Protein AF-A0A2V8GW69-F1 (afdb_monomer)

Foldseek 3Di:
DDDDDDDDDDDDDDDDDPPPPDDDPDPDPDADFQFEKEKEFEEEPDDDFFWWKWKAFPVLRKIKIATDFVRIAMDGRHHFHKIWIKIDDVQKIWDTDIDTDGGHYYDYDYTYIDGDDDDLWDFDDWQAPLPPDDGQTANAADALCLLPPDDLLSVLCVQAPCVRGNSQNLLQAAEALVVLLVVQCQQQAPCCLPHPDPACRRHVCPVVCVVRVAHPVNVVRNSVRSCVNRHPPRGRYDYDCPDDDDDPRVVRSVDMDMDRDDDDDPQCDFLNPPVQQPQPDGQRNHWDWAEWDAFPVRWIWTWTQYAQTWIKIADPSNSDIDTHGDPRRFFGWHYWDADPVRWIWTWGDDGSDQPDFTFTWTADPVVRDRPDTHGPCPVVPPPHPRDD

Nearest PDB structures (foldseek):
  6mgj-assembly4_D  TM=7.869E-01  e=1.067E-01  Paenibacillus odorifer
  6mgl-assembly1_A  TM=7.770E-01  e=1.200E-01  Paenibacillus odorifer
  2vdu-assembly2_B  TM=6.248E-01  e=6.305E-02  Saccharomyces cerevisiae
  2vdu-assembly3_D  TM=6.292E-01  e=7.967E-02  Saccharomyces cerevisiae
  8fia-assembly1_A-2  TM=1.915E-01  e=6.588E-04  Drosophila melanogaster

Mean predicted aligned error: 10.87 Å

Structure (mmCIF, N/CA/C/O backbone):
data_AF-A0A2V8GW69-F1
#
_entry.id   AF-A0A2V8GW69-F1
#
loop_
_atom_site.group_PDB
_atom_site.id
_atom_site.type_symbol
_atom_site.label_atom_id
_atom_site.label_alt_id
_atom_site.label_comp_id
_atom_site.label_asym_id
_atom_site.label_entity_id
_atom_site.label_seq_id
_atom_site.pdbx_PDB_ins_code
_atom_site.Cartn_x
_atom_site.Cartn_y
_atom_site.Cartn_z
_atom_site.occupancy
_atom_site.B_iso_or_equiv
_atom_site.auth_seq_id
_atom_site.auth_comp_id
_atom_site.auth_asym_id
_atom_site.auth_atom_id
_atom_site.pdbx_PDB_model_num
ATOM 1 N N . MET A 1 1 ? -77.511 -35.690 -28.861 1.00 37.66 1 MET A N 1
ATOM 2 C CA . MET A 1 1 ? -77.070 -36.505 -27.700 1.00 37.66 1 MET A CA 1
ATOM 3 C C . MET A 1 1 ? -75.764 -35.914 -27.179 1.00 37.66 1 MET A C 1
ATOM 5 O O . MET A 1 1 ? -74.954 -35.592 -28.029 1.00 37.66 1 MET A O 1
ATOM 9 N N . GLY A 1 2 ? -75.581 -35.761 -25.853 1.00 33.31 2 GLY A N 1
ATOM 10 C CA . GLY A 1 2 ? -74.372 -35.187 -25.201 1.00 33.31 2 GLY A CA 1
ATOM 11 C C . GLY A 1 2 ? -74.178 -33.675 -25.454 1.00 33.31 2 GLY A C 1
ATOM 12 O O . GLY A 1 2 ? -74.068 -33.288 -26.605 1.00 33.31 2 GLY A O 1
ATOM 13 N N . LYS A 1 3 ? -74.263 -32.719 -24.508 1.00 32.72 3 LYS A N 1
ATOM 14 C CA . LYS A 1 3 ? -73.608 -32.555 -23.180 1.00 32.72 3 LYS A CA 1
ATOM 15 C C . LYS A 1 3 ? -72.075 -32.637 -23.281 1.00 32.72 3 LYS A C 1
ATOM 17 O O . LYS A 1 3 ? -71.592 -33.589 -23.871 1.00 32.72 3 LYS A O 1
ATOM 22 N N . LEU A 1 4 ? -71.263 -31.744 -22.706 1.00 31.70 4 LEU A N 1
ATOM 23 C CA . LEU A 1 4 ? -71.458 -30.588 -21.794 1.00 31.70 4 LEU A CA 1
ATOM 24 C C . LEU A 1 4 ? -70.365 -29.527 -22.167 1.00 31.70 4 LEU A C 1
ATOM 26 O O . LEU A 1 4 ? -69.523 -29.843 -22.998 1.00 31.70 4 LEU A O 1
ATOM 30 N N . MET A 1 5 ? -70.266 -28.279 -21.685 1.00 30.78 5 MET A N 1
ATOM 31 C CA . MET A 1 5 ? -70.857 -27.542 -20.552 1.00 30.78 5 MET A CA 1
ATOM 32 C C . MET A 1 5 ? -70.912 -26.019 -20.865 1.00 30.78 5 MET A C 1
ATOM 34 O O . MET A 1 5 ? -70.603 -25.621 -21.984 1.00 30.78 5 MET A O 1
ATOM 38 N N . ALA A 1 6 ? -71.298 -25.169 -19.903 1.00 32.59 6 ALA A N 1
ATOM 39 C CA . ALA A 1 6 ? -71.296 -23.701 -20.006 1.00 32.59 6 ALA A CA 1
ATOM 40 C C . ALA A 1 6 ? -70.426 -23.052 -18.910 1.00 32.59 6 ALA A C 1
ATOM 42 O O . ALA A 1 6 ? -70.277 -23.626 -17.830 1.00 32.59 6 ALA A O 1
ATOM 43 N N . SER A 1 7 ? -69.922 -21.839 -19.157 1.00 29.95 7 SER A N 1
ATOM 44 C CA . SER A 1 7 ? -69.298 -20.970 -18.151 1.00 29.95 7 SER A CA 1
ATOM 45 C C . SER A 1 7 ? -70.126 -19.692 -17.956 1.00 29.95 7 SER A C 1
ATOM 47 O O . SER A 1 7 ? -70.353 -18.935 -18.896 1.00 29.95 7 SER A O 1
ATOM 49 N N . LEU A 1 8 ? -70.568 -19.439 -16.721 1.00 32.25 8 LEU A N 1
ATOM 50 C CA . LEU A 1 8 ? -71.026 -18.119 -16.277 1.00 32.25 8 LEU A CA 1
ATOM 51 C C . LEU A 1 8 ? -69.997 -17.553 -15.297 1.00 32.25 8 LEU A C 1
ATOM 53 O O . LEU A 1 8 ? -69.486 -18.276 -14.443 1.00 32.25 8 LEU A O 1
ATOM 57 N N . GLY A 1 9 ? -69.707 -16.259 -15.422 1.00 33.53 9 GLY A N 1
ATOM 58 C CA . GLY A 1 9 ? -68.846 -15.547 -14.483 1.00 33.53 9 GLY A CA 1
ATOM 59 C C . GLY A 1 9 ? -69.580 -15.165 -13.196 1.00 33.53 9 GLY A C 1
ATOM 60 O O . GLY A 1 9 ? -70.783 -14.911 -13.205 1.00 33.53 9 GLY A O 1
ATOM 61 N N . ALA A 1 10 ? -68.825 -15.058 -12.105 1.00 30.41 10 ALA A N 1
ATOM 62 C CA . ALA A 1 10 ? -69.251 -14.422 -10.865 1.00 30.41 10 ALA A CA 1
ATOM 63 C C . ALA A 1 10 ? -68.149 -13.457 -10.407 1.00 30.41 10 ALA A C 1
ATOM 65 O O . ALA A 1 10 ? -66.969 -13.808 -10.418 1.00 30.41 10 ALA A O 1
ATOM 66 N N . ALA A 1 11 ? -68.527 -12.233 -10.040 1.00 33.50 11 ALA A N 1
ATOM 67 C CA . ALA A 1 11 ? -67.597 -11.234 -9.526 1.00 33.50 11 ALA A CA 1
ATOM 68 C C . ALA A 1 11 ? -67.358 -11.448 -8.024 1.00 33.50 11 ALA A C 1
ATOM 70 O O . ALA A 1 11 ? -68.314 -11.605 -7.266 1.00 33.50 11 ALA A O 1
ATOM 71 N N . CYS A 1 12 ? -66.097 -11.390 -7.588 1.00 29.61 12 CYS A N 1
ATOM 72 C CA . CYS A 1 12 ? -65.732 -11.417 -6.172 1.00 29.61 12 CYS A CA 1
ATOM 73 C C . CYS A 1 12 ? -65.222 -10.047 -5.713 1.00 29.61 12 CYS A C 1
ATOM 75 O O . CYS A 1 12 ? -64.352 -9.442 -6.339 1.00 29.61 12 CYS A O 1
ATOM 77 N N . ILE A 1 13 ? -65.774 -9.579 -4.595 1.00 33.59 13 ILE A N 1
ATOM 78 C CA . ILE A 1 13 ? -65.426 -8.318 -3.937 1.00 33.59 13 ILE A CA 1
ATOM 79 C C . ILE A 1 13 ? -64.145 -8.525 -3.120 1.00 33.59 13 ILE A C 1
ATOM 81 O O . ILE A 1 13 ? -64.095 -9.408 -2.265 1.00 33.59 13 ILE A O 1
ATOM 85 N N . PHE A 1 14 ? -63.122 -7.697 -3.342 1.00 31.62 14 PHE A N 1
ATOM 86 C CA . PHE A 1 14 ? -61.916 -7.696 -2.512 1.00 31.62 14 PHE A CA 1
ATOM 87 C C . PHE A 1 14 ? -62.134 -6.878 -1.232 1.00 31.62 14 PHE A C 1
ATOM 89 O O . PHE A 1 14 ? -62.152 -5.648 -1.260 1.00 31.62 14 PHE A O 1
ATOM 96 N N . LEU A 1 15 ? -62.257 -7.569 -0.098 1.00 35.31 15 LEU A N 1
ATOM 97 C CA . LEU A 1 15 ? -62.111 -6.983 1.236 1.00 35.31 15 LEU A CA 1
ATOM 98 C C . LEU A 1 15 ? -60.621 -6.887 1.586 1.00 35.31 15 LEU A C 1
ATOM 100 O O . LEU A 1 15 ? -59.907 -7.889 1.579 1.00 35.31 15 LEU A O 1
ATOM 104 N N . GLY A 1 16 ? -60.147 -5.679 1.887 1.00 36.69 16 GLY A N 1
ATOM 105 C CA . GLY A 1 16 ? -58.752 -5.449 2.254 1.00 36.69 16 GLY A CA 1
ATOM 106 C C . GLY A 1 16 ? -58.444 -5.890 3.686 1.00 36.69 16 GLY A C 1
ATOM 107 O O . GLY A 1 16 ? -59.049 -5.382 4.627 1.00 36.69 16 GLY A O 1
ATOM 108 N N . LEU A 1 17 ? -57.450 -6.768 3.857 1.00 30.78 17 LEU A N 1
ATOM 109 C CA . LEU A 1 17 ? -56.751 -6.942 5.132 1.00 30.78 17 LEU A CA 1
ATOM 110 C C . LEU A 1 17 ? -55.437 -6.155 5.112 1.00 30.78 17 LEU A C 1
ATOM 112 O O . LEU A 1 17 ? -54.465 -6.549 4.466 1.00 30.78 17 LEU A O 1
ATOM 116 N N . THR A 1 18 ? -55.382 -5.068 5.877 1.00 37.91 18 THR A N 1
ATOM 117 C CA . THR A 1 18 ? -54.138 -4.373 6.218 1.00 37.91 18 THR A CA 1
ATOM 118 C C . THR A 1 18 ? -53.351 -5.183 7.248 1.00 37.91 18 THR A C 1
ATOM 120 O O . THR A 1 18 ? -53.479 -4.997 8.457 1.00 37.91 18 THR A O 1
ATOM 123 N N . VAL A 1 19 ? -52.496 -6.089 6.770 1.00 36.81 19 VAL A N 1
ATOM 124 C CA . VAL A 1 19 ? -51.510 -6.761 7.625 1.00 36.81 19 VAL A CA 1
ATOM 125 C C . VAL A 1 19 ? -50.420 -5.756 8.000 1.00 36.81 19 VAL A C 1
ATOM 127 O O . VAL A 1 19 ? -49.490 -5.505 7.235 1.00 36.81 19 VAL A O 1
ATOM 130 N N . LEU A 1 20 ? -50.528 -5.186 9.202 1.00 42.97 20 LEU A N 1
ATOM 131 C CA . LEU A 1 20 ? -49.450 -4.440 9.850 1.00 42.97 20 LEU A CA 1
ATOM 132 C C . LEU A 1 20 ? -48.302 -5.404 10.180 1.00 42.97 20 LEU A C 1
ATOM 134 O O . LEU A 1 20 ? -48.234 -5.983 11.265 1.00 42.97 20 LEU A O 1
ATOM 138 N N . ALA A 1 21 ? -47.394 -5.582 9.222 1.00 41.12 21 ALA A N 1
ATOM 139 C CA . ALA A 1 21 ? -46.145 -6.299 9.420 1.00 41.12 21 ALA A CA 1
ATOM 140 C C . ALA A 1 21 ? -45.249 -5.502 10.381 1.00 41.12 21 ALA A C 1
ATOM 142 O O . ALA A 1 21 ? -44.457 -4.655 9.966 1.00 41.12 21 ALA A O 1
ATOM 143 N N . GLY A 1 22 ? -45.390 -5.766 11.683 1.00 38.50 22 GLY A N 1
ATOM 144 C CA . GLY A 1 22 ? -44.494 -5.229 12.699 1.00 38.50 22 GLY A CA 1
ATOM 145 C C . GLY A 1 22 ? -43.051 -5.596 12.360 1.00 38.50 22 GLY A C 1
ATOM 146 O O . GLY A 1 22 ? -42.724 -6.777 12.222 1.00 38.50 22 GLY A O 1
ATOM 147 N N . ALA A 1 23 ? -42.197 -4.583 12.203 1.00 44.78 23 ALA A N 1
ATOM 148 C CA . ALA A 1 23 ? -40.786 -4.786 11.914 1.00 44.78 23 ALA A CA 1
ATOM 149 C C . ALA A 1 23 ? -40.163 -5.637 13.029 1.00 44.78 23 ALA A C 1
ATOM 151 O O . ALA A 1 23 ? -40.055 -5.196 14.174 1.00 44.78 23 ALA A O 1
ATOM 152 N N . ARG A 1 24 ? -39.763 -6.873 12.700 1.00 40.19 24 ARG A N 1
ATOM 153 C CA . ARG A 1 24 ? -39.009 -7.712 13.634 1.00 40.19 24 ARG A CA 1
ATOM 154 C C . ARG A 1 24 ? -37.720 -6.966 13.992 1.00 40.19 24 ARG A C 1
ATOM 156 O O . ARG A 1 24 ? -37.018 -6.554 13.065 1.00 40.19 24 ARG A O 1
ATOM 163 N N . PRO A 1 25 ? -37.385 -6.793 15.283 1.00 38.00 25 PRO A N 1
ATOM 164 C CA . PRO A 1 25 ? -36.097 -6.227 15.645 1.00 38.00 25 PRO A CA 1
ATOM 165 C C . PRO A 1 25 ? -35.002 -7.115 15.054 1.00 38.00 25 PRO A C 1
ATOM 167 O O . PRO A 1 25 ? -34.985 -8.328 15.274 1.00 38.00 25 PRO A O 1
ATOM 170 N N . ILE A 1 26 ? -34.108 -6.506 14.273 1.00 40.28 26 ILE A N 1
ATOM 171 C CA . ILE A 1 26 ? -32.897 -7.173 13.797 1.00 40.28 26 ILE A CA 1
ATOM 172 C C . ILE A 1 26 ? -32.131 -7.597 15.059 1.00 40.28 26 ILE A C 1
ATOM 174 O O . ILE A 1 26 ? -31.878 -6.729 15.902 1.00 40.28 26 ILE A O 1
ATOM 178 N N . PRO A 1 27 ? -31.787 -8.888 15.236 1.00 37.53 27 PRO A N 1
ATOM 179 C CA . PRO A 1 27 ? -31.016 -9.314 16.394 1.00 37.53 27 PRO A CA 1
ATOM 180 C C . PRO A 1 27 ? -29.733 -8.481 16.483 1.00 37.53 27 PRO A C 1
ATOM 182 O O . PRO A 1 27 ? -29.103 -8.255 15.443 1.00 37.53 27 PRO A O 1
ATOM 185 N N . PRO A 1 28 ? -29.320 -8.012 17.675 1.00 46.25 28 PRO A N 1
ATOM 186 C CA . PRO A 1 28 ? -28.031 -7.352 17.810 1.00 46.25 28 PRO A CA 1
ATOM 187 C C . PRO A 1 28 ? -26.965 -8.311 17.283 1.00 46.25 28 PRO A C 1
ATOM 189 O O . PRO A 1 28 ? -26.864 -9.438 17.761 1.00 46.25 28 PRO A O 1
ATOM 192 N N . GLN A 1 29 ? -26.227 -7.873 16.259 1.00 51.34 29 GLN A N 1
ATOM 193 C CA . GLN A 1 29 ? -25.228 -8.681 15.566 1.00 51.34 29 GLN A CA 1
ATOM 194 C C . GLN A 1 29 ? -24.255 -9.257 16.600 1.00 51.34 29 GLN A C 1
ATOM 196 O O . GLN A 1 29 ? -23.442 -8.521 17.166 1.00 51.34 29 GLN A O 1
ATOM 201 N N . SER A 1 30 ? -24.398 -10.552 16.890 1.00 56.12 30 SER A N 1
ATOM 202 C CA . SER A 1 30 ? -23.650 -11.230 17.943 1.00 56.12 30 SER A CA 1
ATOM 203 C C . SER A 1 30 ? -22.168 -11.167 17.602 1.00 56.12 30 SER A C 1
ATOM 205 O O . SER A 1 30 ? -21.758 -11.670 16.554 1.00 56.12 30 SER A O 1
ATOM 207 N N . GLY A 1 31 ? -21.383 -10.515 18.462 1.00 70.00 31 GLY A N 1
ATOM 208 C CA . GLY A 1 31 ? -19.941 -10.390 18.271 1.00 70.00 31 GLY A CA 1
ATOM 209 C C . GLY A 1 31 ? -19.277 -11.762 18.159 1.00 70.00 31 GLY A C 1
ATOM 210 O O . GLY A 1 31 ? -19.741 -12.734 18.757 1.00 70.00 31 GLY A O 1
ATOM 211 N N . ILE A 1 32 ? -18.193 -11.845 17.388 1.00 87.06 32 ILE A N 1
ATOM 212 C CA . ILE A 1 32 ? -17.459 -13.101 17.221 1.00 87.06 32 ILE A CA 1
ATOM 213 C C . ILE A 1 32 ? -16.852 -13.497 18.572 1.00 87.06 32 ILE A C 1
ATOM 215 O O . ILE A 1 32 ? -16.166 -12.698 19.217 1.00 87.06 32 ILE A O 1
ATOM 219 N N . ALA A 1 33 ? -17.121 -14.726 19.017 1.00 90.00 33 ALA A N 1
ATOM 220 C CA . ALA A 1 33 ? -16.619 -15.237 20.287 1.00 90.00 33 ALA A CA 1
ATOM 221 C C . ALA A 1 33 ? -15.083 -15.134 20.354 1.00 90.00 33 ALA A C 1
ATOM 223 O O . ALA A 1 33 ? -14.391 -15.370 19.366 1.00 90.00 33 ALA A O 1
ATOM 224 N N . GLY A 1 34 ? -14.548 -14.750 21.515 1.00 92.44 34 GLY A N 1
ATOM 225 C CA . GLY A 1 34 ? -13.111 -14.505 21.686 1.00 92.44 34 GLY A CA 1
ATOM 226 C C . GLY A 1 34 ? -12.625 -13.116 21.245 1.00 92.44 34 GLY A C 1
ATOM 227 O O . GLY A 1 34 ? -11.454 -12.810 21.451 1.00 92.44 34 GLY A O 1
ATOM 228 N N . THR A 1 35 ? -13.493 -12.259 20.694 1.00 95.44 35 THR A N 1
ATOM 229 C CA . THR A 1 35 ? -13.144 -10.882 20.294 1.00 95.44 35 THR A CA 1
ATOM 230 C C . THR A 1 35 ? -13.768 -9.820 21.203 1.00 95.44 35 THR A C 1
ATOM 232 O O . THR A 1 35 ? -14.647 -10.108 22.017 1.00 95.44 35 THR A O 1
ATOM 235 N N . ALA A 1 36 ? -13.281 -8.590 21.080 1.00 97.25 36 ALA A N 1
ATOM 236 C CA . ALA A 1 36 ? -13.766 -7.388 21.740 1.00 97.25 36 ALA A CA 1
ATOM 237 C C . ALA A 1 36 ? -14.408 -6.422 20.727 1.00 97.25 36 ALA A C 1
ATOM 239 O O . ALA A 1 36 ? -14.359 -6.612 19.506 1.00 97.25 36 ALA A O 1
ATOM 240 N N . SER A 1 37 ? -14.971 -5.333 21.233 1.00 97.31 37 SER A N 1
ATOM 241 C CA . SER A 1 37 ? -15.382 -4.180 20.434 1.00 97.31 37 SER A CA 1
ATOM 242 C C . SER A 1 37 ? -14.947 -2.880 21.102 1.00 97.31 37 SER A C 1
ATOM 244 O O . SER A 1 37 ? -14.597 -2.853 22.279 1.00 97.31 37 SER A O 1
ATOM 246 N N . LEU A 1 38 ? -14.940 -1.795 20.337 1.00 98.12 38 LEU A N 1
ATOM 247 C CA . LEU A 1 38 ? -14.584 -0.467 20.816 1.00 98.12 38 LEU A CA 1
ATOM 248 C C . LEU A 1 38 ? -15.564 0.536 20.225 1.00 98.12 38 LEU A C 1
ATOM 250 O O . LEU A 1 38 ? -15.949 0.434 19.062 1.00 98.12 38 LEU A O 1
ATOM 254 N N . SER A 1 39 ? -15.966 1.525 21.005 1.00 98.31 39 SER A N 1
ATOM 255 C CA . SER A 1 39 ? -16.738 2.655 20.492 1.00 98.31 39 SER A CA 1
ATOM 256 C C . SER A 1 39 ? -16.285 3.938 21.161 1.00 98.31 39 SER A C 1
ATOM 258 O O . SER A 1 39 ? -15.511 3.903 22.119 1.00 98.31 39 SER A O 1
ATOM 260 N N . GLY A 1 40 ? -16.749 5.079 20.674 1.00 97.94 40 GLY A N 1
ATOM 261 C CA . GLY A 1 40 ? -16.441 6.337 21.329 1.00 97.94 40 GLY A CA 1
ATOM 262 C C . GLY A 1 40 ? -16.913 7.562 20.575 1.00 97.94 40 GLY A C 1
ATOM 263 O O . GLY A 1 40 ? -17.467 7.468 19.480 1.00 97.94 40 GLY A O 1
ATOM 264 N N . ALA A 1 41 ? -16.653 8.705 21.196 1.00 98.31 41 ALA A N 1
ATOM 265 C CA . ALA A 1 41 ? -16.901 10.025 20.647 1.00 98.31 41 ALA A CA 1
ATOM 266 C C . ALA A 1 41 ? -15.574 10.736 20.357 1.00 98.31 41 ALA A C 1
ATOM 268 O O . ALA A 1 41 ? -14.619 10.629 21.130 1.00 98.31 41 ALA A O 1
ATOM 269 N N . VAL A 1 42 ? -15.553 11.489 19.264 1.00 98.31 42 VAL A N 1
ATOM 270 C CA . VAL A 1 42 ? -14.499 12.425 18.885 1.00 98.31 42 VAL A CA 1
ATOM 271 C C . VAL A 1 42 ? -15.077 13.832 18.967 1.00 98.31 42 VAL A C 1
ATOM 273 O O . VAL A 1 42 ? -16.095 14.109 18.330 1.00 98.31 42 VAL A O 1
ATOM 276 N N . ASP A 1 43 ? -14.439 14.713 19.733 1.00 96.88 43 ASP A N 1
ATOM 277 C CA . ASP A 1 43 ? -14.728 16.149 19.716 1.00 96.88 43 ASP A CA 1
ATOM 278 C C . ASP A 1 43 ? -13.583 16.968 19.106 1.00 96.88 43 ASP A C 1
ATOM 280 O O . ASP A 1 43 ? -12.465 16.487 18.922 1.00 96.88 43 ASP A O 1
ATOM 284 N N . SER A 1 44 ? -13.903 18.198 18.711 1.00 96.19 44 SER A N 1
ATOM 285 C CA . SER A 1 44 ? -12.956 19.196 18.219 1.00 96.19 44 SER A CA 1
ATOM 286 C C . SER A 1 44 ? -13.515 20.594 18.471 1.00 96.19 44 SER A C 1
ATOM 288 O O . SER A 1 44 ? -14.731 20.791 18.500 1.00 96.19 44 SER A O 1
ATOM 290 N N . SER A 1 45 ? -12.626 21.579 18.594 1.00 92.12 45 SER A N 1
ATOM 291 C CA . SER A 1 45 ? -12.970 23.002 18.538 1.00 92.12 45 SER A CA 1
ATOM 292 C C . SER A 1 45 ? -13.280 23.501 17.119 1.00 92.12 45 SER A C 1
ATOM 294 O O . SER A 1 45 ? -13.820 24.596 16.971 1.00 92.12 45 SER A O 1
ATOM 296 N N . THR A 1 46 ? -12.965 22.721 16.077 1.00 91.56 46 THR A N 1
ATOM 297 C CA . THR A 1 46 ? -13.232 23.071 14.672 1.00 91.56 46 THR A CA 1
ATOM 298 C C . THR A 1 46 ? -14.036 21.976 13.960 1.00 91.56 46 THR A C 1
ATOM 300 O O . THR A 1 46 ? -13.862 20.793 14.260 1.00 91.56 46 THR A O 1
ATOM 303 N N . PRO A 1 47 ? -14.928 22.320 13.010 1.00 91.44 47 PRO A N 1
ATOM 304 C CA . PRO A 1 47 ? -15.705 21.319 12.286 1.00 91.44 47 PRO A CA 1
ATOM 305 C C . PRO A 1 47 ? -14.818 20.318 11.538 1.00 91.44 47 PRO A C 1
ATOM 307 O O . PRO A 1 47 ? -13.884 20.696 10.832 1.00 91.44 47 PRO A O 1
ATOM 310 N N . PHE A 1 48 ? -15.165 19.039 11.640 1.00 92.56 48 PHE A N 1
ATOM 311 C C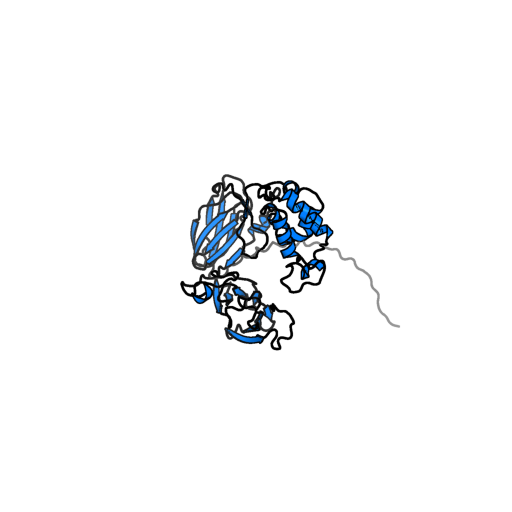A . PHE A 1 48 ? -14.592 17.960 10.842 1.00 92.56 48 PHE A CA 1
ATOM 312 C C . PHE A 1 48 ? -15.707 17.050 10.320 1.00 92.56 48 PHE A C 1
ATOM 314 O O . PHE A 1 48 ? -16.847 17.111 10.782 1.00 92.56 48 PHE A O 1
ATOM 321 N N . LYS A 1 49 ? -15.371 16.194 9.355 1.00 92.44 49 LYS A N 1
ATOM 322 C CA . LYS A 1 49 ? -16.270 15.184 8.793 1.00 92.44 49 LYS A CA 1
ATOM 323 C C . LYS A 1 49 ? -15.508 13.876 8.653 1.00 92.44 49 LYS A C 1
ATOM 325 O O . LYS A 1 49 ? -14.385 13.921 8.158 1.00 92.44 49 LYS A O 1
ATOM 330 N N . ALA A 1 50 ? -16.107 12.753 9.059 1.00 94.56 50 ALA A N 1
ATOM 331 C CA . ALA A 1 50 ? -15.530 11.416 8.888 1.00 94.56 50 ALA A CA 1
ATOM 332 C C . ALA A 1 50 ? -14.022 11.358 9.235 1.00 94.56 50 ALA A C 1
ATOM 334 O O . ALA A 1 50 ? -13.179 11.095 8.377 1.00 94.56 50 ALA A O 1
ATOM 335 N N . ALA A 1 51 ? -13.668 11.646 10.490 1.00 95.94 51 ALA A N 1
ATOM 336 C CA . ALA A 1 51 ? -12.291 11.495 10.952 1.00 95.94 51 ALA A CA 1
ATOM 337 C C . ALA A 1 51 ? -11.901 10.008 10.992 1.00 95.94 51 ALA A C 1
ATOM 339 O O . ALA A 1 51 ? -12.732 9.150 11.298 1.00 95.94 51 ALA A O 1
ATOM 340 N N . GLN A 1 52 ? -10.640 9.706 10.689 1.00 97.69 52 GLN A N 1
ATOM 341 C CA . GLN A 1 52 ? -10.100 8.350 10.729 1.00 97.69 52 GLN A CA 1
ATOM 342 C C . GLN A 1 52 ? -9.660 8.024 12.154 1.00 97.69 52 GLN A C 1
ATOM 344 O O . GLN A 1 52 ? -8.801 8.704 12.716 1.00 97.69 52 GLN A O 1
ATOM 349 N N . VAL A 1 53 ? -10.239 6.975 12.732 1.00 98.50 53 VAL A N 1
ATOM 350 C CA . VAL A 1 53 ? -9.880 6.449 14.049 1.00 98.50 53 VAL A CA 1
ATOM 351 C C . VAL A 1 53 ? -9.017 5.211 13.841 1.00 98.50 53 VAL A C 1
ATOM 353 O O . VAL A 1 53 ? -9.501 4.148 13.449 1.00 98.50 53 VAL A O 1
ATOM 356 N N . PHE A 1 54 ? -7.723 5.373 14.090 1.00 98.62 54 PHE A N 1
ATOM 357 C CA . PHE A 1 54 ? -6.704 4.338 14.016 1.00 98.62 54 PHE A CA 1
ATOM 358 C C . PHE A 1 54 ? -6.616 3.622 15.363 1.00 98.62 54 PHE A C 1
ATOM 360 O O . PHE A 1 54 ? -6.392 4.250 16.394 1.00 98.62 54 PHE A O 1
ATOM 367 N N . ILE A 1 55 ? -6.807 2.306 15.354 1.00 98.62 55 ILE A N 1
ATOM 368 C CA . ILE A 1 55 ? -6.884 1.438 16.530 1.00 98.62 55 ILE A CA 1
ATOM 369 C C . ILE A 1 55 ? -5.850 0.328 16.309 1.00 98.62 55 ILE A C 1
ATOM 371 O O . ILE A 1 55 ? -6.110 -0.659 15.625 1.00 98.62 55 ILE A O 1
ATOM 375 N N . ARG A 1 56 ? -4.630 0.512 16.814 1.00 98.44 56 ARG A N 1
ATOM 376 C CA . ARG A 1 56 ? -3.484 -0.371 16.553 1.00 98.44 56 ARG A CA 1
ATOM 377 C C . ARG A 1 56 ? -3.315 -1.385 17.679 1.00 98.44 56 ARG A C 1
ATOM 379 O O . ARG A 1 56 ? -2.926 -0.996 18.774 1.00 98.44 56 ARG A O 1
ATOM 386 N N . ASN A 1 57 ? -3.534 -2.670 17.406 1.00 98.12 57 ASN A N 1
ATOM 387 C CA . ASN A 1 57 ? -3.140 -3.753 18.309 1.00 98.12 57 ASN A CA 1
ATOM 388 C C . ASN A 1 57 ? -1.611 -3.910 18.242 1.00 98.12 57 ASN A C 1
ATOM 390 O O . ASN A 1 57 ? -1.065 -4.297 17.200 1.00 98.12 57 ASN A O 1
ATOM 394 N N . THR A 1 58 ? -0.912 -3.576 19.326 1.00 96.88 58 THR A N 1
ATOM 395 C CA . THR A 1 58 ? 0.560 -3.588 19.364 1.00 96.88 58 THR A CA 1
ATOM 396 C C . THR A 1 58 ? 1.125 -5.000 19.429 1.00 96.88 58 THR A C 1
ATOM 398 O O . THR A 1 58 ? 2.171 -5.260 18.837 1.00 96.88 58 THR A O 1
ATOM 401 N N . ASP A 1 59 ? 0.411 -5.914 20.086 1.00 95.62 59 ASP A N 1
ATOM 402 C CA . ASP A 1 59 ? 0.873 -7.276 20.368 1.00 95.62 59 ASP A CA 1
ATOM 403 C C . ASP A 1 59 ? 0.817 -8.154 19.108 1.00 95.62 59 ASP A C 1
ATOM 405 O O . ASP A 1 59 ? 1.748 -8.899 18.810 1.00 95.62 59 ASP A O 1
ATOM 409 N N . LYS A 1 60 ? -0.268 -8.032 18.331 1.00 93.75 60 LYS A N 1
ATOM 410 C CA . LYS A 1 60 ? -0.484 -8.757 17.067 1.00 93.75 60 LYS A CA 1
ATOM 411 C C . LYS A 1 60 ? -0.011 -8.005 15.825 1.00 93.75 60 LYS A C 1
ATOM 413 O O . LYS A 1 60 ? -0.026 -8.580 14.742 1.00 93.75 60 LYS A O 1
ATOM 418 N N . ARG A 1 61 ? 0.401 -6.737 15.958 1.00 94.31 61 ARG A N 1
ATOM 419 C CA . ARG A 1 61 ? 0.790 -5.855 14.838 1.00 94.31 61 ARG A CA 1
ATOM 420 C C . ARG A 1 61 ? -0.320 -5.731 13.780 1.00 94.31 61 ARG A C 1
ATOM 422 O O . ARG A 1 61 ? -0.064 -5.837 12.582 1.00 94.31 61 ARG A O 1
ATOM 429 N N . ILE A 1 62 ? -1.546 -5.488 14.238 1.00 97.00 62 ILE A N 1
ATOM 430 C CA . ILE A 1 62 ? -2.722 -5.279 13.380 1.00 97.00 62 ILE A CA 1
ATOM 431 C C . ILE A 1 62 ? -3.211 -3.849 13.579 1.00 97.00 62 ILE A C 1
ATOM 433 O O . ILE A 1 62 ? -3.461 -3.437 14.714 1.00 97.00 62 ILE A O 1
ATOM 437 N N . LEU A 1 63 ? -3.359 -3.092 12.495 1.00 98.06 63 LEU A N 1
ATOM 438 C CA . LEU A 1 63 ? -4.047 -1.806 12.521 1.00 98.06 63 LEU A CA 1
ATOM 439 C C . LEU A 1 63 ? -5.488 -1.999 12.061 1.00 98.06 63 LEU A C 1
ATOM 441 O O . LEU A 1 63 ? -5.746 -2.490 10.967 1.00 98.06 63 LEU A O 1
ATOM 445 N N . TYR A 1 64 ? -6.420 -1.560 12.892 1.00 98.25 64 TYR A N 1
ATOM 446 C CA . TYR A 1 64 ? -7.807 -1.371 12.516 1.00 98.25 64 TYR A CA 1
ATOM 447 C C . TYR A 1 64 ? -8.035 0.120 12.249 1.00 98.25 64 TYR A C 1
ATOM 449 O O . TYR A 1 64 ? -7.545 0.960 13.005 1.00 98.25 64 TYR A O 1
ATOM 457 N N . MET A 1 65 ? -8.787 0.469 11.208 1.00 98.38 65 MET A N 1
ATOM 458 C CA . MET A 1 65 ? -9.194 1.851 10.946 1.00 98.38 65 MET A CA 1
ATOM 459 C C . MET A 1 65 ? -10.694 1.913 10.665 1.00 98.38 65 MET A C 1
ATOM 461 O O . MET A 1 65 ? -11.218 1.143 9.861 1.00 98.38 65 MET A O 1
ATOM 465 N N . VAL A 1 66 ? -11.384 2.819 11.353 1.00 98.44 66 VAL A N 1
ATOM 466 C CA . VAL A 1 66 ? -12.811 3.112 11.158 1.00 98.44 66 VAL A CA 1
ATOM 467 C C . VAL A 1 66 ? -13.007 4.613 11.000 1.00 98.44 66 VAL A C 1
ATOM 469 O O . VAL A 1 66 ? -12.208 5.403 11.501 1.00 98.44 66 VAL A O 1
ATOM 472 N N . TYR A 1 67 ? -14.086 5.020 10.340 1.00 97.81 67 TYR A N 1
ATOM 473 C CA . TYR A 1 67 ? -14.456 6.429 10.240 1.00 97.81 67 TYR A CA 1
ATOM 474 C C . TYR A 1 67 ? -15.450 6.822 11.335 1.00 97.81 67 TYR A C 1
ATOM 476 O O . TYR A 1 67 ? -16.312 6.028 11.723 1.00 97.81 67 TYR A O 1
ATOM 484 N N . THR A 1 68 ? -15.378 8.069 11.804 1.00 97.88 68 THR A N 1
ATOM 485 C CA . THR A 1 68 ? -16.478 8.654 12.580 1.00 97.88 68 THR A CA 1
ATOM 486 C C . THR A 1 68 ? -17.718 8.848 11.708 1.00 97.88 68 THR A C 1
ATOM 488 O O . THR A 1 68 ? -17.608 9.109 10.512 1.00 97.88 68 THR A O 1
ATOM 491 N N . ASN A 1 69 ? -18.891 8.823 12.331 1.00 96.75 69 ASN A N 1
ATOM 492 C CA . ASN A 1 69 ? -20.146 9.321 11.793 1.00 96.75 69 ASN A CA 1
ATOM 493 C C . ASN A 1 69 ? -20.812 10.214 12.846 1.00 96.75 69 ASN A C 1
ATOM 495 O O . ASN A 1 69 ? -21.090 9.750 13.954 1.00 96.75 69 ASN A O 1
ATOM 499 N N . ALA A 1 70 ? -20.994 11.501 12.531 1.00 95.44 70 ALA A N 1
ATOM 500 C CA . ALA A 1 70 ? -21.442 12.526 13.482 1.00 95.44 70 ALA A CA 1
ATOM 501 C C . ALA A 1 70 ? -20.578 12.548 14.764 1.00 95.44 70 ALA A C 1
ATOM 503 O O . ALA A 1 70 ? -21.075 12.580 15.892 1.00 95.44 70 ALA A O 1
ATOM 504 N N . GLY A 1 71 ? -19.257 12.438 14.583 1.00 96.81 71 GLY A N 1
ATOM 505 C CA . GLY A 1 71 ? -18.270 12.358 15.665 1.00 96.81 71 GLY A CA 1
ATOM 506 C C . GLY A 1 71 ? -18.267 11.045 16.462 1.00 96.81 71 GLY A C 1
ATOM 507 O O . GLY A 1 71 ? -17.384 10.859 17.290 1.00 96.81 71 GLY A O 1
ATOM 508 N N . GLN A 1 72 ? -19.191 10.108 16.233 1.00 98.00 72 GLN A N 1
ATOM 509 C CA . GLN A 1 72 ? -19.198 8.801 16.906 1.00 98.00 72 GLN A CA 1
ATOM 510 C C . GLN A 1 72 ? -18.478 7.745 16.065 1.00 98.00 72 GLN A C 1
ATOM 512 O O . GLN A 1 72 ? -18.608 7.744 14.847 1.00 98.00 72 GLN A O 1
ATOM 517 N N . PHE A 1 73 ? -17.770 6.802 16.683 1.00 98.06 73 PHE A N 1
ATOM 518 C CA . PHE A 1 73 ? -17.172 5.664 15.976 1.00 98.06 73 PHE A CA 1
ATOM 519 C C . PHE A 1 73 ? -17.481 4.331 16.662 1.00 98.06 73 PHE A C 1
ATOM 521 O O . PHE A 1 73 ? -17.784 4.268 17.858 1.00 98.06 73 PHE A O 1
ATOM 528 N N . ARG A 1 74 ? -17.369 3.245 15.891 1.00 97.44 74 ARG A N 1
ATOM 529 C CA . ARG A 1 74 ? -17.471 1.867 16.376 1.00 97.44 74 ARG A CA 1
ATOM 530 C C . ARG A 1 74 ? -16.535 0.962 15.580 1.00 97.44 74 ARG A C 1
ATOM 532 O O . ARG A 1 74 ? -16.585 0.956 14.358 1.00 97.44 74 ARG A O 1
ATOM 539 N N . ALA A 1 75 ? -15.755 0.157 16.288 1.00 97.56 75 ALA A N 1
ATOM 540 C CA . ALA A 1 75 ? -14.992 -0.966 15.766 1.00 97.56 75 ALA A CA 1
ATOM 541 C C . ALA A 1 75 ? -15.466 -2.263 16.444 1.00 97.56 75 ALA A C 1
ATOM 543 O O . ALA A 1 75 ? -15.871 -2.265 17.609 1.00 97.56 75 ALA A O 1
ATOM 544 N N . VAL A 1 76 ? -15.446 -3.372 15.712 1.00 95.38 76 VAL A N 1
ATOM 545 C CA . VAL A 1 76 ? -15.926 -4.691 16.160 1.00 95.38 76 VAL A CA 1
ATOM 546 C C . VAL A 1 76 ? -14.897 -5.762 15.816 1.00 95.38 76 VAL A C 1
ATOM 548 O O . VAL A 1 76 ? -14.029 -5.525 14.985 1.00 95.38 76 VAL A O 1
ATOM 551 N N . THR A 1 77 ? -14.987 -6.944 16.425 1.00 94.25 77 THR A N 1
ATOM 552 C CA . THR A 1 77 ? -14.088 -8.066 16.089 1.00 94.25 77 THR A CA 1
ATOM 553 C C . THR A 1 77 ? -12.609 -7.722 16.349 1.00 94.25 77 THR A C 1
ATOM 555 O O . THR A 1 77 ? -11.700 -8.110 15.615 1.00 94.25 77 THR A O 1
ATOM 558 N N . LEU A 1 78 ? -12.352 -6.955 17.411 1.00 97.12 78 LEU A N 1
ATOM 559 C CA . LEU A 1 78 ? -11.002 -6.605 17.844 1.00 97.12 78 LEU A CA 1
ATOM 560 C C . LEU A 1 78 ? -10.386 -7.789 18.594 1.00 97.12 78 LEU A C 1
ATOM 562 O O . LEU A 1 78 ? -11.008 -8.340 19.501 1.00 97.12 78 LEU A O 1
ATOM 566 N N . PHE A 1 79 ? -9.168 -8.196 18.242 1.00 97.19 79 PHE A N 1
ATOM 567 C CA . PHE A 1 79 ? -8.472 -9.230 19.005 1.00 97.19 79 PHE A CA 1
ATOM 568 C C . PHE A 1 79 ? -8.134 -8.749 20.425 1.00 97.19 79 PHE A C 1
ATOM 570 O O . PHE A 1 79 ? -7.798 -7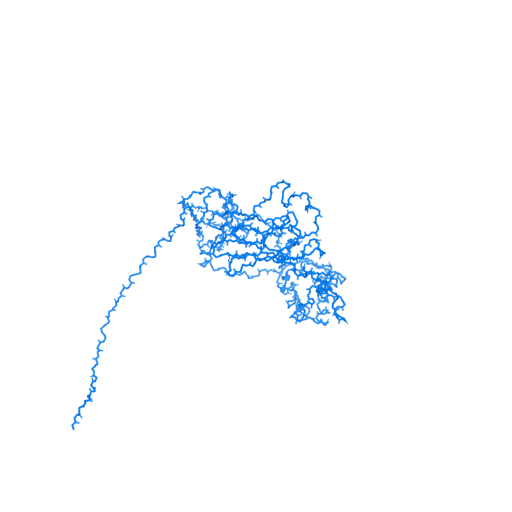.582 20.606 1.00 97.19 79 PHE A O 1
ATOM 577 N N . PRO A 1 80 ? -8.134 -9.631 21.438 1.00 97.06 80 PRO A N 1
ATOM 578 C CA . PRO A 1 80 ? -7.561 -9.299 22.73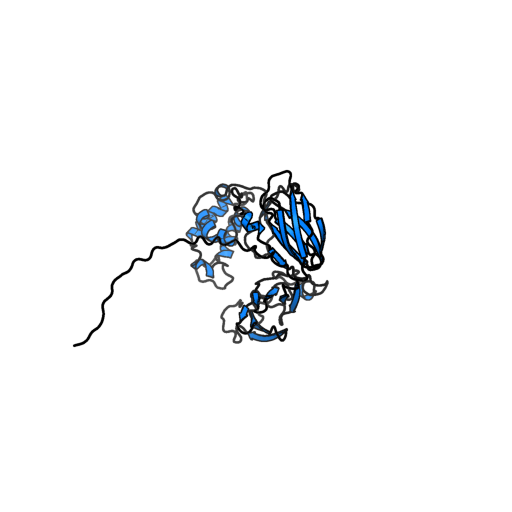6 1.00 97.06 80 PRO A CA 1
ATOM 579 C C . PRO A 1 80 ? -6.092 -8.861 22.617 1.00 97.06 80 PRO A C 1
ATOM 581 O O . PRO A 1 80 ? -5.360 -9.345 21.746 1.00 97.06 80 PRO A O 1
ATOM 584 N N . GLY A 1 81 ? -5.666 -7.953 23.494 1.00 97.75 81 GLY A N 1
ATOM 585 C CA . GLY A 1 81 ? -4.306 -7.409 23.527 1.00 97.75 81 GLY A CA 1
ATOM 586 C C . GLY A 1 81 ? -4.252 -5.924 23.884 1.00 97.75 81 GLY A C 1
ATOM 587 O O . GLY A 1 81 ? -5.265 -5.304 24.219 1.00 97.75 81 GLY A O 1
ATOM 588 N N . ASN A 1 82 ? -3.052 -5.357 23.817 1.00 98.62 82 ASN A N 1
ATOM 589 C CA . ASN A 1 82 ? -2.790 -3.938 24.030 1.00 98.62 82 ASN A CA 1
ATOM 590 C C . ASN A 1 82 ? -3.019 -3.127 22.751 1.00 98.62 82 ASN A C 1
ATOM 592 O O . ASN A 1 82 ? -2.716 -3.568 21.639 1.00 98.62 82 ASN A O 1
ATOM 596 N N . TYR A 1 83 ? -3.553 -1.924 22.933 1.00 98.75 83 TYR A N 1
ATOM 597 C CA . TYR A 1 83 ? -3.983 -1.031 21.871 1.00 98.75 83 TYR A CA 1
ATOM 598 C C . TYR A 1 83 ? -3.454 0.385 22.056 1.00 98.75 83 TYR A C 1
ATOM 600 O O . TYR A 1 83 ? -3.480 0.938 23.156 1.00 98.75 83 TYR A O 1
ATOM 608 N N . GLU A 1 84 ? -3.071 0.992 20.937 1.00 98.69 84 GLU A N 1
ATOM 609 C CA . GLU A 1 84 ? -2.850 2.428 20.788 1.00 98.69 84 GLU A CA 1
ATOM 610 C C . GLU A 1 84 ? -3.928 2.992 19.857 1.00 98.69 84 GLU A C 1
ATOM 612 O O . GLU A 1 84 ? -4.096 2.517 18.732 1.00 98.69 84 GLU A O 1
ATOM 617 N N . VAL A 1 85 ? -4.686 3.981 20.332 1.00 98.69 85 VAL A N 1
ATOM 618 C CA . VAL A 1 85 ? -5.809 4.591 19.613 1.00 98.69 85 VAL A CA 1
ATOM 619 C C . VAL A 1 85 ? -5.523 6.063 19.363 1.00 98.69 85 VAL A C 1
ATOM 621 O O . VAL A 1 85 ? -5.194 6.800 20.291 1.00 98.69 85 VAL A O 1
ATOM 624 N N . LYS A 1 86 ? -5.671 6.490 18.110 1.00 98.12 86 LYS A N 1
ATOM 625 C CA . LYS A 1 86 ? -5.469 7.867 17.654 1.00 98.12 86 LYS A CA 1
ATOM 626 C C . LYS A 1 86 ? -6.533 8.247 16.633 1.00 98.12 86 LYS A C 1
ATOM 628 O O . LYS A 1 86 ? -6.907 7.428 15.798 1.00 98.12 86 LYS A O 1
ATOM 633 N N . VAL A 1 87 ? -6.963 9.503 16.644 1.00 98.00 87 VAL A N 1
ATOM 634 C CA . VAL A 1 87 ? -7.790 10.085 15.582 1.00 98.00 87 VAL A CA 1
ATOM 635 C C . VAL A 1 87 ? -6.941 11.000 14.702 1.00 98.00 87 VAL A C 1
ATOM 637 O O . VAL A 1 87 ? -6.034 11.672 15.193 1.00 98.00 87 VAL A O 1
ATOM 640 N N . SER A 1 88 ? -7.234 11.041 13.404 1.00 94.56 88 SER A N 1
ATOM 641 C CA . SER A 1 88 ? -6.714 12.058 12.489 1.00 94.56 88 SER A CA 1
ATOM 642 C C . SER A 1 88 ? -7.771 12.499 11.476 1.00 94.56 88 SER A C 1
ATOM 644 O O . SER A 1 88 ? -8.657 11.736 11.086 1.00 94.56 88 SER A O 1
ATOM 646 N N . THR A 1 89 ? -7.677 13.751 11.048 1.00 91.19 89 THR A N 1
ATOM 647 C CA . THR A 1 89 ? -8.420 14.335 9.927 1.00 91.19 89 THR A CA 1
ATOM 648 C C . THR A 1 89 ? -7.588 15.478 9.328 1.00 91.19 89 THR A C 1
ATOM 650 O O . THR A 1 89 ? -6.454 15.717 9.746 1.00 91.19 89 THR A O 1
ATOM 653 N N . LYS A 1 90 ? -8.092 16.189 8.315 1.00 84.25 90 LYS A N 1
ATOM 654 C CA . LYS A 1 90 ? -7.314 17.226 7.619 1.00 84.25 90 LYS A CA 1
ATOM 655 C C . LYS A 1 90 ? -6.857 18.325 8.594 1.00 84.25 90 LYS A C 1
ATOM 657 O O . LYS A 1 90 ? -7.673 19.082 9.113 1.00 84.25 90 LYS A O 1
ATOM 662 N N . GLY A 1 91 ? -5.543 18.404 8.823 1.00 84.44 91 GLY A N 1
ATOM 663 C CA . GLY A 1 91 ? -4.900 19.398 9.691 1.00 84.44 91 GLY A CA 1
ATOM 664 C C . GLY A 1 91 ? -5.090 19.189 11.199 1.00 84.44 91 GLY A C 1
ATOM 665 O O . GLY A 1 91 ? -4.684 20.058 11.971 1.00 84.44 91 GLY A O 1
ATOM 666 N N . GLN A 1 92 ? -5.692 18.077 11.632 1.00 92.38 92 GLN A N 1
ATOM 667 C CA . GLN A 1 92 ? -5.982 17.811 13.043 1.00 92.38 92 GLN A CA 1
ATOM 668 C C . GLN A 1 92 ? -5.688 16.363 13.428 1.00 92.38 92 GLN A C 1
ATOM 670 O O . GLN A 1 92 ? -5.934 15.437 12.658 1.00 92.38 92 GLN A O 1
ATOM 675 N N . GLU A 1 93 ? -5.245 16.164 14.662 1.00 95.19 93 GLU A N 1
ATOM 676 C CA . GLU A 1 93 ? -4.995 14.848 15.241 1.00 95.19 93 GLU A CA 1
ATOM 677 C C . GLU A 1 93 ? -5.364 14.821 16.726 1.00 95.19 93 GLU A C 1
ATOM 679 O O . GLU A 1 93 ? -5.612 15.866 17.320 1.00 95.19 93 GLU A O 1
ATOM 684 N N . SER A 1 94 ? -5.435 13.631 17.318 1.00 97.44 94 SER A N 1
ATOM 685 C CA . SER A 1 94 ? -5.489 13.470 18.773 1.00 97.44 94 SER A CA 1
ATOM 686 C C . SER A 1 94 ? -4.162 12.954 19.322 1.00 97.44 94 SER A C 1
ATOM 688 O O . SER A 1 94 ? -3.417 12.251 18.626 1.00 97.44 94 SER A O 1
ATOM 690 N N . ASP A 1 95 ? -3.959 13.161 20.622 1.00 97.00 95 ASP A N 1
ATOM 691 C CA . ASP A 1 95 ? -3.057 12.339 21.424 1.00 97.00 95 ASP A CA 1
ATOM 692 C C . ASP A 1 95 ? -3.378 10.840 21.278 1.00 97.00 95 ASP A C 1
ATOM 694 O O . ASP A 1 95 ? -4.509 10.438 20.971 1.00 97.00 95 ASP A O 1
ATOM 698 N N . VAL A 1 96 ? -2.372 9.999 21.531 1.00 98.25 96 VAL A N 1
ATOM 699 C CA . VAL A 1 96 ? -2.526 8.539 21.556 1.00 98.25 96 VAL A CA 1
ATOM 700 C C . VAL A 1 96 ? -3.076 8.101 22.913 1.00 98.25 96 VAL A C 1
ATOM 702 O O . VAL A 1 96 ? -2.397 8.218 23.932 1.00 98.25 96 VAL A O 1
ATOM 705 N N . GLN A 1 97 ? -4.271 7.512 22.926 1.00 98.50 97 GLN A N 1
ATOM 706 C CA . GLN A 1 97 ? -4.799 6.813 24.099 1.00 98.50 97 GLN A CA 1
ATOM 707 C C . GLN A 1 97 ? -4.381 5.343 24.075 1.00 98.50 97 GLN A C 1
ATOM 709 O O . GLN A 1 97 ? -4.428 4.695 23.030 1.00 98.50 97 GLN A O 1
ATOM 714 N N . LYS A 1 98 ? -3.988 4.802 25.232 1.00 98.62 98 LYS A N 1
ATOM 715 C CA . LYS A 1 98 ? -3.616 3.388 25.377 1.00 98.62 98 LYS A CA 1
ATOM 716 C C . LYS A 1 98 ? -4.642 2.642 26.218 1.00 98.62 98 LYS A C 1
ATOM 718 O O . LYS A 1 98 ? -5.110 3.167 27.226 1.00 98.62 98 LYS A O 1
ATOM 723 N N . LEU A 1 99 ? -4.971 1.420 25.814 1.00 98.31 99 LEU A N 1
ATOM 724 C CA . LEU A 1 99 ? -5.865 0.524 26.547 1.00 98.31 99 LEU A CA 1
ATOM 725 C C . LEU A 1 99 ? -5.513 -0.943 26.283 1.00 98.31 99 LEU A C 1
ATOM 727 O O . LEU A 1 99 ? -4.883 -1.266 25.281 1.00 98.31 99 LEU A O 1
ATOM 731 N N . THR A 1 100 ? -5.972 -1.836 27.153 1.00 98.56 100 THR A N 1
ATOM 732 C CA . THR A 1 100 ? -5.914 -3.288 26.941 1.00 98.56 100 THR A CA 1
ATOM 733 C C . THR A 1 100 ? -7.341 -3.803 26.793 1.00 98.56 100 THR A C 1
ATOM 735 O O . THR A 1 100 ? -8.197 -3.446 27.601 1.00 98.56 100 THR A O 1
ATOM 738 N N . LEU A 1 101 ? -7.598 -4.632 25.780 1.00 98.19 101 LEU A N 1
ATOM 739 C CA . LEU A 1 101 ? -8.891 -5.283 25.556 1.00 98.19 101 LEU A CA 1
ATOM 740 C C . LEU A 1 101 ? -8.791 -6.788 25.825 1.00 98.19 101 LEU A C 1
ATOM 742 O O . LEU A 1 101 ? -7.851 -7.454 25.386 1.00 98.19 101 LEU A O 1
ATOM 746 N N . LYS A 1 102 ? -9.794 -7.331 26.510 1.00 97.81 102 LYS A N 1
ATOM 747 C CA . LYS A 1 102 ? -10.050 -8.764 26.702 1.00 97.81 102 LYS A CA 1
ATOM 748 C C . LYS A 1 102 ? -11.234 -9.202 25.838 1.00 97.81 102 LYS A C 1
ATOM 750 O O . LYS A 1 102 ? -12.029 -8.384 25.382 1.00 97.81 102 LYS A O 1
ATOM 755 N N . ALA A 1 103 ? -11.373 -10.506 25.612 1.00 96.12 103 ALA A N 1
ATOM 756 C CA . ALA A 1 103 ? -12.532 -11.045 24.902 1.00 96.12 103 ALA A CA 1
ATOM 757 C C . ALA A 1 103 ? -13.840 -10.670 25.627 1.00 96.12 103 ALA A C 1
ATOM 759 O O . ALA A 1 103 ? -13.948 -10.854 26.837 1.00 96.12 103 ALA A O 1
ATOM 760 N N . GLY A 1 104 ? -14.824 -10.163 24.881 1.00 95.56 104 GLY A N 1
ATOM 761 C CA . GLY A 1 104 ? -16.091 -9.656 25.416 1.00 95.56 104 GLY A CA 1
ATOM 762 C C . GLY A 1 104 ? -16.083 -8.181 25.842 1.00 95.56 104 GLY A C 1
ATOM 763 O O . GLY A 1 104 ? -17.160 -7.633 26.078 1.00 95.56 104 GLY A O 1
ATOM 764 N N . ASP A 1 105 ? -14.925 -7.513 25.895 1.00 97.56 105 ASP A N 1
ATOM 765 C CA . ASP A 1 105 ? -14.858 -6.095 26.264 1.00 97.56 105 ASP A CA 1
ATOM 766 C C . ASP A 1 105 ? -15.557 -5.198 25.223 1.00 97.56 105 ASP A C 1
ATOM 768 O O . ASP A 1 105 ? -15.526 -5.445 24.013 1.00 97.56 105 ASP A O 1
ATOM 772 N N . SER A 1 106 ? -16.185 -4.121 25.705 1.00 97.06 106 SER A N 1
ATOM 773 C CA . SER A 1 106 ? -16.861 -3.109 24.876 1.00 97.06 106 SER A CA 1
ATOM 774 C C . SER A 1 106 ? -16.743 -1.679 25.454 1.00 97.06 106 SER A C 1
ATOM 776 O O . SER A 1 106 ? -17.768 -1.013 25.656 1.00 97.06 106 SER A O 1
ATOM 778 N N . PRO A 1 107 ? -15.532 -1.174 25.773 1.00 97.81 107 PRO A N 1
ATOM 779 C CA . PRO A 1 107 ? -15.368 0.157 26.351 1.00 97.81 107 PRO A CA 1
ATOM 780 C C . PRO A 1 107 ? -15.773 1.286 25.393 1.00 97.81 107 PRO A C 1
ATOM 782 O O . PRO A 1 107 ? -15.867 1.126 24.170 1.00 97.81 107 PRO A O 1
ATOM 785 N N . LYS A 1 108 ? -15.995 2.461 25.992 1.00 98.19 108 LYS A N 1
ATOM 786 C CA . LYS A 1 108 ? -16.279 3.720 25.302 1.00 98.19 108 LYS A CA 1
ATOM 787 C C . LYS A 1 108 ? -15.138 4.700 25.547 1.00 98.19 108 LYS A C 1
ATOM 789 O O . LYS A 1 108 ? -14.870 5.030 26.698 1.00 98.19 108 LYS A O 1
ATOM 794 N N . LEU A 1 109 ? -14.493 5.163 24.482 1.00 98.00 109 LEU A N 1
ATOM 795 C CA . LEU A 1 109 ? -13.464 6.199 24.548 1.00 98.00 109 LEU A CA 1
ATOM 796 C C . LEU A 1 109 ? -14.042 7.583 24.253 1.00 98.00 109 LEU A C 1
ATOM 798 O O . LEU A 1 109 ? -15.073 7.733 23.593 1.00 98.00 109 LEU A O 1
ATOM 802 N N . LYS A 1 110 ? -13.324 8.600 24.720 1.00 98.25 110 LYS A N 1
ATOM 803 C CA . LYS A 1 110 ? -13.527 9.988 24.331 1.00 98.25 110 LYS A CA 1
ATOM 804 C C . LYS A 1 110 ? -12.184 10.542 23.871 1.00 98.25 110 LYS A C 1
ATOM 806 O O . LYS A 1 110 ? -11.234 10.535 24.649 1.00 98.25 110 LYS A O 1
ATOM 811 N N . LEU A 1 111 ? -12.114 10.984 22.623 1.00 98.25 111 LEU A N 1
ATOM 812 C CA . LEU A 1 111 ? -10.910 11.508 21.981 1.00 98.25 111 LEU A CA 1
ATOM 813 C C . LEU A 1 111 ? -11.167 12.961 21.569 1.00 98.25 111 LEU A C 1
ATOM 815 O O . LEU A 1 111 ? -12.266 13.290 21.129 1.00 98.25 111 LEU A O 1
ATOM 819 N N . SER A 1 112 ? -10.159 13.815 21.703 1.00 98.06 112 SER A N 1
ATOM 820 C CA . SER A 1 112 ? -10.245 15.232 21.347 1.00 98.06 112 SER A CA 1
ATOM 821 C C . SER A 1 112 ? -9.212 15.542 20.276 1.00 98.06 112 SER A C 1
ATOM 823 O O . SER A 1 112 ? -8.044 15.178 20.418 1.00 98.06 112 SER A O 1
ATOM 825 N N . LEU A 1 113 ? -9.650 16.185 19.199 1.00 97.62 113 LEU A N 1
ATOM 826 C CA . LEU A 1 113 ? -8.779 16.679 18.143 1.00 97.62 113 LEU A CA 1
ATOM 827 C C . LEU A 1 113 ? -8.194 18.041 18.527 1.00 97.62 113 LEU A C 1
ATOM 829 O O . LEU A 1 113 ? -8.901 18.942 18.981 1.00 97.62 113 LEU A O 1
ATOM 833 N N . HIS A 1 114 ? -6.905 18.202 18.263 1.00 94.75 114 HIS A N 1
ATOM 834 C CA . HIS A 1 114 ? -6.190 19.469 18.254 1.00 94.75 114 HIS A CA 1
ATOM 835 C C . HIS A 1 114 ? -5.574 19.699 16.869 1.00 94.75 114 HIS A C 1
ATOM 837 O O . HIS A 1 114 ? -5.462 18.782 16.052 1.00 94.75 114 HIS A O 1
ATOM 843 N N . ALA A 1 115 ? -5.163 20.935 16.585 1.00 91.69 115 ALA A N 1
ATOM 844 C CA . ALA A 1 115 ? -4.406 21.225 15.373 1.00 91.69 115 ALA A CA 1
ATOM 845 C C . ALA A 1 115 ? -3.090 20.428 15.363 1.00 91.69 115 ALA A C 1
ATOM 847 O O . ALA A 1 115 ? -2.418 20.309 16.393 1.00 91.69 115 ALA A O 1
ATOM 848 N N . MET A 1 116 ? -2.717 19.902 14.197 1.00 85.62 116 MET A N 1
ATOM 849 C CA . MET A 1 116 ? -1.376 19.358 13.981 1.00 85.62 116 MET A CA 1
ATOM 850 C C . MET A 1 116 ? -0.351 20.498 13.971 1.00 85.62 116 MET A C 1
ATOM 852 O O . MET A 1 116 ? -0.673 21.632 13.603 1.00 85.62 116 MET A O 1
ATOM 856 N N . ALA A 1 117 ? 0.906 20.200 14.309 1.00 75.88 117 ALA A N 1
ATOM 857 C CA . ALA A 1 117 ? 1.995 21.147 14.091 1.00 75.88 117 ALA A CA 1
ATOM 858 C C . ALA A 1 117 ? 2.052 21.540 12.601 1.00 75.88 117 ALA A C 1
ATOM 860 O O . ALA A 1 117 ? 2.071 20.675 11.723 1.00 75.88 117 ALA A O 1
ATOM 861 N N . ALA A 1 118 ? 2.054 22.845 12.314 1.00 58.91 118 ALA A N 1
ATOM 862 C CA . ALA A 1 118 ? 1.929 23.358 10.955 1.00 58.91 118 ALA A CA 1
ATOM 863 C C . ALA A 1 118 ? 3.159 23.007 10.098 1.00 58.91 118 ALA A C 1
ATOM 865 O O . ALA A 1 118 ? 4.164 23.717 10.100 1.00 58.91 118 ALA A O 1
ATOM 866 N N . SER A 1 119 ? 3.058 21.927 9.322 1.00 55.84 119 SER A N 1
ATOM 867 C CA . SER A 1 119 ? 3.986 21.661 8.228 1.00 55.84 119 SER A CA 1
ATOM 868 C C . SER A 1 119 ? 3.648 22.575 7.052 1.00 55.84 119 SER A C 1
ATOM 870 O O . SER A 1 119 ? 2.620 22.403 6.402 1.00 55.84 119 SER A O 1
ATOM 872 N N . SER A 1 120 ? 4.539 23.517 6.734 1.00 53.25 120 SER A N 1
ATOM 873 C CA . SER A 1 120 ? 4.509 24.275 5.470 1.00 53.25 120 SER A CA 1
ATOM 874 C C . SER A 1 120 ? 4.905 23.427 4.250 1.00 53.25 120 SER A C 1
ATOM 876 O O . SER A 1 120 ? 4.915 23.916 3.122 1.00 53.25 120 SER A O 1
ATOM 878 N N . GLN A 1 121 ? 5.246 22.159 4.484 1.00 56.03 121 GLN A N 1
ATOM 879 C CA . GLN A 1 121 ? 5.682 21.181 3.504 1.00 56.03 121 GLN A CA 1
ATOM 880 C C . GLN A 1 121 ? 4.573 20.150 3.285 1.00 56.03 121 GLN A C 1
ATOM 882 O O . GLN A 1 121 ? 4.234 19.401 4.210 1.00 56.03 121 GLN A O 1
ATOM 887 N N . ARG A 1 122 ? 4.032 20.066 2.063 1.00 62.50 122 ARG A N 1
ATOM 888 C CA . ARG A 1 122 ? 3.172 18.942 1.678 1.00 62.50 122 ARG A CA 1
ATOM 889 C C . ARG A 1 122 ? 4.039 17.826 1.110 1.00 62.50 122 ARG A C 1
ATOM 891 O O . ARG A 1 122 ? 4.796 18.019 0.158 1.00 62.50 122 ARG A O 1
ATOM 898 N N . THR A 1 123 ? 3.868 16.635 1.669 1.00 62.16 123 THR A N 1
ATOM 899 C CA . THR A 1 123 ? 4.340 15.400 1.050 1.00 62.16 123 THR A CA 1
ATOM 900 C C . THR A 1 123 ? 3.455 15.071 -0.146 1.00 62.16 123 THR A C 1
ATOM 902 O O . THR A 1 123 ? 2.278 14.748 0.010 1.00 62.16 123 THR A O 1
ATOM 905 N N . VAL A 1 124 ? 4.035 15.134 -1.339 1.00 62.06 124 VAL A N 1
ATOM 906 C CA . VAL A 1 124 ? 3.425 14.665 -2.578 1.00 62.06 124 VAL A CA 1
ATOM 907 C C . VAL A 1 124 ? 3.839 13.213 -2.794 1.00 62.06 124 VAL A C 1
ATOM 909 O O . VAL A 1 124 ? 5.017 12.899 -2.998 1.00 62.06 124 VAL A O 1
ATOM 912 N N . VAL A 1 125 ? 2.850 12.323 -2.750 1.00 55.06 125 VAL A N 1
ATOM 913 C CA . VAL A 1 125 ? 3.006 10.921 -3.143 1.00 55.06 125 VAL A CA 1
ATOM 914 C C . VAL A 1 125 ? 2.906 10.867 -4.669 1.00 55.06 125 VAL A C 1
ATOM 916 O O . VAL A 1 125 ? 1.872 11.215 -5.235 1.00 55.06 125 VAL A O 1
ATOM 919 N N . ASN A 1 126 ? 3.991 10.485 -5.344 1.00 53.94 126 ASN A N 1
ATOM 920 C CA . ASN A 1 126 ? 3.982 10.278 -6.796 1.00 53.94 126 ASN A CA 1
ATOM 921 C C . ASN A 1 126 ? 3.249 8.961 -7.108 1.00 53.94 126 ASN A C 1
ATOM 923 O O . ASN A 1 126 ? 3.434 7.989 -6.379 1.00 53.94 126 ASN A O 1
ATOM 927 N N . ALA A 1 127 ? 2.467 8.887 -8.190 1.00 47.06 127 ALA A N 1
ATOM 928 C CA . ALA A 1 127 ? 1.545 7.763 -8.421 1.00 47.06 127 ALA A CA 1
ATOM 929 C C . ALA A 1 127 ? 2.208 6.450 -8.898 1.00 47.06 127 ALA A C 1
ATOM 931 O O . ALA A 1 127 ? 1.519 5.527 -9.322 1.00 47.06 127 ALA A O 1
ATOM 932 N N . LEU A 1 128 ? 3.539 6.341 -8.819 1.00 42.69 128 LEU A N 1
ATOM 933 C CA . LEU A 1 128 ? 4.249 5.099 -9.104 1.00 42.69 128 LEU A CA 1
ATOM 934 C C . LEU A 1 128 ? 4.495 4.336 -7.794 1.00 42.69 128 LEU A C 1
ATOM 936 O O . LEU A 1 128 ? 5.469 4.577 -7.085 1.00 42.69 128 LEU A O 1
ATOM 940 N N . GLU A 1 129 ? 3.623 3.365 -7.512 1.00 37.12 129 GLU A N 1
ATOM 941 C CA . GLU A 1 129 ? 3.669 2.466 -6.342 1.00 37.12 129 GLU A CA 1
ATOM 942 C C . GLU A 1 129 ? 4.949 1.605 -6.259 1.00 37.12 129 GLU A C 1
ATOM 944 O O . GLU A 1 129 ? 5.191 0.904 -5.272 1.00 37.12 129 GLU A O 1
ATOM 949 N N . THR A 1 130 ? 5.825 1.678 -7.269 1.00 36.34 130 THR A N 1
ATOM 950 C CA . THR A 1 130 ? 7.204 1.200 -7.169 1.00 36.34 130 THR A CA 1
ATOM 951 C C . THR A 1 130 ? 7.949 2.027 -6.124 1.00 36.34 130 THR A C 1
ATOM 953 O O . THR A 1 130 ? 8.491 3.097 -6.396 1.00 36.34 130 THR A O 1
ATOM 956 N N . ASN A 1 131 ? 7.952 1.468 -4.918 1.00 40.22 131 ASN A N 1
ATOM 957 C CA . ASN A 1 131 ? 8.441 1.951 -3.628 1.00 40.22 131 ASN A CA 1
ATOM 958 C C . ASN A 1 131 ? 9.981 2.175 -3.592 1.00 40.22 131 ASN A C 1
ATOM 960 O O . ASN A 1 131 ? 10.679 1.684 -2.704 1.00 40.22 131 ASN A O 1
ATOM 964 N N . THR A 1 132 ? 10.529 2.837 -4.614 1.00 39.03 132 THR A N 1
ATOM 965 C CA . THR A 1 132 ? 11.962 3.067 -4.883 1.00 39.03 132 THR A CA 1
ATOM 966 C C . THR A 1 132 ? 12.335 4.543 -4.989 1.00 39.03 132 THR A C 1
ATOM 968 O O . THR A 1 132 ? 13.520 4.859 -4.961 1.00 39.03 132 THR A O 1
ATOM 971 N N . GLU A 1 133 ? 11.362 5.447 -5.114 1.00 47.16 133 GLU A N 1
ATOM 972 C CA . GLU A 1 133 ? 11.603 6.890 -5.087 1.00 47.16 133 GLU A CA 1
ATOM 973 C C . GLU A 1 133 ? 10.997 7.517 -3.833 1.00 47.16 133 GLU A C 1
ATOM 975 O O . GLU A 1 133 ? 9.876 7.202 -3.436 1.00 47.16 133 GLU A O 1
ATOM 980 N N . SER A 1 134 ? 11.752 8.420 -3.212 1.00 51.31 134 SER A N 1
ATOM 981 C CA . SER A 1 134 ? 11.310 9.168 -2.042 1.00 51.31 134 SER A CA 1
ATOM 982 C C . SER A 1 134 ? 10.083 10.024 -2.357 1.00 51.31 134 SER A C 1
ATOM 984 O O . SER A 1 134 ? 10.020 10.693 -3.394 1.00 51.31 134 SER A O 1
ATOM 986 N N . ASN A 1 135 ? 9.158 10.073 -1.399 1.00 56.56 135 ASN A N 1
ATOM 987 C CA . ASN A 1 135 ? 8.117 11.094 -1.316 1.00 56.56 135 ASN A CA 1
ATOM 988 C C . ASN A 1 135 ? 8.692 12.485 -1.630 1.00 56.56 135 ASN A C 1
ATOM 990 O O . ASN A 1 135 ? 9.698 12.895 -1.049 1.00 56.56 135 ASN A O 1
ATOM 994 N N . SER A 1 136 ? 8.070 13.197 -2.568 1.00 59.59 136 SER A N 1
ATOM 995 C CA . SER A 1 136 ? 8.553 14.503 -3.017 1.00 59.59 136 SER A CA 1
ATOM 996 C C . SER A 1 136 ? 7.936 15.594 -2.149 1.00 59.59 136 SER A C 1
ATOM 998 O O . SER A 1 136 ? 6.720 15.652 -1.999 1.00 59.59 136 SER A O 1
ATOM 1000 N N . VAL A 1 137 ? 8.762 16.452 -1.554 1.00 65.25 137 VAL A N 1
ATOM 1001 C CA . VAL A 1 137 ? 8.278 17.574 -0.740 1.00 65.25 137 VAL A CA 1
ATOM 1002 C C . VAL A 1 137 ? 8.111 18.803 -1.623 1.00 65.25 137 VAL A C 1
ATOM 1004 O O . VAL A 1 137 ? 9.046 19.197 -2.320 1.00 65.25 137 VAL A O 1
ATOM 1007 N N . VAL A 1 138 ? 6.923 19.405 -1.586 1.00 71.38 138 VAL A N 1
ATOM 1008 C CA . VAL A 1 138 ? 6.582 20.586 -2.383 1.00 71.38 138 VAL A CA 1
ATOM 1009 C C . VAL A 1 138 ? 5.961 21.662 -1.492 1.00 71.38 138 VAL A C 1
ATOM 1011 O O . VAL A 1 138 ? 5.136 21.372 -0.626 1.00 71.38 138 VAL A O 1
ATOM 1014 N N . ASN A 1 139 ? 6.364 22.915 -1.735 1.00 76.25 139 ASN A N 1
ATOM 1015 C CA . ASN A 1 139 ? 5.967 24.093 -0.949 1.00 76.25 139 ASN A CA 1
ATOM 1016 C C . ASN A 1 139 ? 5.172 25.124 -1.780 1.00 76.25 139 ASN A C 1
ATOM 1018 O O . ASN A 1 139 ? 4.883 26.215 -1.296 1.00 76.25 139 ASN A O 1
ATOM 1022 N N . ILE A 1 140 ? 4.882 24.819 -3.050 1.00 85.62 140 ILE A N 1
ATOM 1023 C CA . ILE A 1 140 ? 4.114 25.665 -3.972 1.00 85.62 140 ILE A CA 1
ATOM 1024 C C . ILE A 1 140 ? 2.957 24.830 -4.516 1.00 85.62 140 ILE A C 1
ATOM 1026 O O . ILE A 1 140 ? 3.182 23.850 -5.228 1.00 85.62 140 ILE A O 1
ATOM 1030 N N . GLU A 1 141 ? 1.730 25.238 -4.202 1.00 87.50 141 GLU A N 1
ATOM 1031 C CA . GLU A 1 141 ? 0.506 24.662 -4.757 1.00 87.50 141 GLU A CA 1
ATOM 1032 C C . GLU A 1 141 ? -0.225 25.695 -5.612 1.00 87.50 141 GLU A C 1
ATOM 1034 O O . GLU A 1 141 ? -0.422 26.836 -5.188 1.00 87.50 141 GLU A O 1
ATOM 1039 N N . GLN A 1 142 ? -0.642 25.295 -6.809 1.00 91.88 142 GLN A N 1
ATOM 1040 C CA . GLN A 1 142 ? -1.319 26.163 -7.775 1.00 91.88 142 GLN A CA 1
ATOM 1041 C C . GLN A 1 142 ? -2.510 25.431 -8.423 1.00 91.88 142 GLN A C 1
ATOM 1043 O O . GLN A 1 142 ? -2.534 24.196 -8.409 1.00 91.88 142 GLN A O 1
ATOM 1048 N N . PRO A 1 143 ? -3.500 26.153 -8.991 1.00 94.06 143 PRO A N 1
ATOM 1049 C CA . PRO A 1 143 ? -4.537 25.551 -9.827 1.00 94.06 143 PRO A CA 1
ATOM 1050 C C . PRO A 1 143 ? -3.930 24.693 -10.938 1.00 94.06 143 PRO A C 1
ATOM 1052 O O . PRO A 1 143 ? -2.838 24.987 -11.432 1.00 94.06 143 PRO A O 1
ATOM 1055 N N . TYR A 1 144 ? -4.661 23.673 -11.384 1.00 93.81 144 TYR A N 1
ATOM 1056 C CA . TYR A 1 144 ? -4.178 22.749 -12.413 1.00 93.81 144 TYR A CA 1
ATOM 1057 C C . TYR A 1 144 ? -3.675 23.476 -13.676 1.00 93.81 144 TYR A C 1
ATOM 1059 O O . TYR A 1 144 ? -2.583 23.178 -14.153 1.00 93.81 144 TYR A O 1
ATOM 1067 N N . ASP A 1 145 ? -4.406 24.485 -14.161 1.00 95.50 145 ASP A N 1
ATOM 1068 C CA . ASP A 1 145 ? -4.048 25.245 -15.371 1.00 95.50 145 ASP A CA 1
ATOM 1069 C C . ASP A 1 145 ? -2.850 26.199 -15.189 1.00 95.50 145 ASP A C 1
ATOM 1071 O O . ASP A 1 145 ? -2.225 26.593 -16.172 1.00 95.50 145 ASP A O 1
ATOM 1075 N N . GLU A 1 146 ? -2.482 26.551 -13.952 1.00 95.19 146 GLU A N 1
ATOM 1076 C CA . GLU A 1 146 ? -1.230 27.269 -13.658 1.00 95.19 146 GLU A CA 1
ATOM 1077 C C . GLU A 1 146 ? -0.038 26.305 -13.553 1.00 95.19 146 GLU A C 1
ATOM 1079 O O . GLU A 1 146 ? 1.088 26.638 -13.934 1.00 95.19 146 GLU A O 1
ATOM 1084 N N . VAL A 1 147 ? -0.265 25.085 -13.050 1.00 95.12 147 VAL A N 1
ATOM 1085 C CA . VAL A 1 147 ? 0.759 24.033 -13.038 1.00 95.12 147 VAL A CA 1
ATOM 1086 C C . VAL A 1 147 ? 1.063 23.577 -14.466 1.00 95.12 147 VAL A C 1
ATOM 1088 O O . VAL A 1 147 ? 2.238 23.538 -14.851 1.00 95.12 147 VAL A O 1
ATOM 1091 N N . TYR A 1 148 ? 0.006 23.323 -15.241 1.00 96.69 148 TYR A N 1
ATOM 1092 C CA . TYR A 1 148 ? 0.002 22.905 -16.639 1.00 96.69 148 TYR A CA 1
ATOM 1093 C C . TYR A 1 148 ? -0.724 23.933 -17.528 1.00 96.69 148 TYR A C 1
ATOM 1095 O O . TYR A 1 148 ? -1.898 23.743 -17.858 1.00 96.69 148 TYR A O 1
ATOM 1103 N N . PRO A 1 149 ? -0.044 24.997 -17.994 1.00 97.44 149 PRO A N 1
ATOM 1104 C CA . PRO A 1 149 ? -0.615 25.928 -18.967 1.00 97.44 149 PRO A CA 1
ATOM 1105 C C . PRO A 1 149 ? -1.147 25.206 -20.222 1.00 97.44 149 PRO A C 1
ATOM 1107 O O . PRO A 1 149 ? -0.522 24.230 -20.650 1.00 97.44 149 PRO A O 1
ATOM 1110 N N . PRO A 1 150 ? -2.259 25.645 -20.841 1.00 97.50 150 PRO A N 1
ATOM 1111 C CA . PRO A 1 150 ? -2.786 25.025 -22.060 1.00 97.50 150 PRO A CA 1
ATOM 1112 C C . PRO A 1 150 ? -1.789 25.006 -23.234 1.00 97.50 150 PRO A C 1
ATOM 1114 O O . PRO A 1 150 ? -1.018 25.949 -23.435 1.00 97.50 150 PRO A O 1
ATOM 1117 N N . GLY A 1 151 ? -1.821 23.938 -24.034 1.00 95.94 151 GLY A N 1
ATOM 1118 C CA . GLY A 1 151 ? -1.000 23.765 -25.239 1.00 95.94 151 GLY A CA 1
ATOM 1119 C C . GLY A 1 151 ? -0.827 22.288 -25.619 1.00 95.94 151 GLY A C 1
ATOM 1120 O O . GLY A 1 151 ? -1.046 21.429 -24.771 1.00 95.94 151 GLY A O 1
ATOM 1121 N N . PRO A 1 152 ? -0.381 21.961 -26.846 1.00 95.50 152 PRO A N 1
ATOM 1122 C CA . PRO A 1 152 ? -0.404 20.585 -27.362 1.00 95.50 152 PRO A CA 1
ATOM 1123 C C . PRO A 1 152 ? 0.390 19.589 -26.500 1.00 95.50 152 PRO A C 1
ATOM 1125 O O . PRO A 1 152 ? -0.065 18.479 -26.245 1.00 95.50 152 PRO A O 1
ATOM 1128 N N . GLY A 1 153 ? 1.538 19.999 -25.947 1.00 96.25 153 GLY A N 1
ATOM 1129 C CA . GLY A 1 153 ? 2.315 19.148 -25.040 1.00 96.25 153 GLY A CA 1
ATOM 1130 C C . GLY A 1 153 ? 1.636 18.839 -23.694 1.00 96.25 153 GLY A C 1
ATOM 1131 O O . GLY A 1 153 ? 2.011 17.855 -23.058 1.00 96.25 153 GLY A O 1
ATOM 1132 N N . ARG A 1 154 ? 0.620 19.611 -23.271 1.00 96.94 154 ARG A N 1
ATOM 1133 C CA . ARG A 1 154 ? -0.235 19.268 -22.119 1.00 96.94 154 ARG A CA 1
ATOM 1134 C C . ARG A 1 154 ? -1.121 18.073 -22.452 1.00 96.94 154 ARG A C 1
ATOM 1136 O O . ARG A 1 154 ? -1.113 17.105 -21.702 1.00 96.94 154 ARG A O 1
ATOM 1143 N N . ASP A 1 155 ? -1.802 18.105 -23.595 1.00 94.31 155 ASP A N 1
ATOM 1144 C CA . ASP A 1 155 ? -2.701 17.033 -24.045 1.00 94.31 155 ASP A CA 1
ATOM 1145 C C . ASP A 1 155 ? -1.956 15.692 -24.170 1.00 94.31 155 ASP A C 1
ATOM 1147 O O . ASP A 1 155 ? -2.495 14.623 -23.870 1.00 94.31 155 ASP A O 1
ATOM 1151 N N . VAL A 1 156 ? -0.686 15.745 -24.588 1.00 93.19 156 VAL A N 1
ATOM 1152 C CA . VAL A 1 156 ? 0.217 14.587 -24.612 1.00 93.19 156 VAL A CA 1
ATOM 1153 C C . VAL A 1 156 ? 0.597 14.142 -23.196 1.00 93.19 156 VAL A C 1
ATOM 1155 O O . VAL A 1 156 ? 0.529 12.950 -22.888 1.00 93.19 156 VAL A O 1
ATOM 1158 N N . ALA A 1 157 ? 0.980 15.072 -22.314 1.00 93.25 157 ALA A N 1
ATOM 1159 C CA . ALA A 1 157 ? 1.340 14.756 -20.931 1.00 93.25 157 ALA A CA 1
ATOM 1160 C C . ALA A 1 157 ? 0.179 14.086 -20.176 1.00 93.25 157 ALA A C 1
ATOM 1162 O O . ALA A 1 157 ? 0.393 13.067 -19.520 1.00 93.25 157 ALA A O 1
ATOM 1163 N N . GLU A 1 158 ? -1.040 14.610 -20.314 1.00 92.38 158 GLU A N 1
ATOM 1164 C CA . GLU A 1 158 ? -2.265 14.076 -19.710 1.00 92.38 158 GLU A CA 1
ATOM 1165 C C . GLU A 1 158 ? -2.575 12.661 -20.203 1.00 92.38 158 GLU A C 1
ATOM 1167 O O . GLU A 1 158 ? -2.692 11.729 -19.404 1.00 92.38 158 GLU A O 1
ATOM 1172 N N . ARG A 1 159 ? -2.638 12.487 -21.528 1.00 88.75 159 ARG A N 1
ATOM 1173 C CA . ARG A 1 159 ? -3.011 11.224 -22.177 1.00 88.75 159 ARG A CA 1
ATOM 1174 C C . ARG A 1 159 ? -1.981 10.107 -21.989 1.00 88.75 159 ARG A C 1
ATOM 1176 O O . ARG A 1 159 ? -2.363 8.938 -21.969 1.00 88.75 159 ARG A O 1
ATOM 1183 N N . THR A 1 160 ? -0.692 10.442 -21.903 1.00 85.56 160 THR A N 1
ATOM 1184 C CA . THR A 1 160 ? 0.398 9.454 -21.984 1.00 85.56 160 THR A CA 1
ATOM 1185 C C . THR A 1 160 ? 1.195 9.301 -20.691 1.00 85.56 160 THR A C 1
ATOM 1187 O O . THR A 1 160 ? 1.595 8.186 -20.362 1.00 85.56 160 THR A O 1
ATOM 1190 N N . CYS A 1 161 ? 1.458 10.385 -19.956 1.00 85.75 161 CYS A N 1
ATOM 1191 C CA . CYS A 1 161 ? 2.405 10.373 -18.835 1.00 85.75 161 CYS A CA 1
ATOM 1192 C C . CYS A 1 161 ? 1.705 10.409 -17.472 1.00 85.75 161 CYS A C 1
ATOM 1194 O O . CYS A 1 161 ? 2.005 9.596 -16.596 1.00 85.75 161 CYS A O 1
ATOM 1196 N N . ILE A 1 162 ? 0.765 11.339 -17.290 1.00 87.44 162 ILE A N 1
ATOM 1197 C CA . ILE A 1 162 ? 0.089 11.596 -16.011 1.00 87.44 162 ILE A CA 1
ATOM 1198 C C . ILE A 1 162 ? -0.724 10.375 -15.559 1.00 87.44 162 ILE A C 1
ATOM 1200 O O . ILE A 1 162 ? -0.708 10.052 -14.375 1.00 87.44 162 ILE A O 1
ATOM 1204 N N . ILE A 1 163 ? -1.318 9.624 -16.493 1.00 80.25 163 ILE A N 1
ATOM 1205 C CA . ILE A 1 163 ? -2.066 8.385 -16.214 1.00 80.25 163 ILE A CA 1
ATOM 1206 C C . ILE A 1 163 ? -1.275 7.323 -15.423 1.00 80.25 163 ILE A C 1
ATOM 1208 O O . ILE A 1 163 ? -1.877 6.547 -14.686 1.00 80.25 163 ILE A O 1
ATOM 1212 N N . CYS A 1 164 ? 0.058 7.279 -15.545 1.00 78.19 164 CYS A N 1
ATOM 1213 C CA . CYS A 1 164 ? 0.906 6.346 -14.789 1.00 78.19 164 CYS A CA 1
ATOM 1214 C C . CYS A 1 164 ? 1.753 7.027 -13.708 1.00 78.19 164 CYS A C 1
ATOM 1216 O O . CYS A 1 164 ? 2.092 6.394 -12.715 1.00 78.19 164 CYS A O 1
ATOM 1218 N N . HIS A 1 165 ? 2.140 8.289 -13.901 1.00 82.56 165 HIS A N 1
ATOM 1219 C CA . HIS A 1 165 ? 3.052 8.982 -12.988 1.00 82.56 165 HIS A CA 1
ATOM 1220 C C . HIS A 1 165 ? 2.347 9.870 -11.949 1.00 82.56 165 HIS A C 1
ATOM 1222 O O . HIS A 1 165 ? 2.953 10.223 -10.934 1.00 82.56 165 HIS A O 1
ATOM 1228 N N . GLY A 1 166 ? 1.077 10.209 -12.174 1.00 84.62 166 GLY A N 1
ATOM 1229 C CA . GLY A 1 166 ? 0.331 11.195 -11.399 1.00 84.62 166 GLY A CA 1
ATOM 1230 C C . GLY A 1 166 ? 0.621 12.626 -11.850 1.00 84.62 166 GLY A C 1
ATOM 1231 O O . GLY A 1 166 ? 1.660 12.932 -12.443 1.00 84.62 166 GLY A O 1
ATOM 1232 N N . GLU A 1 167 ? -0.304 13.529 -11.544 1.00 87.94 167 GLU A N 1
ATOM 1233 C CA . GLU A 1 167 ? -0.305 14.917 -12.005 1.00 87.94 167 GLU A CA 1
ATOM 1234 C C . GLU A 1 167 ? 0.850 15.749 -11.432 1.00 87.94 167 GLU A C 1
ATOM 1236 O O . GLU A 1 167 ? 1.223 16.767 -12.005 1.00 87.94 167 GLU A O 1
ATOM 1241 N N . ASN A 1 168 ? 1.493 15.305 -10.351 1.00 88.69 168 ASN A N 1
ATOM 1242 C CA . ASN A 1 168 ? 2.573 16.057 -9.705 1.00 88.69 168 ASN A CA 1
ATOM 1243 C C . ASN A 1 168 ? 3.996 15.622 -10.109 1.00 88.69 168 ASN A C 1
ATOM 1245 O O . ASN A 1 168 ? 4.966 16.305 -9.775 1.00 88.69 168 ASN A O 1
ATOM 1249 N N . PHE A 1 169 ? 4.152 14.524 -10.857 1.00 87.19 169 PHE A N 1
ATOM 1250 C CA . PHE A 1 169 ? 5.475 13.967 -11.170 1.00 87.19 169 PHE A CA 1
ATOM 1251 C C . PHE A 1 169 ? 6.330 14.874 -12.068 1.00 87.19 169 PHE A C 1
ATOM 1253 O O . PHE A 1 169 ? 7.527 15.040 -11.826 1.00 87.19 169 PHE A O 1
ATOM 1260 N N . LEU A 1 170 ? 5.723 15.466 -13.102 1.00 90.94 170 LEU A N 1
ATOM 1261 C CA . LEU A 1 170 ? 6.393 16.389 -14.023 1.00 90.94 170 LEU A CA 1
ATOM 1262 C C . LEU A 1 170 ? 6.741 17.740 -13.359 1.00 90.94 170 LEU A C 1
ATOM 1264 O O . LEU A 1 170 ? 7.921 18.103 -13.378 1.00 90.94 170 LEU A O 1
ATOM 1268 N N . PRO A 1 171 ? 5.797 18.469 -12.722 1.00 91.38 171 PRO A N 1
ATOM 1269 C CA . PRO A 1 171 ? 6.081 19.764 -12.102 1.00 91.38 171 PRO A CA 1
ATOM 1270 C C . PRO A 1 171 ? 6.965 19.666 -10.856 1.00 91.38 171 PRO A C 1
ATOM 1272 O O . PRO A 1 171 ? 7.640 20.637 -10.524 1.00 91.38 171 PRO A O 1
ATOM 1275 N N . GLY A 1 172 ? 7.030 18.505 -10.196 1.00 88.00 172 GLY A N 1
ATOM 1276 C CA . GLY A 1 172 ? 7.986 18.241 -9.120 1.00 88.00 172 GLY A CA 1
ATOM 1277 C C . GLY A 1 172 ? 9.434 18.050 -9.594 1.00 88.00 172 GLY A C 1
ATOM 1278 O O . GLY A 1 172 ? 10.341 18.015 -8.764 1.00 88.00 172 GLY A O 1
ATOM 1279 N N . ARG A 1 173 ? 9.682 17.911 -10.909 1.00 88.62 173 ARG A N 1
ATOM 1280 C CA . ARG A 1 173 ? 10.995 17.530 -11.466 1.00 88.62 173 ARG A CA 1
ATOM 1281 C C . ARG A 1 173 ? 11.474 18.446 -12.602 1.00 88.62 173 ARG A C 1
ATOM 1283 O O . ARG A 1 173 ? 11.686 17.945 -13.708 1.00 88.62 173 ARG A O 1
ATOM 1290 N N . PRO A 1 174 ? 11.728 19.743 -12.350 1.00 91.88 174 PRO A N 1
ATOM 1291 C CA . PRO A 1 174 ? 12.406 20.636 -13.293 1.00 91.88 174 PRO A CA 1
ATOM 1292 C C . PRO A 1 174 ? 13.627 20.004 -13.990 1.00 91.88 174 PRO A C 1
ATOM 1294 O O . PRO A 1 174 ? 14.303 19.121 -13.445 1.00 91.88 174 PRO A O 1
ATOM 1297 N N . GLY A 1 175 ? 13.908 20.427 -15.222 1.00 93.69 175 GLY A N 1
ATOM 1298 C CA . GLY A 1 175 ? 15.003 19.878 -16.020 1.00 93.69 175 GLY A CA 1
ATOM 1299 C C . GLY A 1 175 ? 15.309 20.694 -17.271 1.00 93.69 175 GLY A C 1
ATOM 1300 O O . GLY A 1 175 ? 14.438 21.335 -17.848 1.00 93.69 175 GLY A O 1
ATOM 1301 N N . ASN A 1 176 ? 16.565 20.658 -17.715 1.00 96.69 176 ASN A N 1
ATOM 1302 C CA . ASN A 1 176 ? 16.951 21.235 -19.003 1.00 96.69 176 ASN A CA 1
ATOM 1303 C C . ASN A 1 176 ? 16.586 20.296 -20.175 1.00 96.69 176 ASN A C 1
ATOM 1305 O O . ASN A 1 176 ? 16.141 19.163 -19.973 1.00 96.69 176 ASN A O 1
ATOM 1309 N N . LEU A 1 177 ? 16.806 20.758 -21.411 1.00 96.44 177 LEU A N 1
ATOM 1310 C CA . LEU A 1 177 ? 16.524 20.000 -22.636 1.00 96.44 177 LEU A CA 1
ATOM 1311 C C . LEU A 1 177 ? 17.169 18.603 -22.649 1.00 96.44 177 LEU A C 1
ATOM 1313 O O . LEU A 1 177 ? 16.508 17.635 -23.022 1.00 96.44 177 LEU A O 1
ATOM 1317 N N . ALA A 1 178 ? 18.428 18.473 -22.220 1.00 96.44 178 ALA A N 1
ATOM 1318 C CA . ALA A 1 178 ? 19.129 17.189 -22.196 1.00 96.44 178 ALA A CA 1
ATOM 1319 C C . ALA A 1 178 ? 18.528 16.236 -21.150 1.00 96.44 178 ALA A C 1
ATOM 1321 O O . ALA A 1 178 ? 18.300 15.061 -21.438 1.00 96.44 178 ALA A O 1
ATOM 1322 N N . THR A 1 179 ? 18.194 16.752 -19.963 1.00 95.06 179 THR A N 1
ATOM 1323 C CA . THR A 1 179 ? 17.509 15.999 -18.906 1.00 95.06 179 THR A CA 1
ATOM 1324 C C . THR A 1 179 ? 16.130 15.507 -19.353 1.00 95.06 179 THR A C 1
ATOM 1326 O O . THR A 1 179 ? 15.822 14.329 -19.169 1.00 95.06 179 THR A O 1
ATOM 1329 N N . TRP A 1 180 ? 15.303 16.361 -19.964 1.00 95.44 180 TRP A N 1
ATOM 1330 C CA . TRP A 1 180 ? 13.983 15.949 -20.453 1.00 95.44 180 TRP A CA 1
ATOM 1331 C C . TRP A 1 180 ? 14.072 14.987 -21.638 1.00 95.44 180 TRP A C 1
ATOM 1333 O O . TRP A 1 180 ? 13.360 13.985 -21.646 1.00 95.44 180 TRP A O 1
ATOM 1343 N N . THR A 1 181 ? 15.007 15.209 -22.565 1.00 94.88 181 THR A N 1
ATOM 1344 C CA . THR A 1 181 ? 15.286 14.278 -23.670 1.00 94.88 181 THR A CA 1
ATOM 1345 C C . THR A 1 181 ? 15.637 12.889 -23.138 1.00 94.88 181 THR A C 1
ATOM 1347 O O . THR A 1 181 ? 15.005 11.915 -23.529 1.00 94.88 181 THR A O 1
ATOM 1350 N N . ALA A 1 182 ? 16.564 12.788 -22.180 1.00 91.94 182 ALA A N 1
ATOM 1351 C CA . ALA A 1 182 ? 16.957 11.508 -21.589 1.00 91.94 182 ALA A CA 1
ATOM 1352 C C . ALA A 1 182 ? 15.801 10.802 -20.850 1.00 91.94 182 ALA A C 1
ATOM 1354 O O . ALA A 1 182 ? 15.695 9.575 -20.898 1.00 91.94 182 ALA A O 1
ATOM 1355 N N . ARG A 1 183 ? 14.912 11.557 -20.186 1.00 90.81 183 ARG A N 1
ATOM 1356 C CA . ARG A 1 183 ? 13.712 11.007 -19.527 1.00 90.81 183 ARG A CA 1
ATOM 1357 C C . ARG A 1 183 ? 12.707 10.454 -20.546 1.00 90.81 183 ARG A C 1
ATOM 1359 O O . ARG A 1 183 ? 12.245 9.330 -20.366 1.00 90.81 183 ARG A O 1
ATOM 1366 N N . LEU A 1 184 ? 12.410 11.193 -21.619 1.00 89.94 184 LEU A N 1
ATOM 1367 C CA . LEU A 1 184 ? 11.515 10.731 -22.691 1.00 89.94 184 LEU A CA 1
ATOM 1368 C C . LEU A 1 184 ? 12.109 9.539 -23.454 1.00 89.94 184 LEU A C 1
ATOM 1370 O O . LEU A 1 184 ? 11.413 8.554 -23.691 1.00 89.94 184 LEU A O 1
ATOM 1374 N N . ASP A 1 185 ? 13.405 9.578 -23.766 1.00 87.81 185 ASP A N 1
ATOM 1375 C CA . ASP A 1 185 ? 14.112 8.496 -24.457 1.00 87.81 185 ASP A CA 1
ATOM 1376 C C . ASP A 1 185 ? 14.180 7.211 -23.612 1.00 87.81 185 ASP A C 1
ATOM 1378 O O . ASP A 1 185 ? 14.170 6.118 -24.173 1.00 87.81 185 ASP A O 1
ATOM 1382 N N . ARG A 1 186 ? 14.173 7.304 -22.272 1.00 85.06 186 ARG A N 1
ATOM 1383 C CA . ARG A 1 186 ? 14.021 6.138 -21.379 1.00 85.06 186 ARG A CA 1
ATOM 1384 C C . ARG A 1 186 ? 12.620 5.517 -21.473 1.00 85.06 186 ARG A C 1
ATOM 1386 O O . ARG A 1 186 ? 12.490 4.299 -21.359 1.00 85.06 186 ARG A O 1
ATOM 1393 N N . MET A 1 187 ? 11.574 6.328 -21.652 1.00 85.19 187 MET A N 1
ATOM 1394 C CA . MET A 1 187 ? 10.195 5.830 -21.772 1.00 85.19 187 MET A CA 1
ATOM 1395 C C . MET A 1 187 ? 9.923 5.248 -23.161 1.00 85.19 187 MET A C 1
ATOM 1397 O O . MET A 1 187 ? 9.387 4.152 -23.262 1.00 85.19 187 MET A O 1
ATOM 1401 N N . MET A 1 188 ? 10.320 5.944 -24.227 1.00 81.31 188 MET A N 1
ATOM 1402 C CA . MET A 1 188 ? 9.952 5.576 -25.601 1.00 81.31 188 MET A CA 1
ATOM 1403 C C . MET A 1 188 ? 11.019 4.758 -26.335 1.00 81.31 188 MET A C 1
ATOM 1405 O O . MET A 1 188 ? 10.696 4.043 -27.279 1.00 81.31 188 MET A O 1
ATOM 1409 N N . GLY A 1 189 ? 12.275 4.834 -25.888 1.00 82.56 189 GLY A N 1
ATOM 1410 C CA . GLY A 1 189 ? 13.447 4.313 -26.587 1.00 82.56 189 GLY A CA 1
ATOM 1411 C C . GLY A 1 189 ? 13.926 5.290 -27.662 1.00 82.56 189 GLY A C 1
ATOM 1412 O O . GLY A 1 189 ? 13.193 5.632 -28.588 1.00 82.56 189 GLY A O 1
ATOM 1413 N N . LYS A 1 190 ? 15.180 5.742 -27.552 1.00 83.81 190 LYS A N 1
ATOM 1414 C CA . LYS A 1 190 ? 15.760 6.772 -28.434 1.00 83.81 190 LYS A CA 1
ATOM 1415 C C . LYS A 1 190 ? 15.695 6.414 -29.926 1.00 83.81 190 LYS A C 1
ATOM 1417 O O . LYS A 1 190 ? 15.424 7.287 -30.740 1.00 83.81 190 LYS A O 1
ATOM 1422 N N . ALA A 1 191 ? 15.959 5.152 -30.271 1.00 82.06 191 ALA A N 1
ATOM 1423 C CA . ALA A 1 191 ? 16.042 4.670 -31.655 1.00 82.06 191 ALA A CA 1
ATOM 1424 C C . ALA A 1 191 ? 14.779 3.928 -32.139 1.00 82.06 191 ALA A C 1
ATOM 1426 O O . ALA A 1 191 ? 14.705 3.545 -33.306 1.00 82.06 191 ALA A O 1
ATOM 1427 N N . ASN A 1 192 ? 13.776 3.741 -31.272 1.00 78.12 192 ASN A N 1
ATOM 1428 C CA . ASN A 1 192 ? 12.569 2.963 -31.584 1.00 78.12 192 ASN A CA 1
ATOM 1429 C C . ASN A 1 192 ? 11.662 3.633 -32.635 1.00 78.12 192 ASN A C 1
ATOM 1431 O O . ASN A 1 192 ? 10.733 3.022 -33.155 1.00 78.12 192 ASN A O 1
ATOM 1435 N N . TRP A 1 193 ? 11.943 4.896 -32.959 1.00 77.06 193 TRP A N 1
ATOM 1436 C CA . TRP A 1 193 ? 11.286 5.659 -34.016 1.00 77.06 193 TRP A CA 1
ATOM 1437 C C . TRP A 1 193 ? 11.702 5.234 -35.424 1.00 77.06 193 TRP A C 1
ATOM 1439 O O . TRP A 1 193 ? 10.928 5.421 -36.363 1.00 77.06 193 TRP A O 1
ATOM 1449 N N . ASP A 1 194 ? 12.922 4.710 -35.566 1.00 81.56 194 ASP A N 1
ATOM 1450 C CA . ASP A 1 194 ? 13.572 4.414 -36.849 1.00 81.56 194 ASP A CA 1
ATOM 1451 C C . ASP A 1 194 ? 13.817 2.906 -37.049 1.00 81.56 194 ASP A C 1
ATOM 1453 O O . ASP A 1 194 ? 14.052 2.457 -38.169 1.00 81.56 194 ASP A O 1
ATOM 1457 N N . ARG A 1 195 ? 13.745 2.106 -35.975 1.00 81.12 195 ARG A N 1
ATOM 1458 C CA . ARG A 1 195 ? 13.863 0.640 -36.001 1.00 81.12 195 ARG A CA 1
ATOM 1459 C C . ARG A 1 195 ? 13.030 -0.023 -34.895 1.00 81.12 195 ARG A C 1
ATOM 1461 O O . ARG A 1 195 ? 12.737 0.628 -33.898 1.00 81.12 195 ARG A O 1
ATOM 1468 N N . PRO A 1 196 ? 12.727 -1.331 -34.988 1.00 70.88 196 PRO A N 1
ATOM 1469 C CA . PRO A 1 196 ? 12.236 -2.098 -33.845 1.00 70.88 196 PRO A CA 1
ATOM 1470 C C . PRO A 1 196 ? 13.202 -2.036 -32.649 1.00 70.88 196 PRO A C 1
ATOM 1472 O O . PRO A 1 196 ? 14.425 -1.964 -32.825 1.00 70.88 196 PRO A O 1
ATOM 1475 N N . ALA A 1 197 ? 12.658 -2.108 -31.432 1.00 69.62 197 ALA A N 1
ATOM 1476 C CA . ALA A 1 197 ? 13.445 -2.210 -30.205 1.00 69.62 197 ALA A CA 1
ATOM 1477 C C . ALA A 1 197 ? 14.263 -3.511 -30.166 1.00 69.62 197 ALA A C 1
ATOM 1479 O O . ALA A 1 197 ? 13.781 -4.573 -30.557 1.00 69.62 197 ALA A O 1
ATOM 1480 N N . ALA A 1 198 ? 15.491 -3.433 -29.653 1.00 69.06 198 ALA A N 1
ATOM 1481 C CA . ALA A 1 198 ? 16.408 -4.568 -29.564 1.00 69.06 198 ALA A CA 1
ATOM 1482 C C . ALA A 1 198 ? 16.216 -5.408 -28.286 1.00 69.06 198 ALA A C 1
ATOM 1484 O O . ALA A 1 198 ? 16.740 -6.515 -28.189 1.00 69.06 198 ALA A O 1
ATOM 1485 N N . SER A 1 199 ? 15.488 -4.892 -27.290 1.00 65.62 199 SER A N 1
ATOM 1486 C CA . SER A 1 199 ? 15.162 -5.604 -26.048 1.00 65.62 199 SER A CA 1
ATOM 1487 C C . SER A 1 199 ? 13.924 -5.011 -25.371 1.00 65.62 199 SER A C 1
ATOM 1489 O O . SER A 1 199 ? 13.556 -3.868 -25.639 1.00 65.62 199 SER A O 1
ATOM 1491 N N . TYR A 1 200 ? 13.333 -5.750 -24.427 1.00 58.72 200 TYR A N 1
ATOM 1492 C CA . TYR A 1 200 ? 12.234 -5.266 -23.577 1.00 58.72 200 TYR A CA 1
ATOM 1493 C C . TYR A 1 200 ? 12.599 -4.020 -22.740 1.00 58.72 200 TYR A C 1
ATOM 1495 O O . TYR A 1 200 ? 11.725 -3.238 -22.378 1.00 58.72 200 TYR A O 1
ATOM 1503 N N . ALA A 1 201 ? 13.889 -3.803 -22.456 1.00 63.19 201 ALA A N 1
ATOM 1504 C CA . ALA A 1 201 ? 14.369 -2.639 -21.711 1.00 63.19 201 ALA A CA 1
ATOM 1505 C C . ALA A 1 201 ? 14.564 -1.379 -22.584 1.00 63.19 201 ALA A C 1
ATOM 1507 O O . ALA A 1 201 ? 14.742 -0.284 -22.043 1.00 63.19 201 ALA A O 1
ATOM 1508 N N . GLU A 1 202 ? 14.546 -1.498 -23.919 1.00 70.31 202 GLU A N 1
ATOM 1509 C CA . GLU A 1 202 ? 14.693 -0.352 -24.823 1.00 70.31 202 GLU A CA 1
ATOM 1510 C C . GLU A 1 202 ? 13.347 0.370 -24.994 1.00 70.31 202 GLU A C 1
ATOM 1512 O O . GLU A 1 202 ? 12.575 0.085 -25.907 1.00 70.31 202 GLU A O 1
ATOM 1517 N N . GLY A 1 203 ? 13.084 1.321 -24.093 1.00 74.12 203 GLY A N 1
ATOM 1518 C CA . GLY A 1 203 ? 11.834 2.075 -24.014 1.00 74.12 203 GLY A CA 1
ATOM 1519 C C . GLY A 1 203 ? 10.779 1.342 -23.186 1.00 74.12 203 GLY A C 1
ATOM 1520 O O . GLY A 1 203 ? 10.110 0.444 -23.689 1.00 74.12 203 GLY A O 1
ATOM 1521 N N . LEU A 1 204 ? 10.589 1.752 -21.926 1.00 74.00 204 LEU A N 1
ATOM 1522 C CA . LEU A 1 204 ? 9.637 1.113 -20.994 1.00 74.00 204 LEU A CA 1
ATOM 1523 C C . LEU A 1 204 ? 8.188 1.062 -21.506 1.00 74.00 204 LEU A C 1
ATOM 1525 O O . LEU A 1 204 ? 7.425 0.174 -21.131 1.00 74.00 204 LEU A O 1
ATOM 1529 N N . LEU A 1 205 ? 7.801 2.015 -22.353 1.00 72.94 205 LEU A N 1
ATOM 1530 C CA . LEU A 1 205 ? 6.494 2.058 -22.992 1.00 72.94 205 LEU A CA 1
ATOM 1531 C C . LEU A 1 205 ? 6.495 1.439 -24.390 1.00 72.94 205 LEU A C 1
ATOM 1533 O O . LEU A 1 205 ? 5.421 1.345 -24.955 1.00 72.94 205 LEU A O 1
ATOM 1537 N N . ASN A 1 206 ? 7.605 0.970 -24.965 1.00 64.19 206 ASN A N 1
ATOM 1538 C CA . ASN A 1 206 ? 7.642 0.554 -26.374 1.00 64.19 206 ASN A CA 1
ATOM 1539 C C . ASN A 1 206 ? 6.635 -0.568 -26.720 1.00 64.19 206 ASN A C 1
ATOM 1541 O O . ASN A 1 206 ? 5.974 -0.507 -27.751 1.00 64.19 206 ASN A O 1
ATOM 1545 N N . TYR A 1 207 ? 6.430 -1.543 -25.825 1.00 56.00 207 TYR A N 1
ATOM 1546 C CA . TYR A 1 207 ? 5.379 -2.565 -25.987 1.00 56.00 207 TYR A CA 1
ATOM 1547 C C . TYR A 1 207 ? 3.952 -2.026 -25.737 1.00 56.00 207 TYR A C 1
ATOM 1549 O O . TYR A 1 207 ? 2.980 -2.568 -26.254 1.00 56.00 207 TYR A O 1
ATOM 1557 N N . ARG A 1 208 ? 3.815 -0.941 -24.960 1.00 53.16 208 ARG A N 1
ATOM 1558 C CA . ARG A 1 208 ? 2.540 -0.279 -24.615 1.00 53.16 208 ARG A CA 1
ATOM 1559 C C . ARG A 1 208 ? 2.213 0.938 -25.499 1.00 53.16 208 ARG A C 1
ATOM 1561 O O . ARG A 1 208 ? 1.100 1.447 -25.426 1.00 53.16 208 ARG A O 1
ATOM 1568 N N . ALA A 1 209 ? 3.136 1.407 -26.337 1.00 50.22 209 ALA A N 1
ATOM 1569 C CA . ALA A 1 209 ? 3.004 2.607 -27.169 1.00 50.22 209 ALA A CA 1
ATOM 1570 C C . ALA A 1 209 ? 2.002 2.416 -28.319 1.00 50.22 209 ALA A C 1
ATOM 1572 O O . ALA A 1 209 ? 1.416 3.373 -28.812 1.00 50.22 209 ALA A O 1
ATOM 1573 N N . SER A 1 210 ? 1.732 1.163 -28.689 1.00 52.81 210 SER A N 1
ATOM 1574 C CA . SER A 1 210 ? 0.600 0.783 -29.540 1.00 52.81 210 SER A CA 1
ATOM 1575 C C . SER A 1 210 ? -0.764 1.074 -28.889 1.00 52.81 210 SER A C 1
ATOM 1577 O O . SER A 1 210 ? -1.722 1.369 -29.600 1.00 52.81 210 SER A O 1
ATOM 1579 N N . ALA A 1 211 ? -0.859 1.037 -27.554 1.00 59.03 211 ALA A N 1
ATOM 1580 C CA . ALA A 1 211 ? -2.057 1.405 -26.795 1.00 59.03 211 ALA A CA 1
ATOM 1581 C C . ALA A 1 211 ? -2.067 2.896 -26.399 1.00 59.03 211 ALA A C 1
ATOM 1583 O O . ALA A 1 211 ? -3.108 3.552 -26.438 1.00 59.03 211 ALA A O 1
ATOM 1584 N N . LEU A 1 212 ? -0.903 3.451 -26.051 1.00 65.69 212 LEU A N 1
ATOM 1585 C CA . LEU A 1 212 ? -0.714 4.857 -25.690 1.00 65.69 212 LEU A CA 1
ATOM 1586 C C . LEU A 1 212 ? -0.319 5.679 -26.926 1.00 65.69 212 LEU A C 1
ATOM 1588 O O . LEU A 1 212 ? 0.867 5.851 -27.190 1.00 65.69 212 LEU A O 1
ATOM 1592 N N . ARG A 1 213 ? -1.313 6.203 -27.664 1.00 75.00 213 ARG A N 1
ATOM 1593 C CA . ARG A 1 213 ? -1.133 7.013 -28.893 1.00 75.00 213 ARG A CA 1
ATOM 1594 C C . ARG A 1 213 ? -0.110 8.151 -28.704 1.00 75.00 213 ARG A C 1
ATOM 1596 O O . ARG A 1 213 ? -0.474 9.227 -28.215 1.00 75.00 213 ARG A O 1
ATOM 1603 N N . PHE A 1 214 ? 1.134 7.891 -29.109 1.00 83.75 214 PHE A N 1
ATOM 1604 C CA . PHE A 1 214 ? 2.285 8.778 -28.953 1.00 83.75 214 PHE A CA 1
ATOM 1605 C C . PHE A 1 214 ? 3.199 8.679 -30.187 1.00 83.75 214 PHE A C 1
ATOM 1607 O O . PHE A 1 214 ? 3.874 7.672 -30.401 1.00 83.75 214 PHE A O 1
ATOM 1614 N N . ASN A 1 215 ? 3.188 9.714 -31.024 1.00 85.31 215 ASN A N 1
ATOM 1615 C CA . ASN A 1 215 ? 3.914 9.800 -32.291 1.00 85.31 215 ASN A CA 1
ATOM 1616 C C . ASN A 1 215 ? 5.092 10.807 -32.232 1.00 85.31 215 ASN A C 1
ATOM 1618 O O . ASN A 1 215 ? 5.385 11.367 -31.175 1.00 85.31 215 ASN A O 1
ATOM 1622 N N . ARG A 1 216 ? 5.801 11.037 -33.352 1.00 87.94 216 ARG A N 1
ATOM 1623 C CA . ARG A 1 216 ? 6.953 11.965 -33.388 1.00 87.94 216 ARG A CA 1
ATOM 1624 C C . ARG A 1 216 ? 6.562 13.409 -33.039 1.00 87.94 216 ARG A C 1
ATOM 1626 O O . ARG A 1 216 ? 7.270 14.031 -32.255 1.00 87.94 216 ARG A O 1
ATOM 1633 N N . GLN A 1 217 ? 5.421 13.893 -33.534 1.00 91.38 217 GLN A N 1
ATOM 1634 C CA . GLN A 1 217 ? 4.891 15.216 -33.190 1.00 91.38 217 GLN A CA 1
ATOM 1635 C C . GLN A 1 217 ? 4.522 15.293 -31.705 1.00 91.38 217 GLN A C 1
ATOM 1637 O O . GLN A 1 217 ? 4.930 16.235 -31.037 1.00 91.38 217 GLN A O 1
ATOM 1642 N N . ASP A 1 218 ? 3.859 14.262 -31.154 1.00 92.12 218 ASP A N 1
ATOM 1643 C CA . ASP A 1 218 ? 3.560 14.203 -29.712 1.00 92.12 218 ASP A CA 1
ATOM 1644 C C . ASP A 1 218 ? 4.856 14.324 -28.875 1.00 92.12 218 ASP A C 1
ATOM 1646 O O . ASP A 1 218 ? 4.877 15.009 -27.852 1.00 92.12 218 ASP A O 1
ATOM 1650 N N . ARG A 1 219 ? 5.965 13.702 -29.317 1.00 91.88 219 ARG A N 1
ATOM 1651 C CA . ARG A 1 219 ? 7.281 13.813 -28.659 1.00 91.88 219 ARG A CA 1
ATOM 1652 C C . ARG A 1 219 ? 7.861 15.226 -28.738 1.00 91.88 219 ARG A C 1
ATOM 1654 O O . ARG A 1 219 ? 8.432 15.687 -27.750 1.00 91.88 219 ARG A O 1
ATOM 1661 N N . GLU A 1 220 ? 7.778 15.877 -29.893 1.00 93.81 220 GLU A N 1
ATOM 1662 C CA . GLU A 1 220 ? 8.295 17.236 -30.105 1.00 93.81 220 GLU A CA 1
ATOM 1663 C C . GLU A 1 220 ? 7.497 18.268 -29.301 1.00 93.81 220 GLU A C 1
ATOM 1665 O O . GLU A 1 220 ? 8.088 19.029 -28.527 1.00 93.81 220 GLU A O 1
ATOM 1670 N N . ASP A 1 221 ? 6.168 18.213 -29.389 1.00 96.50 221 ASP A N 1
ATOM 1671 C CA . ASP A 1 221 ? 5.246 19.085 -28.660 1.00 96.50 221 ASP A CA 1
ATOM 1672 C C . ASP A 1 221 ? 5.412 18.923 -27.144 1.00 96.50 221 ASP A C 1
ATOM 1674 O O . ASP A 1 221 ? 5.516 19.917 -26.418 1.00 96.50 221 ASP A O 1
ATOM 1678 N N . LEU A 1 222 ? 5.505 17.677 -26.656 1.00 96.00 222 LEU A N 1
ATOM 1679 C CA . LEU A 1 222 ? 5.760 17.391 -25.246 1.00 96.00 222 LEU A CA 1
ATOM 1680 C C . LEU A 1 222 ? 7.139 17.895 -24.807 1.00 96.00 222 LEU A C 1
ATOM 1682 O O . LEU A 1 222 ? 7.239 18.539 -23.767 1.00 96.00 222 LEU A O 1
ATOM 1686 N N . LEU A 1 223 ? 8.212 17.641 -25.562 1.00 96.69 223 LEU A N 1
ATOM 1687 C CA . LEU A 1 223 ? 9.559 18.064 -25.161 1.00 96.69 223 LEU A CA 1
AT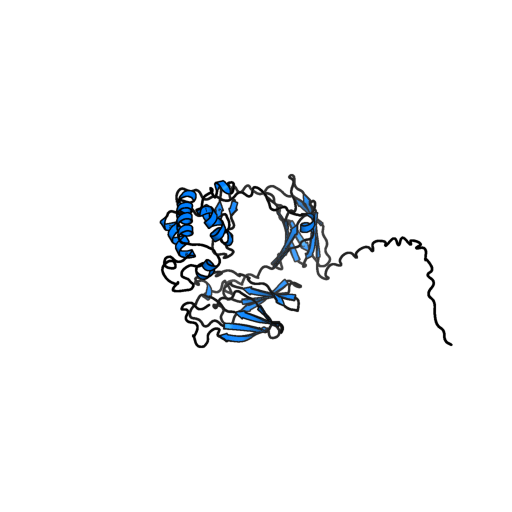OM 1688 C C . LEU A 1 223 ? 9.680 19.594 -25.099 1.00 96.69 223 LEU A C 1
ATOM 1690 O O . LEU A 1 223 ? 10.201 20.123 -24.114 1.00 96.69 223 LEU A O 1
ATOM 1694 N N . ALA A 1 224 ? 9.153 20.305 -26.100 1.00 97.69 224 ALA A N 1
ATOM 1695 C CA . ALA A 1 224 ? 9.104 21.765 -26.101 1.00 97.69 224 ALA A CA 1
ATOM 1696 C C . ALA A 1 224 ? 8.293 22.302 -24.908 1.00 97.69 224 ALA A C 1
ATOM 1698 O O . ALA A 1 224 ? 8.727 23.227 -24.215 1.00 97.69 224 ALA A O 1
ATOM 1699 N N . TYR A 1 225 ? 7.148 21.681 -24.617 1.00 98.25 225 TYR A N 1
ATOM 1700 C CA . TYR A 1 225 ? 6.296 22.024 -23.482 1.00 98.25 225 TYR A CA 1
ATOM 1701 C C . TYR A 1 225 ? 6.972 21.785 -22.123 1.00 98.25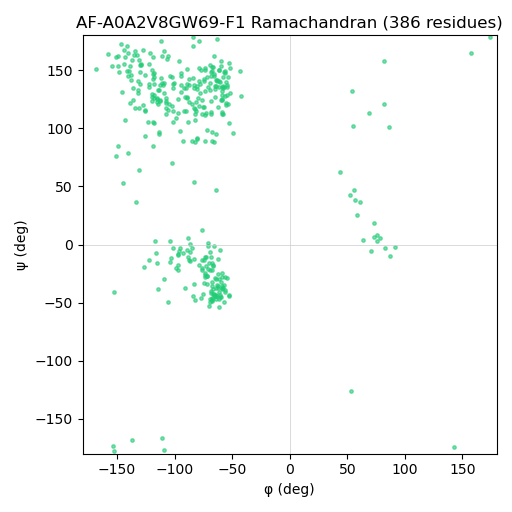 225 TYR A C 1
ATOM 1703 O O . TYR A 1 225 ? 6.905 22.647 -21.244 1.00 98.25 225 TYR A O 1
ATOM 1711 N N . LEU A 1 226 ? 7.648 20.645 -21.942 1.00 97.69 226 LEU A N 1
ATOM 1712 C CA . LEU A 1 226 ? 8.351 20.302 -20.703 1.00 97.69 226 LEU A CA 1
ATOM 1713 C C . LEU A 1 226 ? 9.509 21.269 -20.433 1.00 97.69 226 LEU A C 1
ATOM 1715 O O . LEU A 1 226 ? 9.651 21.750 -19.313 1.00 97.69 226 LEU A O 1
ATOM 1719 N N . VAL A 1 227 ? 10.299 21.615 -21.455 1.00 97.19 227 VAL A N 1
ATOM 1720 C CA . VAL A 1 227 ? 11.396 22.591 -21.321 1.00 97.19 227 VAL A CA 1
ATOM 1721 C C . VAL A 1 227 ? 10.865 23.999 -21.032 1.00 97.19 227 VAL A C 1
ATOM 1723 O O . VAL A 1 227 ? 11.449 24.706 -20.215 1.00 97.19 227 VAL A O 1
ATOM 1726 N N . LYS A 1 228 ? 9.744 24.400 -21.646 1.00 97.38 228 LYS A N 1
ATOM 1727 C CA . LYS A 1 228 ? 9.120 25.714 -21.421 1.00 97.38 228 LYS A CA 1
ATOM 1728 C C . LYS A 1 228 ? 8.542 25.865 -20.008 1.00 97.38 228 LYS A C 1
ATOM 1730 O O . LYS A 1 228 ? 8.764 26.888 -19.371 1.00 97.38 228 LYS A O 1
ATOM 1735 N N . ASN A 1 229 ? 7.780 24.879 -19.529 1.00 97.06 229 ASN A N 1
ATOM 1736 C CA . ASN A 1 229 ? 6.983 25.002 -18.297 1.00 97.06 229 ASN A CA 1
ATOM 1737 C C . ASN A 1 229 ? 7.653 24.377 -17.055 1.00 97.06 229 ASN A C 1
ATOM 1739 O O . ASN A 1 229 ? 7.308 24.726 -15.919 1.00 97.06 229 ASN A O 1
ATOM 1743 N N . PHE A 1 230 ? 8.611 23.470 -17.272 1.00 95.56 230 PHE A N 1
ATOM 1744 C CA . PHE A 1 230 ? 9.386 22.749 -16.254 1.00 95.56 230 PHE A CA 1
ATOM 1745 C C . PHE A 1 230 ? 10.893 22.762 -16.596 1.00 95.56 230 PHE A C 1
ATOM 1747 O O . PHE A 1 230 ? 11.608 21.778 -16.380 1.00 95.56 230 PHE A O 1
ATOM 1754 N N . GLY A 1 231 ? 11.366 23.881 -17.160 1.00 95.50 231 GLY A N 1
ATOM 1755 C CA . GLY A 1 231 ? 12.781 24.172 -17.415 1.00 95.50 231 GLY A CA 1
ATOM 1756 C C . GLY A 1 231 ? 13.626 24.254 -16.131 1.00 95.50 231 GLY A C 1
ATOM 1757 O O . GLY A 1 231 ? 13.076 24.151 -15.037 1.00 95.50 231 GLY A O 1
ATOM 1758 N N . PRO A 1 232 ? 14.954 24.457 -16.220 1.00 93.94 232 PRO A N 1
ATOM 1759 C CA . PRO A 1 232 ? 15.848 24.430 -15.055 1.00 93.94 232 PRO A CA 1
ATOM 1760 C C . PRO A 1 232 ? 15.529 25.499 -13.995 1.00 93.94 232 PRO A C 1
ATOM 1762 O O . PRO A 1 232 ? 15.733 25.246 -12.812 1.00 93.94 232 PRO A O 1
ATOM 1765 N N . ASP A 1 233 ? 14.986 26.649 -14.403 1.00 93.56 233 ASP A N 1
ATOM 1766 C CA . ASP A 1 233 ? 14.621 27.759 -13.510 1.00 93.56 233 ASP A CA 1
ATOM 1767 C C . ASP A 1 233 ? 13.207 27.622 -12.910 1.00 93.56 233 ASP A C 1
ATOM 1769 O O . ASP A 1 233 ? 12.795 28.416 -12.059 1.00 93.56 233 ASP A O 1
ATOM 1773 N N . ALA A 1 234 ? 12.433 26.620 -13.346 1.00 92.38 234 ALA A N 1
ATOM 1774 C CA . ALA A 1 234 ? 11.107 26.364 -12.804 1.00 92.38 234 ALA A CA 1
ATOM 1775 C C . ALA A 1 234 ? 11.216 25.841 -11.365 1.00 92.38 234 ALA A C 1
ATOM 1777 O O . ALA A 1 234 ? 11.967 24.912 -11.075 1.00 92.38 234 ALA A O 1
ATOM 1778 N N . LYS A 1 235 ? 10.419 26.398 -10.451 1.00 90.56 235 LYS A N 1
ATOM 1779 C CA . LYS A 1 235 ? 10.331 25.883 -9.080 1.00 90.56 235 LYS A CA 1
ATOM 1780 C C . LYS A 1 235 ? 9.458 24.618 -9.047 1.00 90.56 235 LYS A C 1
ATOM 1782 O O . LYS A 1 235 ? 8.402 24.624 -9.693 1.00 90.56 235 LYS A O 1
ATOM 1787 N N . PRO A 1 236 ? 9.845 23.571 -8.289 1.00 89.12 236 PRO A N 1
ATOM 1788 C CA . PRO A 1 236 ? 8.983 22.424 -8.030 1.00 89.12 236 PRO A CA 1
ATOM 1789 C C . PRO A 1 236 ? 7.638 22.862 -7.447 1.00 89.12 236 PRO A C 1
ATOM 1791 O O . PRO A 1 236 ? 7.599 23.622 -6.476 1.00 89.12 236 PRO A O 1
ATOM 1794 N N . ARG A 1 237 ? 6.545 22.396 -8.053 1.00 89.62 237 ARG A N 1
ATOM 1795 C CA . ARG A 1 237 ? 5.167 22.765 -7.692 1.00 89.62 237 ARG A CA 1
ATOM 1796 C C . ARG A 1 237 ? 4.214 21.579 -7.823 1.00 89.62 237 ARG A C 1
ATOM 1798 O O . ARG A 1 237 ? 4.543 20.594 -8.480 1.00 89.62 237 ARG A O 1
ATOM 1805 N N . ALA A 1 238 ? 3.056 21.678 -7.183 1.00 88.94 238 ALA A N 1
ATOM 1806 C CA . ALA A 1 238 ? 2.023 20.649 -7.169 1.00 88.94 238 ALA A CA 1
ATOM 1807 C C . ALA A 1 238 ? 0.657 21.239 -7.532 1.00 88.94 238 ALA A C 1
ATOM 1809 O O . ALA A 1 238 ? 0.395 22.427 -7.321 1.00 88.94 238 ALA A O 1
ATOM 1810 N N . VAL A 1 239 ? -0.218 20.388 -8.061 1.00 90.00 239 VAL A N 1
ATOM 1811 C CA . VAL A 1 239 ? -1.632 20.693 -8.263 1.00 90.00 239 VAL A CA 1
ATOM 1812 C C . VAL A 1 239 ? -2.300 20.808 -6.893 1.00 90.00 239 VAL A C 1
ATOM 1814 O O . VAL A 1 239 ? -2.258 19.887 -6.069 1.00 90.00 239 VAL A O 1
ATOM 1817 N N . ARG A 1 240 ? -2.919 21.962 -6.647 1.00 88.06 240 ARG A N 1
ATOM 1818 C CA . ARG A 1 240 ? -3.724 22.206 -5.453 1.00 88.06 240 ARG A CA 1
ATOM 1819 C C . ARG A 1 240 ? -5.022 21.406 -5.534 1.00 88.06 240 ARG A C 1
ATOM 1821 O O . ARG A 1 240 ? -5.696 21.409 -6.561 1.00 88.06 240 ARG A O 1
ATOM 1828 N N . ILE A 1 241 ? -5.403 20.760 -4.435 1.00 84.31 241 ILE A N 1
ATOM 1829 C CA . ILE A 1 241 ? -6.725 20.132 -4.320 1.00 84.31 241 ILE A CA 1
ATOM 1830 C C . ILE A 1 241 ? -7.734 21.229 -3.963 1.00 84.31 241 ILE A C 1
ATOM 1832 O O . ILE A 1 241 ? -7.932 21.546 -2.791 1.00 84.31 241 ILE A O 1
ATOM 1836 N N . ASP A 1 242 ? -8.337 21.832 -4.989 1.00 82.25 242 ASP A N 1
ATOM 1837 C CA . ASP A 1 242 ? -9.400 22.838 -4.836 1.00 82.25 242 ASP A CA 1
ATOM 1838 C C . ASP A 1 242 ? -10.727 22.212 -4.373 1.00 82.25 242 ASP A C 1
ATOM 1840 O O . ASP A 1 242 ? -11.464 22.810 -3.588 1.00 82.25 242 ASP A O 1
ATOM 1844 N N . GLN A 1 243 ? -11.014 20.984 -4.816 1.00 83.81 243 GLN A N 1
ATOM 1845 C CA . GLN A 1 243 ? -12.185 20.211 -4.412 1.00 83.81 243 GLN A CA 1
ATOM 1846 C C . GLN A 1 243 ? -11.754 18.842 -3.879 1.00 83.81 243 GLN A C 1
ATOM 1848 O O . GLN A 1 243 ? -11.244 18.003 -4.617 1.00 83.81 243 GLN A O 1
ATOM 1853 N N . GLU A 1 244 ? -11.989 18.612 -2.588 1.00 80.25 244 GLU A N 1
ATOM 1854 C CA . GLU A 1 244 ? -11.794 17.303 -1.962 1.00 80.25 244 GLU A CA 1
ATOM 1855 C C . GLU A 1 244 ? -12.819 16.283 -2.473 1.00 80.25 244 GLU A C 1
ATOM 1857 O O . GLU A 1 244 ? -13.981 16.617 -2.734 1.00 80.25 244 GLU A O 1
ATOM 1862 N N . MET A 1 245 ? -12.415 15.012 -2.540 1.00 82.69 245 MET A N 1
ATOM 1863 C CA . MET A 1 245 ? -13.338 13.913 -2.821 1.00 82.69 245 MET A CA 1
ATOM 1864 C C . MET A 1 245 ? -14.439 13.871 -1.740 1.00 82.69 245 MET A C 1
ATOM 1866 O O . MET A 1 245 ? -14.125 13.782 -0.549 1.00 82.69 245 MET A O 1
ATOM 1870 N N . PRO A 1 246 ? -15.735 13.927 -2.106 1.00 86.81 246 PRO A N 1
ATOM 1871 C CA . PRO A 1 246 ? -16.808 14.057 -1.129 1.00 86.81 246 PRO A CA 1
ATOM 1872 C C . PRO A 1 246 ? -16.953 12.788 -0.278 1.00 86.81 246 PRO A C 1
ATOM 1874 O O . PRO A 1 246 ? -17.365 11.734 -0.759 1.00 86.81 246 PRO A O 1
ATOM 1877 N N . LEU A 1 247 ? -16.666 12.908 1.020 1.00 89.06 247 LEU A N 1
ATOM 1878 C CA . LEU A 1 247 ? -16.824 11.816 1.980 1.00 8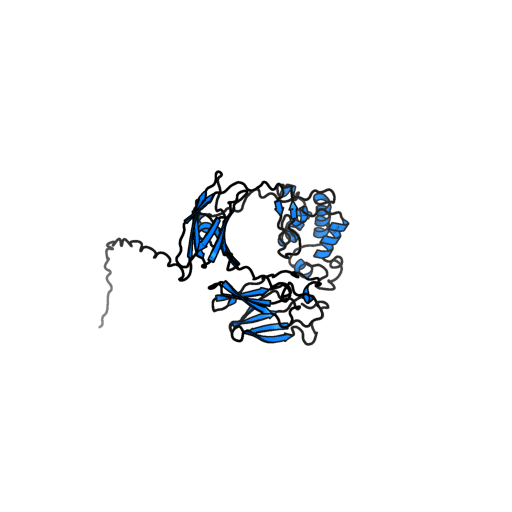9.06 247 LEU A CA 1
ATOM 1879 C C . LEU A 1 247 ? -18.308 11.591 2.318 1.00 89.06 247 LEU A C 1
ATOM 1881 O O . LEU A 1 247 ? -18.967 12.472 2.883 1.00 89.06 247 LEU A O 1
ATOM 1885 N N . ASP A 1 248 ? -18.831 10.401 2.016 1.00 93.25 248 ASP A N 1
ATOM 1886 C CA . ASP A 1 248 ? -20.145 9.935 2.480 1.00 93.25 248 ASP A CA 1
ATOM 1887 C C . ASP A 1 248 ? -20.005 9.307 3.872 1.00 93.25 248 ASP A C 1
ATOM 1889 O O . ASP A 1 248 ? -19.761 8.113 4.034 1.00 93.25 248 ASP A O 1
ATOM 1893 N N . GLU A 1 249 ? -20.137 10.147 4.893 1.00 92.38 249 GLU A N 1
ATOM 1894 C CA . GLU A 1 249 ? -19.952 9.781 6.297 1.00 92.38 249 GLU A CA 1
ATOM 1895 C C . GLU A 1 249 ? -20.918 8.678 6.779 1.00 92.38 249 GLU A C 1
ATOM 1897 O O . GLU A 1 249 ? -20.536 7.821 7.578 1.00 92.38 249 GLU A O 1
ATOM 1902 N N . ALA A 1 250 ? -22.139 8.619 6.234 1.00 93.12 250 ALA A N 1
ATOM 1903 C CA . ALA A 1 250 ? -23.128 7.603 6.593 1.00 93.12 250 ALA A CA 1
ATOM 1904 C C . ALA A 1 250 ? -22.798 6.213 6.015 1.00 93.12 250 ALA A C 1
ATOM 1906 O O . ALA A 1 250 ? -23.205 5.192 6.585 1.00 93.12 250 ALA A O 1
ATOM 1907 N N . LYS A 1 251 ? -22.059 6.156 4.898 1.00 94.81 251 LYS A N 1
ATOM 1908 C CA . LYS A 1 251 ? -21.457 4.918 4.376 1.00 94.81 251 LYS A CA 1
ATOM 1909 C C . LYS A 1 251 ? -20.138 4.597 5.082 1.00 94.81 251 LYS A C 1
ATOM 1911 O O . LYS A 1 251 ? -19.962 3.467 5.531 1.00 94.81 251 LYS A O 1
ATOM 1916 N N . LEU A 1 252 ? -19.245 5.577 5.223 1.00 94.31 252 LEU A N 1
ATOM 1917 C CA . LEU A 1 252 ? -17.911 5.397 5.806 1.00 94.31 252 LEU A CA 1
ATOM 1918 C C . LEU A 1 252 ? -17.958 4.952 7.272 1.00 94.31 252 LEU A C 1
ATOM 1920 O O . LEU A 1 252 ? -17.202 4.064 7.648 1.00 94.31 252 LEU A O 1
ATOM 1924 N N . GLY A 1 253 ? -18.898 5.457 8.079 1.00 93.94 253 GLY A N 1
ATOM 1925 C CA . GLY A 1 253 ? -19.094 5.009 9.466 1.00 93.94 253 GLY A CA 1
ATOM 1926 C C . GLY A 1 253 ? -19.580 3.559 9.631 1.00 93.94 253 GLY A C 1
ATOM 1927 O O . GLY A 1 253 ? -19.782 3.108 10.756 1.00 93.94 253 GLY A O 1
ATOM 1928 N N . LYS A 1 254 ? -19.803 2.828 8.528 1.00 94.81 254 LYS A N 1
ATOM 1929 C CA . LYS A 1 254 ? -20.053 1.375 8.509 1.00 94.81 254 LYS A CA 1
ATOM 1930 C C . LYS A 1 254 ? -18.827 0.573 8.059 1.00 94.81 254 LYS A C 1
ATOM 1932 O O . LYS A 1 254 ? -18.848 -0.651 8.153 1.00 94.81 254 LYS A O 1
ATOM 1937 N N . ALA A 1 255 ? -17.804 1.239 7.527 1.00 95.12 255 ALA A N 1
ATOM 1938 C CA . ALA A 1 255 ? -16.599 0.613 7.012 1.00 95.12 255 ALA A CA 1
ATOM 1939 C C . ALA A 1 255 ? -15.562 0.423 8.125 1.00 95.12 255 ALA A C 1
ATOM 1941 O O . ALA A 1 255 ? -15.378 1.278 8.993 1.00 95.12 255 ALA A O 1
ATOM 1942 N N . MET A 1 256 ? -14.862 -0.705 8.058 1.00 96.44 256 MET A N 1
ATOM 1943 C CA . MET A 1 256 ? -13.764 -1.048 8.946 1.00 96.44 256 MET A CA 1
ATOM 1944 C C . MET A 1 256 ? -12.666 -1.697 8.113 1.00 96.44 256 MET A C 1
ATOM 1946 O O . MET A 1 256 ? -12.900 -2.692 7.432 1.00 96.44 256 MET A O 1
ATOM 1950 N N . TYR A 1 257 ? -11.485 -1.096 8.150 1.00 96.06 257 TYR A N 1
ATOM 1951 C CA . TYR A 1 257 ? -10.300 -1.520 7.419 1.00 96.06 257 TYR A CA 1
ATOM 1952 C C . TYR A 1 257 ? -9.361 -2.233 8.386 1.00 96.06 257 TYR A C 1
ATOM 1954 O O . TYR A 1 257 ? -9.280 -1.866 9.561 1.00 96.06 257 TYR A O 1
ATOM 1962 N N . MET A 1 258 ? -8.669 -3.261 7.900 1.00 95.62 258 MET A N 1
ATOM 1963 C CA . MET A 1 258 ? -7.762 -4.082 8.696 1.00 95.62 258 MET A CA 1
ATOM 1964 C C . MET A 1 258 ? -6.461 -4.302 7.931 1.00 95.62 258 MET A C 1
ATOM 1966 O O . MET A 1 258 ? -6.460 -4.922 6.871 1.00 95.62 258 MET A O 1
ATOM 1970 N N . GLU A 1 259 ? -5.358 -3.816 8.489 1.00 95.31 259 GLU A N 1
ATOM 1971 C CA . GLU A 1 259 ? -4.005 -4.038 7.986 1.00 95.31 259 GLU A CA 1
ATOM 1972 C C . GLU A 1 259 ? -3.272 -5.007 8.915 1.00 95.31 259 GLU A C 1
ATOM 1974 O O . GLU A 1 259 ? -3.156 -4.768 10.120 1.00 95.31 259 GLU A O 1
ATOM 1979 N N . TYR A 1 260 ? -2.739 -6.085 8.348 1.00 95.31 260 TYR A N 1
ATOM 1980 C CA . TYR A 1 260 ? -1.868 -7.027 9.043 1.00 95.31 260 TYR A CA 1
ATOM 1981 C C . TYR A 1 260 ? -0.427 -6.717 8.644 1.00 95.31 260 TYR A C 1
ATOM 1983 O O . TYR A 1 260 ? -0.062 -6.868 7.478 1.00 95.31 260 TYR A O 1
ATOM 1991 N N . TYR A 1 261 ? 0.405 -6.276 9.587 1.00 95.06 261 TYR A N 1
ATOM 1992 C CA . TYR A 1 261 ? 1.811 -6.025 9.281 1.00 95.06 261 TYR A CA 1
ATOM 1993 C C . TYR A 1 261 ? 2.605 -7.331 9.303 1.00 95.06 261 TYR A C 1
ATOM 1995 O O . TYR A 1 261 ? 2.521 -8.100 10.265 1.00 95.06 261 TYR A O 1
ATOM 2003 N N . LEU A 1 262 ? 3.436 -7.541 8.278 1.00 94.81 262 LEU A N 1
ATOM 2004 C CA . LEU A 1 262 ? 4.414 -8.628 8.277 1.00 94.81 262 LEU A CA 1
ATOM 2005 C C . LEU A 1 262 ? 5.344 -8.498 9.504 1.00 94.81 262 LEU A C 1
ATOM 2007 O O . LEU A 1 262 ? 5.791 -7.382 9.824 1.00 94.81 262 LEU A O 1
ATOM 2011 N N . PRO A 1 263 ? 5.643 -9.598 10.219 1.00 92.50 263 PRO A N 1
ATOM 2012 C CA . PRO A 1 263 ? 6.641 -9.598 11.276 1.00 92.50 263 PRO A CA 1
ATOM 2013 C C . PRO A 1 263 ? 8.016 -9.161 10.740 1.00 92.50 263 PRO A C 1
ATOM 2015 O O . PRO A 1 263 ? 8.420 -9.596 9.657 1.00 92.50 263 PRO A O 1
ATOM 2018 N N . PRO A 1 264 ? 8.748 -8.299 11.470 1.00 91.94 264 PRO A N 1
ATOM 2019 C CA . PRO A 1 264 ? 10.135 -8.005 11.144 1.00 91.94 264 PRO A CA 1
ATOM 2020 C C . PRO A 1 264 ? 10.976 -9.260 11.381 1.00 91.94 264 PRO A C 1
ATOM 2022 O O . PRO A 1 264 ? 10.676 -10.052 12.277 1.00 91.94 264 PRO A O 1
ATOM 2025 N N . ASP A 1 265 ? 12.039 -9.421 10.602 1.00 94.19 265 ASP A N 1
ATOM 2026 C CA . ASP A 1 265 ? 12.967 -10.524 10.821 1.00 94.19 265 ASP A CA 1
ATOM 2027 C C . ASP A 1 265 ? 13.831 -10.263 12.065 1.00 94.19 265 ASP A C 1
ATOM 2029 O O . ASP A 1 265 ? 14.110 -9.104 12.395 1.00 94.19 265 ASP A O 1
ATOM 2033 N N . PRO A 1 266 ? 14.283 -11.311 12.776 1.00 93.50 266 PRO A N 1
ATOM 2034 C CA . PRO A 1 266 ? 15.274 -11.156 13.832 1.00 93.50 266 PRO A CA 1
ATOM 2035 C C . PRO A 1 266 ? 16.594 -10.562 13.302 1.00 93.50 266 PRO A C 1
ATOM 2037 O O . PRO A 1 266 ? 16.949 -10.782 12.139 1.00 93.50 266 PRO A O 1
ATOM 2040 N N . PRO A 1 267 ? 17.381 -9.864 14.142 1.00 94.06 267 PRO A N 1
ATOM 2041 C CA . PRO A 1 267 ? 18.717 -9.406 13.767 1.00 94.06 267 PRO A CA 1
ATOM 2042 C C . PRO A 1 267 ? 19.584 -10.549 13.216 1.00 94.06 267 PRO A C 1
ATOM 2044 O O . PRO A 1 267 ? 19.684 -11.612 13.826 1.00 94.06 267 PRO A O 1
ATOM 2047 N N . GLY A 1 268 ? 20.212 -10.327 12.058 1.00 94.25 268 GLY A N 1
ATOM 2048 C CA . GLY A 1 268 ? 21.052 -11.326 11.386 1.00 94.25 268 GLY A CA 1
ATOM 2049 C C . GLY A 1 268 ? 20.295 -12.448 10.662 1.00 94.25 268 GLY A C 1
ATOM 2050 O O . GLY A 1 268 ? 20.944 -13.336 10.118 1.00 94.25 268 GLY A O 1
ATOM 2051 N N . GLN A 1 269 ? 18.959 -12.419 10.627 1.00 94.00 269 GLN A N 1
ATOM 2052 C CA . GLN A 1 269 ? 18.120 -13.384 9.909 1.00 94.00 269 GLN A CA 1
ATOM 2053 C C . GLN A 1 269 ? 17.283 -12.690 8.830 1.00 94.00 269 GLN A C 1
ATOM 2055 O O . GLN A 1 269 ? 17.091 -11.475 8.861 1.00 94.00 269 GLN A O 1
ATOM 2060 N N . GLY A 1 270 ? 16.775 -13.462 7.866 1.00 93.19 270 GLY A N 1
ATOM 2061 C CA . GLY A 1 270 ? 15.891 -12.951 6.819 1.00 93.19 270 GLY A CA 1
ATOM 2062 C C . GLY A 1 270 ? 16.485 -11.745 6.079 1.00 93.19 270 GLY A C 1
ATOM 2063 O O . GLY A 1 270 ? 17.614 -11.799 5.596 1.00 93.19 270 GLY A O 1
ATOM 2064 N N . ASN A 1 271 ? 15.744 -10.639 6.019 1.00 92.94 271 ASN A N 1
ATOM 2065 C CA . ASN A 1 271 ? 16.169 -9.392 5.372 1.00 92.94 271 ASN A CA 1
ATOM 2066 C C . ASN A 1 271 ? 17.305 -8.642 6.091 1.00 92.94 271 ASN A C 1
ATOM 2068 O O . ASN A 1 271 ? 17.838 -7.672 5.547 1.00 92.94 271 ASN A O 1
ATOM 2072 N N . HIS A 1 272 ? 17.703 -9.110 7.275 1.00 93.38 272 HIS A N 1
ATOM 2073 C CA . HIS A 1 272 ? 18.868 -8.651 8.023 1.00 93.38 272 HIS A CA 1
ATOM 2074 C C . HIS A 1 272 ? 20.053 -9.631 7.939 1.00 93.38 272 HIS A C 1
ATOM 2076 O O . HIS A 1 272 ? 21.082 -9.382 8.572 1.00 93.38 272 HIS A O 1
ATOM 2082 N N . ALA A 1 273 ? 19.945 -10.732 7.181 1.00 94.50 273 ALA A N 1
ATOM 2083 C CA . ALA A 1 273 ? 21.031 -11.699 7.043 1.00 94.50 273 ALA A CA 1
ATOM 2084 C C . ALA A 1 273 ? 22.176 -11.172 6.141 1.00 94.50 273 ALA A C 1
ATOM 2086 O O . ALA A 1 273 ? 21.916 -10.504 5.127 1.00 94.50 273 ALA A O 1
ATOM 2087 N N . PRO A 1 274 ? 23.456 -11.443 6.477 1.00 93.62 274 PRO A N 1
ATOM 2088 C CA . PRO A 1 274 ? 24.600 -10.853 5.780 1.00 93.62 274 PRO A CA 1
ATOM 2089 C C . PRO A 1 274 ? 24.678 -11.144 4.276 1.00 93.62 274 PRO A C 1
ATOM 2091 O O . PRO A 1 274 ? 25.225 -10.319 3.546 1.00 93.62 274 PRO A O 1
ATOM 2094 N N . GLU A 1 275 ? 24.141 -12.265 3.786 1.00 92.19 275 GLU A N 1
ATOM 2095 C CA . GLU A 1 275 ? 24.206 -12.642 2.368 1.00 92.19 275 GLU A CA 1
ATOM 2096 C C . GLU A 1 275 ? 23.279 -11.833 1.441 1.00 92.19 275 GLU A C 1
ATOM 2098 O O . GLU A 1 275 ? 23.413 -11.930 0.215 1.00 92.19 275 GLU A O 1
ATOM 2103 N N . TYR A 1 276 ? 22.360 -11.033 1.999 1.00 90.88 276 TYR A N 1
ATOM 2104 C CA . TYR A 1 276 ? 21.470 -10.145 1.238 1.00 90.88 276 TYR A CA 1
ATOM 2105 C C . TYR A 1 276 ? 21.879 -8.665 1.310 1.00 90.88 276 TYR A C 1
ATOM 2107 O O . TYR A 1 276 ? 21.429 -7.877 0.479 1.00 90.88 276 TYR A O 1
ATOM 2115 N N . LYS A 1 277 ? 22.757 -8.281 2.252 1.00 88.75 277 LYS A N 1
ATOM 2116 C CA . LYS A 1 277 ? 23.069 -6.872 2.579 1.00 88.75 277 LYS A CA 1
ATOM 2117 C C . LYS A 1 277 ? 23.578 -6.042 1.386 1.00 88.75 277 LYS A C 1
ATOM 2119 O O . LYS A 1 277 ? 23.287 -4.853 1.288 1.00 88.75 277 LYS A O 1
ATOM 2124 N N . ASP A 1 278 ? 24.338 -6.668 0.485 1.00 88.69 278 ASP A N 1
ATOM 2125 C CA . ASP A 1 278 ? 25.020 -5.990 -0.624 1.00 88.69 278 ASP A CA 1
ATOM 2126 C C . ASP A 1 278 ? 24.233 -6.040 -1.944 1.00 88.69 278 ASP A C 1
ATOM 2128 O O . ASP A 1 278 ? 24.630 -5.386 -2.915 1.00 88.69 278 ASP A O 1
ATOM 2132 N N . LEU A 1 279 ? 23.107 -6.767 -1.992 1.00 86.44 279 LEU A N 1
ATOM 2133 C CA . LEU A 1 279 ? 22.304 -6.933 -3.205 1.00 86.44 279 LEU A CA 1
ATOM 2134 C C . LEU A 1 279 ? 21.774 -5.586 -3.716 1.00 86.44 279 LEU A C 1
ATOM 2136 O O . LEU A 1 279 ? 21.266 -4.758 -2.962 1.00 86.44 279 LEU A O 1
ATOM 2140 N N . LYS A 1 280 ? 21.873 -5.373 -5.032 1.00 83.56 280 LYS A N 1
ATOM 2141 C CA . LYS A 1 280 ? 21.394 -4.159 -5.711 1.00 83.56 280 LYS A CA 1
ATOM 2142 C C . LYS A 1 280 ? 20.072 -4.445 -6.418 1.00 83.56 280 LYS A C 1
ATOM 2144 O O . LYS A 1 280 ? 20.010 -4.518 -7.639 1.00 83.56 280 LYS A O 1
ATOM 2149 N N . ALA A 1 281 ? 19.027 -4.643 -5.620 1.00 79.69 281 ALA A N 1
ATOM 2150 C CA . ALA A 1 281 ? 17.676 -4.936 -6.085 1.00 79.69 281 ALA A CA 1
ATOM 2151 C C . ALA A 1 281 ? 16.619 -4.203 -5.245 1.00 79.69 281 ALA A C 1
ATOM 2153 O O . ALA A 1 281 ? 16.903 -3.700 -4.157 1.00 79.69 281 ALA A O 1
ATOM 2154 N N . GLY A 1 282 ? 15.385 -4.141 -5.753 1.00 77.81 282 GLY A N 1
ATOM 2155 C CA . GLY A 1 282 ? 14.254 -3.604 -4.996 1.00 77.81 282 GLY A CA 1
ATOM 2156 C C . GLY A 1 282 ? 13.984 -4.411 -3.722 1.00 77.81 282 GLY A C 1
ATOM 2157 O O . GLY A 1 282 ? 14.237 -5.609 -3.680 1.00 77.81 282 GLY A O 1
ATOM 2158 N N . PHE A 1 283 ? 13.452 -3.749 -2.692 1.00 85.25 283 PHE A N 1
ATOM 2159 C CA . PHE A 1 283 ? 13.014 -4.354 -1.419 1.00 85.25 283 PHE A CA 1
ATOM 2160 C C . PHE A 1 283 ? 14.095 -5.024 -0.545 1.00 85.25 283 PHE A C 1
ATOM 2162 O O . PHE A 1 283 ? 13.765 -5.538 0.521 1.00 85.25 283 PHE A O 1
ATOM 2169 N N . VAL A 1 284 ? 15.380 -4.963 -0.911 1.00 87.62 284 VAL A N 1
ATOM 2170 C CA . VAL A 1 284 ? 16.488 -5.374 -0.027 1.00 87.62 284 VAL A CA 1
ATOM 2171 C C . VAL A 1 284 ? 16.408 -4.619 1.311 1.00 87.62 284 VAL A C 1
ATOM 2173 O O . VAL A 1 284 ? 16.148 -3.416 1.339 1.00 87.62 284 VAL A O 1
ATOM 2176 N N . GLY A 1 285 ? 16.601 -5.334 2.425 1.00 88.94 285 GLY A N 1
ATOM 2177 C CA . GLY A 1 285 ? 16.565 -4.768 3.780 1.00 88.94 285 GLY A CA 1
ATOM 2178 C C . GLY A 1 285 ? 15.169 -4.507 4.367 1.00 88.94 285 GLY A C 1
ATOM 2179 O O . GLY A 1 285 ? 15.081 -3.941 5.455 1.00 88.94 285 GLY A O 1
ATOM 2180 N N . ARG A 1 286 ? 14.076 -4.903 3.694 1.00 89.81 286 ARG A N 1
ATOM 2181 C CA . ARG A 1 286 ? 12.705 -4.810 4.235 1.00 89.81 286 ARG A CA 1
ATOM 2182 C C . ARG A 1 286 ? 11.822 -5.987 3.810 1.00 89.81 286 ARG A C 1
ATOM 2184 O O . ARG A 1 286 ? 12.052 -6.597 2.774 1.00 89.81 286 ARG A O 1
ATOM 2191 N N . ARG A 1 287 ? 10.783 -6.279 4.599 1.00 92.94 287 ARG A N 1
ATOM 2192 C CA . ARG A 1 287 ? 9.646 -7.121 4.177 1.00 92.94 287 ARG A CA 1
ATOM 2193 C C . ARG A 1 287 ? 8.796 -6.321 3.176 1.00 92.94 287 ARG A C 1
ATOM 2195 O O . ARG A 1 287 ? 8.655 -5.108 3.345 1.00 92.94 287 ARG A O 1
ATOM 2202 N N . ALA A 1 288 ? 8.227 -6.963 2.160 1.00 91.75 288 ALA A N 1
ATOM 2203 C CA . ALA A 1 288 ? 7.414 -6.308 1.135 1.00 91.75 288 ALA A CA 1
ATOM 2204 C C . ALA A 1 288 ? 6.333 -7.254 0.588 1.00 91.75 288 ALA A C 1
ATOM 2206 O O . ALA A 1 288 ? 6.520 -7.896 -0.444 1.00 91.75 288 ALA A O 1
ATOM 2207 N N . GLY A 1 289 ? 5.199 -7.323 1.290 1.00 92.38 289 GLY A N 1
ATOM 2208 C CA . GLY A 1 289 ? 4.043 -8.114 0.869 1.00 92.38 289 GLY A CA 1
ATOM 2209 C C . GLY A 1 289 ? 3.424 -7.601 -0.436 1.00 92.38 289 GLY A C 1
ATOM 2210 O O . GLY A 1 289 ? 3.205 -6.398 -0.574 1.00 92.38 289 GLY A O 1
ATOM 2211 N N . GLN A 1 290 ? 3.132 -8.500 -1.375 1.00 90.31 290 GLN A N 1
ATOM 2212 C CA . GLN A 1 290 ? 2.476 -8.203 -2.646 1.00 90.31 290 GLN A CA 1
ATOM 2213 C C . GLN A 1 290 ? 1.600 -9.376 -3.127 1.00 90.31 290 GLN A C 1
ATOM 2215 O O . GLN A 1 290 ? 1.921 -10.538 -2.891 1.00 90.31 290 GLN A O 1
ATOM 2220 N N . ASP A 1 291 ? 0.518 -9.021 -3.826 1.00 92.00 291 ASP A N 1
ATOM 2221 C CA . ASP A 1 291 ? -0.546 -9.875 -4.373 1.00 92.00 291 ASP A CA 1
ATOM 2222 C C . ASP A 1 291 ? -1.228 -10.775 -3.336 1.00 92.00 291 ASP A C 1
ATOM 2224 O O . ASP A 1 291 ? -0.695 -11.794 -2.910 1.00 92.00 291 ASP A O 1
ATOM 2228 N N . VAL A 1 292 ? -2.422 -10.367 -2.905 1.00 93.62 292 VAL A N 1
ATOM 2229 C CA . VAL A 1 292 ? -3.144 -10.975 -1.783 1.00 93.62 292 VAL A CA 1
ATOM 2230 C C . VAL A 1 292 ? -4.289 -11.834 -2.318 1.00 93.62 292 VAL A C 1
ATOM 2232 O O . VAL A 1 292 ? -5.198 -11.328 -2.980 1.00 93.62 292 VAL A O 1
ATOM 2235 N N . ARG A 1 293 ? -4.271 -13.131 -2.000 1.00 96.69 293 ARG A N 1
ATOM 2236 C CA . ARG A 1 293 ? -5.313 -14.107 -2.357 1.00 96.69 293 ARG A CA 1
ATOM 2237 C C . ARG A 1 293 ? -5.924 -14.731 -1.114 1.00 96.69 293 ARG A C 1
ATOM 2239 O O . ARG A 1 293 ? -5.240 -14.899 -0.112 1.00 96.69 293 ARG A O 1
ATOM 2246 N N . PHE A 1 294 ? -7.192 -15.115 -1.205 1.00 96.62 294 PHE A N 1
ATOM 2247 C CA . PHE A 1 294 ? -7.833 -15.993 -0.229 1.00 96.62 294 PHE A CA 1
ATOM 2248 C C . PHE A 1 294 ? -7.890 -17.412 -0.798 1.00 96.62 294 PHE A C 1
ATOM 2250 O O . PHE A 1 294 ? -8.199 -17.573 -1.980 1.00 96.62 294 PHE A O 1
ATOM 2257 N N . ASP A 1 295 ? -7.607 -18.419 0.027 1.00 95.88 295 ASP A N 1
ATOM 2258 C CA . ASP A 1 295 ? -7.949 -19.811 -0.280 1.00 95.88 295 ASP A CA 1
ATOM 2259 C C . ASP A 1 295 ? -9.408 -20.128 0.105 1.00 95.88 295 ASP A C 1
ATOM 2261 O O . ASP A 1 295 ? -10.145 -19.274 0.610 1.00 95.88 295 ASP A O 1
ATOM 2265 N N . HIS A 1 296 ? -9.848 -21.360 -0.162 1.00 94.31 296 HIS A N 1
ATOM 2266 C CA . HIS A 1 296 ? -11.221 -21.800 0.104 1.00 94.31 296 HIS A CA 1
ATOM 2267 C C . HIS A 1 296 ? -11.568 -21.887 1.605 1.00 94.31 296 HIS A C 1
ATOM 2269 O O . HIS A 1 296 ? -12.741 -21.778 1.957 1.00 94.31 296 HIS A O 1
ATOM 2275 N N . ASP A 1 297 ? -10.565 -22.008 2.481 1.00 94.06 297 ASP A N 1
ATOM 2276 C CA . ASP A 1 297 ? -10.708 -21.983 3.945 1.00 94.06 297 ASP A CA 1
ATOM 2277 C C . ASP A 1 297 ? -10.707 -20.550 4.517 1.00 94.06 297 ASP A C 1
ATOM 2279 O O . ASP A 1 297 ? -10.836 -20.335 5.730 1.00 94.06 297 ASP A O 1
ATOM 2283 N N . GLY A 1 298 ? -10.529 -19.543 3.658 1.00 94.94 298 GLY A N 1
ATOM 2284 C CA . GLY A 1 298 ? -10.418 -18.143 4.049 1.00 94.94 298 GLY A CA 1
ATOM 2285 C C . GLY A 1 298 ? -9.087 -17.787 4.716 1.00 94.94 298 GLY A C 1
ATOM 2286 O O . GLY A 1 298 ? -9.013 -16.750 5.381 1.00 94.94 298 GLY A O 1
ATOM 2287 N N . ASN A 1 299 ? -8.037 -18.602 4.559 1.00 97.38 299 ASN A N 1
ATOM 2288 C CA . ASN A 1 299 ? -6.678 -18.141 4.836 1.00 97.38 299 ASN A CA 1
ATOM 2289 C C . ASN A 1 299 ? -6.232 -17.199 3.713 1.00 97.38 299 ASN A C 1
ATOM 2291 O O . ASN A 1 299 ? -6.659 -17.310 2.564 1.00 97.38 299 ASN A O 1
ATOM 2295 N N . VAL A 1 300 ? -5.341 -16.281 4.054 1.00 97.69 300 VAL A N 1
ATOM 2296 C CA . VAL A 1 300 ? -4.757 -15.314 3.133 1.00 97.69 300 VAL A CA 1
ATOM 2297 C C . VAL A 1 300 ? -3.358 -15.770 2.737 1.00 97.69 300 VAL A C 1
ATOM 2299 O O . VAL A 1 300 ? -2.557 -16.137 3.594 1.00 97.69 300 VAL A O 1
ATOM 2302 N N . TRP A 1 301 ? -3.047 -15.695 1.450 1.00 98.19 301 TRP A N 1
ATOM 2303 C CA . TRP A 1 301 ? -1.738 -15.991 0.881 1.00 98.19 301 TRP A CA 1
ATOM 2304 C C . TRP A 1 301 ? -1.212 -14.779 0.122 1.00 98.19 301 TRP A C 1
ATOM 2306 O O . TRP A 1 301 ? -1.970 -14.117 -0.589 1.00 98.19 301 TRP A O 1
ATOM 2316 N N . LEU A 1 302 ? 0.076 -14.480 0.285 1.00 97.50 302 LEU A N 1
ATOM 2317 C CA . LEU A 1 302 ? 0.740 -13.367 -0.397 1.00 97.50 302 LEU A CA 1
ATOM 2318 C C . LEU A 1 302 ? 2.221 -13.651 -0.660 1.00 97.50 302 LEU A C 1
ATOM 2320 O O . LEU A 1 302 ? 2.857 -14.405 0.081 1.00 97.50 302 LEU A O 1
ATOM 2324 N N . THR A 1 303 ? 2.787 -13.023 -1.691 1.00 95.81 303 THR A N 1
ATOM 2325 C CA . THR A 1 303 ? 4.243 -13.020 -1.902 1.00 95.81 303 THR A CA 1
ATOM 2326 C C . THR A 1 303 ? 4.909 -12.005 -0.984 1.00 95.81 303 THR A C 1
ATOM 2328 O O . THR A 1 303 ? 4.408 -10.900 -0.809 1.00 95.81 303 THR A O 1
ATOM 2331 N N . ASP A 1 304 ? 6.067 -12.335 -0.426 1.00 95.25 304 ASP A N 1
ATOM 2332 C CA . ASP A 1 304 ? 6.970 -11.364 0.180 1.00 95.25 304 ASP A CA 1
ATOM 2333 C C . ASP A 1 304 ? 8.186 -11.175 -0.723 1.00 95.25 304 ASP A C 1
ATOM 2335 O O . ASP A 1 304 ? 9.015 -12.072 -0.907 1.00 95.25 304 ASP A O 1
ATOM 2339 N N . ARG A 1 305 ? 8.271 -9.973 -1.292 1.00 91.75 305 ARG A N 1
ATOM 2340 C CA . ARG A 1 305 ? 9.310 -9.555 -2.234 1.00 91.75 305 ARG A CA 1
ATOM 2341 C C . ARG A 1 305 ? 10.555 -9.004 -1.544 1.00 91.75 305 ARG A C 1
ATOM 2343 O O . ARG A 1 305 ? 11.505 -8.640 -2.234 1.00 91.75 305 ARG A O 1
ATOM 2350 N N . GLY A 1 306 ? 10.576 -8.959 -0.210 1.00 91.38 306 GLY A N 1
ATOM 2351 C CA . GLY A 1 306 ? 11.822 -8.835 0.541 1.00 91.38 306 GLY A CA 1
ATOM 2352 C C . GLY A 1 306 ? 12.761 -10.006 0.238 1.00 91.38 306 GLY A C 1
ATOM 2353 O O . GLY A 1 306 ? 12.321 -11.063 -0.203 1.00 91.38 306 GLY A O 1
ATOM 2354 N N . TYR A 1 307 ? 14.059 -9.824 0.465 1.00 91.19 307 TYR A N 1
ATOM 2355 C CA . TYR A 1 307 ? 15.036 -10.917 0.409 1.00 91.19 307 TYR A CA 1
ATOM 2356 C C . TYR A 1 307 ? 15.246 -11.476 1.826 1.00 91.19 307 TYR A C 1
ATOM 2358 O O . TYR A 1 307 ? 15.350 -10.664 2.742 1.00 91.19 307 TYR A O 1
ATOM 2366 N N . PRO A 1 308 ? 15.326 -12.802 2.048 1.00 93.38 308 PRO A N 1
ATOM 2367 C CA . PRO A 1 308 ? 14.981 -13.872 1.117 1.00 93.38 308 PRO A CA 1
ATOM 2368 C C . PRO A 1 308 ? 13.486 -13.859 0.782 1.00 93.38 308 PRO A C 1
ATOM 2370 O O . PRO A 1 308 ? 12.661 -13.629 1.672 1.00 93.38 308 PRO A O 1
ATOM 2373 N N . HIS A 1 309 ? 13.160 -14.147 -0.480 1.00 93.50 309 HIS A N 1
ATOM 2374 C CA . HIS A 1 309 ? 11.779 -14.222 -0.957 1.00 93.50 309 HIS A CA 1
ATOM 2375 C C . HIS A 1 309 ? 10.992 -15.344 -0.270 1.00 93.50 309 HIS A C 1
ATOM 2377 O O . HIS A 1 309 ? 11.522 -16.436 -0.029 1.00 93.50 309 HIS A O 1
ATOM 2383 N N . ARG A 1 310 ? 9.717 -15.077 0.046 1.00 95.81 310 ARG A N 1
ATOM 2384 C CA . ARG A 1 310 ? 8.827 -16.018 0.750 1.00 95.81 310 ARG A CA 1
ATOM 2385 C C . ARG A 1 310 ? 7.420 -16.017 0.166 1.00 95.81 310 ARG A C 1
ATOM 2387 O O . ARG A 1 310 ? 6.940 -14.997 -0.319 1.00 95.81 310 ARG A O 1
ATOM 2394 N N . LEU A 1 311 ? 6.732 -17.140 0.317 1.00 97.88 311 LEU A N 1
ATOM 2395 C CA . LEU A 1 311 ? 5.275 -17.187 0.382 1.00 97.88 311 LEU A CA 1
ATOM 2396 C C . LEU A 1 311 ? 4.866 -16.986 1.848 1.00 97.88 311 LEU A C 1
ATOM 2398 O O . LEU A 1 311 ? 5.481 -17.576 2.734 1.00 97.88 311 LEU A O 1
ATOM 2402 N N . VAL A 1 312 ? 3.845 -16.178 2.124 1.00 97.94 312 VAL A N 1
ATOM 2403 C CA . VAL A 1 312 ? 3.331 -15.965 3.486 1.00 97.94 312 VAL A CA 1
ATOM 2404 C C . VAL A 1 312 ? 1.882 -16.430 3.561 1.00 97.94 312 VAL A C 1
ATOM 2406 O O . VAL A 1 312 ? 1.051 -15.964 2.782 1.00 97.94 312 VAL A O 1
ATOM 2409 N N . LYS A 1 313 ? 1.577 -17.316 4.518 1.00 98.19 313 LYS A N 1
ATOM 2410 C CA . LYS A 1 313 ? 0.208 -17.654 4.937 1.00 98.19 313 LYS A CA 1
ATOM 2411 C C . LYS A 1 313 ? -0.174 -16.789 6.131 1.00 98.19 313 LYS A C 1
ATOM 2413 O O . LYS A 1 313 ? 0.564 -16.736 7.111 1.00 98.19 313 LYS A O 1
ATOM 2418 N N . LEU A 1 314 ? -1.342 -16.169 6.082 1.00 97.69 314 LEU A N 1
ATOM 2419 C CA . LEU A 1 314 ? -1.982 -15.452 7.178 1.00 97.69 314 LEU A CA 1
ATOM 2420 C C . LEU A 1 314 ? -3.329 -16.117 7.470 1.00 97.69 314 LEU A C 1
ATOM 2422 O O . LEU A 1 314 ? -4.168 -16.249 6.586 1.00 97.69 314 LEU A O 1
ATOM 2426 N N . ASP A 1 315 ? -3.571 -16.478 8.722 1.00 96.12 315 ASP A N 1
ATOM 2427 C CA . ASP A 1 315 ? -4.915 -16.765 9.214 1.00 96.12 315 ASP A CA 1
ATOM 2428 C C . ASP A 1 315 ? -5.547 -15.449 9.721 1.00 96.12 315 ASP A C 1
ATOM 2430 O O . ASP A 1 315 ? -5.187 -14.982 10.809 1.00 96.12 315 ASP A O 1
ATOM 2434 N N . PRO A 1 316 ? -6.500 -14.830 8.994 1.00 94.19 316 PRO A N 1
ATOM 2435 C CA . PRO A 1 316 ? -7.123 -13.578 9.425 1.00 94.19 316 PRO A CA 1
ATOM 2436 C C . PRO A 1 316 ? -8.045 -13.757 10.644 1.00 94.19 316 PRO A C 1
ATOM 2438 O O . PRO A 1 316 ? -8.383 -12.783 11.311 1.00 94.19 316 PRO A O 1
ATOM 2441 N N . ARG A 1 317 ? -8.451 -14.989 10.979 1.00 92.06 317 ARG A N 1
ATOM 2442 C CA . ARG A 1 317 ? -9.315 -15.301 12.131 1.00 92.06 317 ARG A CA 1
ATOM 2443 C C . ARG A 1 317 ? -8.531 -15.317 13.446 1.00 92.06 317 ARG A C 1
ATOM 2445 O O . ARG A 1 317 ? -9.138 -15.232 14.509 1.00 92.06 317 ARG A O 1
ATOM 2452 N N . THR A 1 318 ? -7.200 -15.427 13.392 1.00 92.19 318 THR A N 1
ATOM 2453 C CA . THR A 1 318 ? -6.314 -15.470 14.573 1.00 92.19 318 THR A CA 1
ATOM 2454 C C . THR A 1 318 ? -5.182 -14.435 14.537 1.00 92.19 318 THR A C 1
ATOM 2456 O O . THR A 1 318 ? -4.604 -14.110 15.583 1.00 92.19 318 THR A O 1
ATOM 2459 N N . GLY A 1 319 ? -4.861 -13.900 13.357 1.00 92.31 319 GLY A N 1
ATOM 2460 C CA . GLY A 1 319 ? -3.708 -13.038 13.097 1.00 92.31 319 GLY A CA 1
ATOM 2461 C C . GLY A 1 319 ? -2.370 -13.782 13.026 1.00 92.31 319 GLY A C 1
ATOM 2462 O O . GLY A 1 319 ? -1.326 -13.132 13.005 1.00 92.31 319 GLY A O 1
ATOM 2463 N N . VAL A 1 320 ? -2.373 -15.121 13.032 1.00 94.56 320 VAL A N 1
ATOM 2464 C CA . VAL A 1 320 ? -1.148 -15.928 12.922 1.00 94.56 320 VAL A CA 1
ATOM 2465 C C . VAL A 1 320 ? -0.630 -15.875 11.488 1.00 94.56 320 VAL A C 1
ATOM 2467 O O . VAL A 1 320 ? -1.385 -16.080 10.542 1.00 94.56 320 VAL A O 1
ATOM 2470 N N . GLN A 1 321 ? 0.668 -15.616 11.341 1.00 96.69 321 GLN A N 1
ATOM 2471 C CA . GLN A 1 321 ? 1.369 -15.595 10.059 1.00 96.69 321 GLN A CA 1
ATOM 2472 C C . GLN A 1 321 ? 2.458 -16.667 10.044 1.00 96.69 321 GLN A C 1
ATOM 2474 O O . GLN A 1 321 ? 3.098 -16.915 11.069 1.00 96.69 321 GLN A O 1
ATOM 2479 N N . LYS A 1 322 ? 2.677 -17.286 8.883 1.00 97.25 322 LYS A N 1
ATOM 2480 C CA . LYS A 1 322 ? 3.724 -18.279 8.651 1.00 97.25 322 LYS A CA 1
ATOM 2481 C C . LYS A 1 322 ? 4.416 -18.009 7.322 1.00 97.25 322 LYS A C 1
ATOM 2483 O O . LYS A 1 322 ? 3.771 -17.944 6.278 1.00 97.25 322 LYS A O 1
ATOM 2488 N N . ASP A 1 323 ? 5.732 -17.869 7.396 1.00 97.12 323 ASP A N 1
ATOM 2489 C CA . ASP A 1 323 ? 6.609 -17.646 6.254 1.00 97.12 323 ASP A CA 1
ATOM 2490 C C . ASP A 1 323 ? 7.126 -18.986 5.703 1.00 97.12 323 ASP A C 1
ATOM 2492 O O . ASP A 1 323 ? 7.626 -19.825 6.454 1.00 97.12 323 ASP A O 1
ATOM 2496 N N . PHE A 1 324 ? 7.088 -19.144 4.382 1.00 97.38 324 PHE A N 1
ATOM 2497 C CA . PHE A 1 324 ? 7.704 -20.241 3.639 1.00 97.38 324 PHE A CA 1
ATOM 2498 C C . PHE A 1 324 ? 8.757 -19.660 2.698 1.00 97.38 324 PHE A C 1
ATOM 2500 O O . PHE A 1 324 ? 8.424 -19.051 1.680 1.00 97.38 324 PHE A O 1
ATOM 2507 N N . GLN A 1 325 ? 10.037 -19.807 3.045 1.00 95.75 325 GLN A N 1
ATOM 2508 C CA . GLN A 1 325 ? 11.127 -19.351 2.181 1.00 95.75 325 GLN A CA 1
ATOM 2509 C C . GLN A 1 325 ? 11.127 -20.127 0.862 1.00 95.75 325 GLN A C 1
ATOM 2511 O O . GLN A 1 325 ? 10.981 -21.349 0.859 1.00 95.75 325 GLN A O 1
ATOM 2516 N N . LEU A 1 326 ? 11.317 -19.417 -0.251 1.00 93.75 326 LEU A N 1
ATOM 2517 C CA . LEU A 1 326 ? 11.383 -20.042 -1.566 1.00 93.75 326 LEU A CA 1
ATOM 2518 C C . LEU A 1 326 ? 12.619 -20.949 -1.726 1.00 93.75 326 LEU A C 1
ATOM 2520 O O . LEU A 1 326 ? 13.658 -20.678 -1.112 1.00 93.75 326 LEU A O 1
ATOM 2524 N N . PRO A 1 327 ? 12.547 -21.978 -2.599 1.00 92.62 327 PRO A N 1
ATOM 2525 C CA . PRO A 1 327 ? 13.685 -22.845 -2.912 1.00 92.62 327 PRO A CA 1
ATOM 2526 C C . PRO A 1 327 ? 14.889 -22.070 -3.464 1.00 92.62 327 PRO A C 1
ATOM 2528 O O . PRO A 1 327 ? 16.028 -22.368 -3.113 1.00 92.62 327 PRO A O 1
ATOM 2531 N N . ASP A 1 328 ? 14.633 -21.046 -4.285 1.00 89.88 328 ASP A N 1
ATOM 2532 C CA . ASP A 1 328 ? 15.616 -20.035 -4.668 1.00 89.88 328 ASP A CA 1
ATOM 2533 C C . ASP A 1 328 ? 15.200 -18.670 -4.086 1.00 89.88 328 ASP A C 1
ATOM 2535 O O . ASP A 1 328 ? 14.380 -17.964 -4.676 1.00 89.88 328 ASP A O 1
ATOM 2539 N N . PRO A 1 329 ? 15.749 -18.260 -2.928 1.00 90.06 329 PRO A N 1
ATOM 2540 C CA . PRO A 1 329 ? 15.355 -17.023 -2.256 1.00 90.06 329 PRO A CA 1
ATOM 2541 C C . PRO A 1 329 ? 15.812 -15.741 -2.973 1.00 90.06 329 PRO A C 1
ATOM 2543 O O . PRO A 1 329 ? 15.593 -14.650 -2.439 1.00 90.06 329 PRO A O 1
ATOM 2546 N N . LYS A 1 330 ? 16.483 -15.849 -4.134 1.00 88.06 330 LYS A N 1
ATOM 2547 C CA . LYS A 1 330 ? 16.985 -14.723 -4.941 1.00 88.06 330 LYS A CA 1
ATOM 2548 C C . LYS A 1 330 ? 16.324 -14.619 -6.324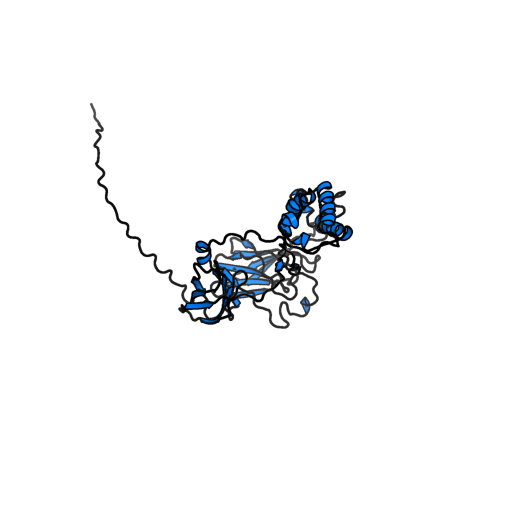 1.00 88.06 330 LYS A C 1
ATOM 2550 O O . LYS A 1 330 ? 16.554 -13.623 -7.020 1.00 88.06 330 LYS A O 1
ATOM 2555 N N . ASN A 1 331 ? 15.500 -15.596 -6.709 1.00 86.31 331 ASN A N 1
ATOM 2556 C CA . ASN A 1 331 ? 14.594 -15.496 -7.850 1.00 86.31 331 ASN A CA 1
ATOM 2557 C C . ASN A 1 331 ? 13.355 -14.689 -7.446 1.00 86.31 331 ASN A C 1
ATOM 2559 O O . ASN A 1 331 ? 12.638 -15.067 -6.523 1.00 86.31 331 ASN A O 1
ATOM 2563 N N . GLY A 1 332 ? 13.120 -13.563 -8.123 1.00 84.31 332 GLY A N 1
ATOM 2564 C CA . GLY A 1 332 ? 12.037 -12.650 -7.776 1.00 84.31 332 GLY A CA 1
ATOM 2565 C C . GLY A 1 332 ? 10.669 -13.318 -7.882 1.00 84.31 332 GLY A C 1
ATOM 2566 O O . GLY A 1 332 ? 10.459 -14.184 -8.720 1.00 84.31 332 GLY A O 1
ATOM 2567 N N . ILE A 1 333 ? 9.717 -12.873 -7.071 1.00 87.69 333 ILE A N 1
ATOM 2568 C CA . ILE A 1 333 ? 8.295 -13.229 -7.187 1.00 87.69 333 ILE A CA 1
ATOM 2569 C C . ILE A 1 333 ? 7.436 -11.970 -7.220 1.00 87.69 333 ILE A C 1
ATOM 2571 O O . ILE A 1 333 ? 7.931 -10.867 -6.962 1.00 87.69 333 ILE A O 1
ATOM 2575 N N . HIS A 1 334 ? 6.166 -12.128 -7.586 1.00 87.06 334 HIS A N 1
ATOM 2576 C CA . HIS A 1 334 ? 5.217 -11.021 -7.710 1.00 87.06 334 HIS A CA 1
ATOM 2577 C C . HIS A 1 334 ? 3.759 -11.433 -7.477 1.00 87.06 334 HIS A C 1
ATOM 2579 O O . HIS A 1 334 ? 3.013 -10.677 -6.863 1.00 87.06 334 HIS A O 1
ATOM 2585 N N . GLU A 1 335 ? 3.355 -12.597 -7.991 1.00 89.50 335 GLU A N 1
ATOM 2586 C CA . GLU A 1 335 ? 1.957 -13.036 -8.043 1.00 89.50 335 GLU A CA 1
ATOM 2587 C C . GLU A 1 335 ? 1.746 -14.304 -7.223 1.00 89.50 335 GLU A C 1
ATOM 2589 O O . GLU A 1 335 ? 2.626 -15.166 -7.180 1.00 89.50 335 GLU A O 1
ATOM 2594 N N . VAL A 1 336 ? 0.557 -14.432 -6.635 1.00 95.12 336 VAL A N 1
ATOM 2595 C CA . VAL A 1 336 ? 0.036 -15.683 -6.083 1.00 95.12 336 VAL A CA 1
ATOM 2596 C C . VAL A 1 336 ? -1.191 -16.072 -6.892 1.00 95.12 336 VAL A C 1
ATOM 2598 O O . VAL A 1 336 ? -2.149 -15.305 -6.991 1.00 95.12 336 VAL A O 1
ATOM 2601 N N . ASN A 1 337 ? -1.194 -17.285 -7.431 1.00 96.06 337 ASN A N 1
ATOM 2602 C CA . ASN A 1 337 ? -2.369 -17.883 -8.052 1.00 96.06 337 ASN A CA 1
ATOM 2603 C C . ASN A 1 337 ? -2.749 -19.138 -7.263 1.00 96.06 337 ASN A C 1
ATOM 2605 O O . ASN A 1 337 ? -1.873 -19.891 -6.853 1.00 96.06 337 ASN A O 1
ATOM 2609 N N . ILE A 1 338 ? -4.039 -19.362 -7.026 1.00 97.25 338 ILE A N 1
ATOM 2610 C CA . ILE A 1 338 ? -4.541 -20.567 -6.354 1.00 97.25 338 ILE A CA 1
ATOM 2611 C C . ILE A 1 338 ? -5.466 -21.261 -7.346 1.00 97.25 338 ILE A C 1
ATOM 2613 O O . ILE A 1 338 ? -6.388 -20.628 -7.863 1.00 97.25 338 ILE A O 1
ATOM 2617 N N . ASP A 1 339 ? -5.185 -22.522 -7.665 1.00 95.88 339 ASP A N 1
ATOM 2618 C CA . ASP A 1 339 ? -6.005 -23.282 -8.609 1.00 95.88 339 ASP A CA 1
ATOM 2619 C C . ASP A 1 339 ? -7.237 -23.922 -7.926 1.00 95.88 339 ASP A C 1
ATOM 2621 O O . ASP A 1 339 ? -7.348 -23.904 -6.695 1.00 95.88 339 ASP A O 1
ATOM 2625 N N . PRO A 1 340 ? -8.190 -24.500 -8.687 1.00 96.06 340 PRO A N 1
ATOM 2626 C CA . PRO A 1 340 ? -9.394 -25.108 -8.113 1.00 96.06 340 PRO A CA 1
ATOM 2627 C C . PRO A 1 340 ? -9.154 -26.308 -7.182 1.00 96.06 340 PRO A C 1
ATOM 2629 O O . PRO A 1 340 ? -10.086 -26.721 -6.498 1.00 96.06 340 PRO A O 1
ATOM 2632 N N . THR A 1 341 ? -7.946 -26.880 -7.155 1.00 96.00 341 THR A N 1
ATOM 2633 C CA . THR A 1 341 ? -7.550 -27.951 -6.220 1.00 96.00 341 THR A CA 1
ATOM 2634 C C . THR A 1 341 ? -6.984 -27.403 -4.908 1.00 96.00 341 THR A C 1
ATOM 2636 O O . THR A 1 341 ? -6.816 -28.156 -3.956 1.00 96.00 341 THR A O 1
ATOM 2639 N N . GLY A 1 342 ? -6.711 -26.094 -4.836 1.00 96.44 342 GLY A N 1
ATOM 2640 C CA . GLY A 1 342 ? -6.055 -25.441 -3.704 1.00 96.44 342 GLY A CA 1
ATOM 2641 C C . GLY A 1 342 ? -4.530 -25.360 -3.825 1.00 96.44 342 GLY A C 1
ATOM 2642 O O . GLY A 1 342 ? -3.897 -24.755 -2.963 1.00 96.44 342 GLY A O 1
ATOM 2643 N N . MET A 1 343 ? -3.927 -25.912 -4.885 1.00 97.88 343 MET A N 1
ATOM 2644 C CA . MET A 1 343 ? -2.488 -25.782 -5.135 1.00 97.88 343 MET A CA 1
ATOM 2645 C C . MET A 1 343 ? -2.128 -24.318 -5.418 1.00 97.88 343 MET A C 1
ATOM 2647 O O . MET A 1 343 ? -2.826 -23.618 -6.161 1.00 97.88 343 MET A O 1
ATOM 2651 N N . ILE A 1 344 ? -1.028 -23.853 -4.824 1.00 98.00 344 ILE A N 1
ATOM 2652 C CA . ILE A 1 344 ? -0.585 -22.461 -4.906 1.00 98.00 344 ILE A CA 1
ATOM 2653 C C . ILE A 1 344 ? 0.553 -22.349 -5.914 1.00 98.00 344 ILE A C 1
ATOM 2655 O O . ILE A 1 344 ? 1.617 -22.939 -5.751 1.00 98.00 344 ILE A O 1
ATOM 2659 N N . TRP A 1 345 ? 0.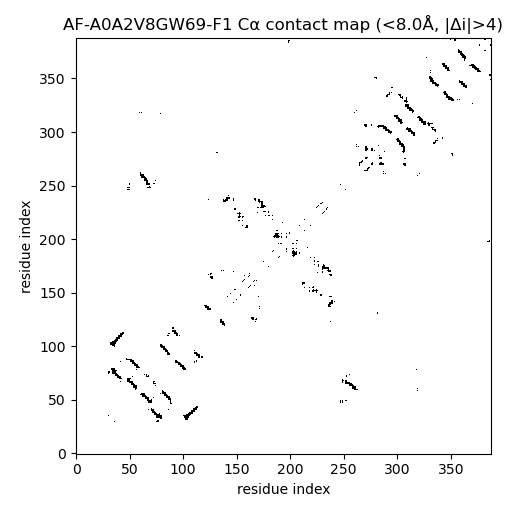332 -21.554 -6.949 1.00 97.44 345 TRP A N 1
ATOM 2660 C CA . TRP A 1 345 ? 1.223 -21.386 -8.082 1.00 97.44 345 TRP A CA 1
ATOM 2661 C C . TRP A 1 345 ? 1.908 -20.021 -8.040 1.00 97.44 345 TRP A C 1
ATOM 2663 O O . TRP A 1 345 ? 1.256 -18.973 -8.003 1.00 97.44 345 TRP A O 1
ATOM 2673 N N . LEU A 1 346 ? 3.241 -20.048 -8.056 1.00 95.62 346 LEU A N 1
ATOM 2674 C CA . LEU A 1 346 ? 4.107 -18.876 -7.947 1.00 95.62 346 LEU A CA 1
ATOM 2675 C C . LEU A 1 346 ? 5.042 -18.812 -9.164 1.00 95.62 346 LEU A C 1
ATOM 2677 O O . LEU A 1 346 ? 5.993 -19.598 -9.237 1.00 95.62 346 LEU A O 1
ATOM 2681 N N . PRO A 1 347 ? 4.800 -17.910 -10.130 1.00 91.44 347 PRO A N 1
ATOM 2682 C CA . PRO A 1 347 ? 5.745 -17.668 -11.209 1.00 91.44 347 PRO A CA 1
ATOM 2683 C C . PRO A 1 347 ? 6.943 -16.868 -10.679 1.00 91.44 347 PRO A C 1
ATOM 2685 O O . PRO A 1 347 ? 6.802 -15.730 -10.223 1.00 91.44 347 PRO A O 1
ATOM 2688 N N . GLU A 1 348 ? 8.138 -17.454 -10.752 1.00 88.38 348 GLU A N 1
ATOM 2689 C CA . GLU A 1 348 ? 9.375 -16.705 -10.551 1.00 88.38 348 GLU A CA 1
ATOM 2690 C C . GLU A 1 348 ? 9.603 -15.729 -11.732 1.00 88.38 348 GLU A C 1
ATOM 2692 O O . GLU A 1 348 ? 9.395 -16.057 -12.900 1.00 88.38 348 GLU A O 1
ATOM 2697 N N . HIS A 1 349 ? 10.059 -14.521 -11.416 1.00 77.94 349 HIS A N 1
ATOM 2698 C CA . HIS A 1 349 ? 10.262 -13.368 -12.296 1.00 77.94 349 HIS A CA 1
ATOM 2699 C C . HIS A 1 349 ? 11.619 -12.700 -11.962 1.00 77.94 349 HIS A C 1
ATOM 2701 O O . HIS A 1 349 ? 12.450 -13.268 -11.241 1.00 77.94 349 HIS A O 1
ATOM 2707 N N . SER A 1 350 ? 11.874 -11.498 -12.479 1.00 65.19 350 SER A N 1
ATOM 2708 C CA . SER A 1 350 ? 13.186 -10.852 -12.453 1.00 65.19 350 SER A CA 1
ATOM 2709 C C . SER A 1 350 ? 13.711 -10.651 -11.028 1.00 65.19 350 SER A C 1
ATOM 2711 O O . SER A 1 350 ? 13.170 -9.897 -10.217 1.00 65.19 350 SER A O 1
ATOM 2713 N N . GLY A 1 351 ? 14.797 -11.370 -10.731 1.00 60.84 351 GLY A N 1
ATOM 2714 C CA . GLY A 1 351 ? 15.583 -11.274 -9.500 1.00 60.84 351 GLY A CA 1
ATOM 2715 C C . GLY A 1 351 ? 16.967 -10.681 -9.768 1.00 60.84 351 GLY A C 1
ATOM 2716 O O . GLY A 1 351 ? 17.241 -10.166 -10.851 1.00 60.84 351 GLY A O 1
ATOM 2717 N N . VAL A 1 352 ? 17.884 -10.794 -8.802 1.00 59.41 352 VAL A N 1
ATOM 2718 C CA . VAL A 1 352 ? 19.244 -10.214 -8.928 1.00 59.41 352 VAL A CA 1
ATOM 2719 C C . VAL A 1 352 ? 20.098 -10.909 -10.001 1.00 59.41 352 VAL A C 1
ATOM 2721 O O . VAL A 1 352 ? 21.118 -10.370 -10.424 1.00 59.41 352 VAL A O 1
ATOM 2724 N N . GLN A 1 353 ? 19.698 -12.101 -10.455 1.00 59.53 353 GLN A N 1
ATOM 2725 C CA . GLN A 1 353 ? 20.375 -12.848 -11.516 1.00 59.53 353 GLN A CA 1
ATOM 2726 C C . GLN A 1 353 ? 19.437 -13.061 -12.720 1.00 59.53 353 GLN A C 1
ATOM 2728 O O . GLN A 1 353 ? 18.552 -13.922 -12.674 1.00 59.53 353 GLN A O 1
ATOM 2733 N N . PRO A 1 354 ? 19.639 -12.318 -13.828 1.00 54.66 354 PRO A N 1
ATOM 2734 C CA . PRO A 1 354 ? 18.929 -12.556 -15.089 1.00 54.66 354 PRO A CA 1
ATOM 2735 C C . PRO A 1 354 ? 19.214 -13.943 -15.688 1.00 54.66 354 PRO A C 1
ATOM 2737 O O . PRO A 1 354 ? 18.390 -14.488 -16.415 1.00 54.66 354 PRO A O 1
ATOM 2740 N N . SER A 1 355 ? 20.374 -14.527 -15.367 1.00 54.94 355 SER A N 1
ATOM 2741 C CA . SER A 1 355 ? 20.854 -15.806 -15.901 1.00 54.94 355 SER A CA 1
ATOM 2742 C C . SER A 1 355 ? 20.427 -17.048 -15.111 1.00 54.94 355 SER A C 1
ATOM 2744 O O . SER A 1 355 ? 20.744 -18.154 -15.542 1.00 54.94 355 SER A O 1
ATOM 2746 N N . SER A 1 356 ? 19.745 -16.917 -13.965 1.00 65.94 356 SER A N 1
ATOM 2747 C CA . SER A 1 356 ? 19.201 -18.089 -13.266 1.00 65.94 356 SER A CA 1
ATOM 2748 C C . SER A 1 356 ? 17.882 -18.534 -13.905 1.00 65.94 356 SER A C 1
ATOM 2750 O O . SER A 1 356 ? 17.010 -17.711 -14.208 1.00 65.94 356 SER A O 1
ATOM 2752 N N . VAL A 1 357 ? 17.737 -19.852 -14.085 1.00 79.56 357 VAL A N 1
ATOM 2753 C CA . VAL A 1 357 ? 16.490 -20.497 -14.521 1.00 79.56 357 VAL A CA 1
ATOM 2754 C C . VAL A 1 357 ? 15.365 -20.059 -13.586 1.00 79.56 357 VAL A C 1
ATOM 2756 O O . VAL A 1 357 ? 15.460 -20.290 -12.378 1.00 79.56 357 VAL A O 1
ATOM 2759 N N . LYS A 1 358 ? 14.323 -19.428 -14.137 1.00 84.69 358 LYS A N 1
ATOM 2760 C CA . LYS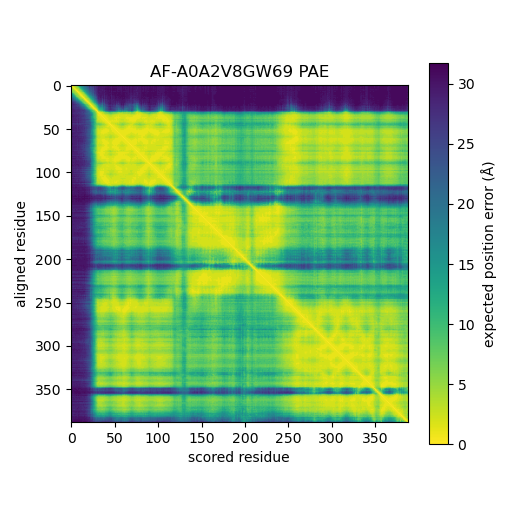 A 1 358 ? 13.076 -19.184 -13.407 1.00 84.69 358 LYS A CA 1
ATOM 2761 C C . LYS A 1 358 ? 12.125 -20.345 -13.594 1.00 84.69 358 LYS A C 1
ATOM 2763 O O . LYS A 1 358 ? 12.154 -21.048 -14.610 1.00 84.69 358 LYS A O 1
ATOM 2768 N N . ARG A 1 359 ? 11.299 -20.538 -12.580 1.00 89.94 359 ARG A N 1
ATOM 2769 C CA . ARG A 1 359 ? 10.428 -21.687 -12.430 1.00 89.94 359 ARG A CA 1
ATOM 2770 C C . ARG A 1 359 ? 9.011 -21.228 -12.116 1.00 89.94 359 ARG A C 1
ATOM 2772 O O . ARG A 1 359 ? 8.806 -20.225 -11.439 1.00 89.94 359 ARG A O 1
ATOM 2779 N N . LEU A 1 360 ? 8.035 -21.997 -12.569 1.00 93.69 360 LEU A N 1
ATOM 2780 C CA . LEU A 1 360 ? 6.719 -22.021 -11.958 1.00 93.69 360 LEU A CA 1
ATOM 2781 C C . LEU A 1 360 ? 6.804 -22.968 -10.754 1.00 93.69 360 LEU A C 1
ATOM 2783 O O . LEU A 1 360 ? 7.036 -24.169 -10.919 1.00 93.69 360 LEU A O 1
ATOM 2787 N N . LEU A 1 361 ? 6.684 -22.421 -9.546 1.00 96.12 361 LEU A N 1
ATOM 2788 C CA . LEU A 1 361 ? 6.689 -23.204 -8.313 1.00 96.12 361 LEU A CA 1
ATOM 2789 C C . LEU A 1 361 ? 5.254 -23.617 -7.967 1.00 96.12 361 LEU A C 1
ATOM 2791 O O . LEU A 1 361 ? 4.356 -22.774 -7.998 1.00 96.12 361 LEU A O 1
ATOM 2795 N N . ALA A 1 362 ? 5.062 -24.883 -7.598 1.00 97.69 362 ALA A N 1
ATOM 2796 C CA . ALA A 1 362 ? 3.818 -25.393 -7.027 1.00 97.69 362 ALA A CA 1
ATOM 2797 C C . ALA A 1 362 ? 4.021 -25.615 -5.526 1.00 97.69 362 ALA A C 1
ATOM 2799 O O . ALA A 1 362 ? 4.849 -26.439 -5.136 1.00 97.69 362 ALA A O 1
ATOM 2800 N N . PHE A 1 363 ? 3.295 -24.874 -4.694 1.00 98.38 363 PHE A N 1
ATOM 2801 C CA . PHE A 1 363 ? 3.290 -25.009 -3.245 1.00 98.38 363 PHE A CA 1
ATOM 2802 C C . PHE A 1 363 ? 1.980 -25.643 -2.773 1.00 98.38 363 PHE A C 1
ATOM 2804 O O . PHE A 1 363 ? 0.890 -25.110 -2.991 1.00 98.38 363 PHE A O 1
ATOM 2811 N N . ASN A 1 364 ? 2.106 -26.773 -2.092 1.00 97.81 364 ASN A N 1
ATOM 2812 C CA . ASN A 1 364 ? 1.005 -27.549 -1.555 1.00 97.81 364 ASN A CA 1
ATOM 2813 C C . ASN A 1 364 ? 0.688 -27.069 -0.125 1.00 97.81 364 ASN A C 1
ATOM 2815 O O . ASN A 1 364 ? 1.534 -27.214 0.764 1.00 97.81 364 ASN A O 1
ATOM 2819 N N . PRO A 1 365 ? -0.503 -26.495 0.133 1.00 96.81 365 PRO A N 1
ATOM 2820 C CA . PRO A 1 365 ? -0.840 -25.934 1.439 1.00 96.81 365 PRO A CA 1
ATOM 2821 C C . PRO A 1 365 ? -1.172 -26.983 2.511 1.00 96.81 365 PRO A C 1
ATOM 2823 O O . PRO A 1 365 ? -1.212 -26.618 3.687 1.00 96.81 365 PRO A O 1
ATOM 2826 N N . GLU A 1 366 ? -1.396 -28.250 2.138 1.00 95.31 366 GLU A N 1
ATOM 2827 C CA . GLU A 1 366 ? -1.635 -29.358 3.074 1.00 95.31 366 GLU A CA 1
ATOM 2828 C C . GLU A 1 366 ? -0.318 -29.943 3.599 1.00 95.31 366 GLU A C 1
ATOM 2830 O O . GLU A 1 366 ? -0.169 -30.189 4.796 1.00 95.31 366 GLU A O 1
ATOM 2835 N N . THR A 1 367 ? 0.655 -30.157 2.705 1.00 96.94 367 THR A N 1
ATOM 2836 C CA . THR A 1 367 ? 1.984 -30.695 3.054 1.00 96.94 367 THR A CA 1
ATOM 2837 C C . THR A 1 367 ? 2.984 -29.608 3.452 1.00 96.94 367 THR A C 1
ATOM 2839 O O . THR A 1 367 ? 4.048 -29.930 3.988 1.00 96.94 367 THR A O 1
ATOM 2842 N N . GLU A 1 368 ? 2.638 -28.345 3.182 1.00 97.06 368 GLU A N 1
ATOM 2843 C CA . GLU A 1 368 ? 3.449 -27.138 3.358 1.00 97.06 368 GLU A CA 1
ATOM 2844 C C . GLU A 1 368 ? 4.796 -27.173 2.612 1.00 97.06 368 GLU A C 1
ATOM 2846 O O . GLU A 1 368 ? 5.828 -26.715 3.117 1.00 97.06 368 GLU A O 1
ATOM 2851 N N . LYS A 1 369 ? 4.803 -27.740 1.399 1.00 97.06 369 LYS A N 1
ATOM 2852 C CA . LYS A 1 369 ? 6.012 -27.959 0.590 1.00 97.06 369 LYS A CA 1
ATOM 2853 C C . LYS A 1 369 ? 5.866 -27.457 -0.838 1.00 97.06 369 LYS A C 1
ATOM 2855 O O . LYS A 1 369 ? 4.778 -27.413 -1.401 1.00 97.06 369 LYS A O 1
ATOM 2860 N N . PHE A 1 370 ? 7.008 -27.132 -1.437 1.00 96.88 370 PHE A N 1
ATOM 2861 C CA . PHE A 1 370 ? 7.126 -26.913 -2.874 1.00 96.88 370 PHE A CA 1
ATOM 2862 C C . PHE A 1 370 ? 7.238 -28.269 -3.583 1.00 96.88 370 PHE A C 1
ATOM 2864 O O . PHE A 1 370 ? 8.338 -28.804 -3.726 1.00 96.88 370 PHE A O 1
ATOM 2871 N N . ASP A 1 371 ? 6.099 -28.835 -3.983 1.00 96.62 371 ASP A N 1
ATOM 2872 C CA . ASP A 1 371 ? 6.012 -30.164 -4.601 1.00 96.62 371 ASP A CA 1
ATOM 2873 C C . ASP A 1 371 ? 6.560 -30.176 -6.042 1.00 96.62 371 ASP A C 1
ATOM 2875 O O . ASP A 1 371 ? 7.030 -31.212 -6.514 1.00 96.62 371 ASP A O 1
ATOM 2879 N N . GLN A 1 372 ? 6.527 -29.038 -6.752 1.00 95.50 372 GLN A N 1
ATOM 2880 C CA . GLN A 1 372 ? 7.051 -28.917 -8.120 1.00 95.50 372 GLN A CA 1
ATOM 2881 C C . GLN A 1 372 ? 7.787 -27.592 -8.347 1.00 95.50 372 GLN A C 1
ATOM 2883 O O . GLN A 1 372 ? 7.456 -26.560 -7.763 1.00 95.50 372 GLN A O 1
ATOM 2888 N N . MET A 1 373 ? 8.783 -27.624 -9.237 1.00 93.69 373 MET A N 1
ATOM 2889 C CA . MET A 1 373 ? 9.590 -26.466 -9.637 1.00 93.69 373 MET A CA 1
ATOM 2890 C C . MET A 1 373 ? 9.863 -26.535 -11.147 1.00 93.69 373 MET A C 1
ATOM 2892 O O . MET A 1 373 ? 10.924 -26.980 -11.581 1.00 93.69 373 MET A O 1
ATOM 2896 N N . ILE A 1 374 ? 8.875 -26.157 -11.958 1.00 93.06 374 ILE A N 1
ATOM 2897 C CA . ILE A 1 374 ? 8.873 -26.361 -13.416 1.00 93.06 374 ILE A CA 1
ATOM 2898 C C . ILE A 1 374 ? 9.664 -25.232 -14.095 1.00 93.06 374 ILE A C 1
ATOM 2900 O O . ILE A 1 374 ? 9.231 -24.087 -13.990 1.00 93.06 374 ILE A O 1
ATOM 2904 N N . PRO A 1 375 ? 10.780 -25.483 -14.809 1.00 90.00 375 PRO A N 1
ATOM 2905 C CA . PRO A 1 375 ? 11.479 -24.438 -15.561 1.00 90.00 375 PRO A CA 1
ATOM 2906 C C . PRO A 1 375 ? 10.562 -23.763 -16.590 1.00 90.00 375 PRO A C 1
ATOM 2908 O O . PRO A 1 375 ? 9.869 -24.448 -17.337 1.00 90.00 375 PRO A O 1
ATOM 2911 N N . LEU A 1 376 ? 10.582 -22.429 -16.661 1.00 86.94 376 LEU A N 1
ATOM 2912 C CA . LEU A 1 376 ? 9.719 -21.662 -17.575 1.00 86.94 376 LEU A CA 1
ATOM 2913 C C . LEU A 1 376 ? 10.189 -21.692 -19.044 1.00 86.94 376 LEU A C 1
ATOM 2915 O O . LEU A 1 376 ? 9.394 -21.456 -19.947 1.00 86.94 376 LEU A O 1
ATOM 2919 N N . ASP A 1 377 ? 11.472 -21.969 -19.286 1.00 84.75 377 ASP A N 1
ATOM 2920 C CA . ASP A 1 377 ? 12.049 -22.192 -20.621 1.00 84.75 377 ASP A CA 1
ATOM 2921 C C . ASP A 1 377 ? 13.250 -23.157 -20.504 1.00 84.75 377 ASP A C 1
ATOM 2923 O O . ASP A 1 377 ? 14.401 -22.707 -20.480 1.00 84.75 377 ASP A O 1
ATOM 2927 N N . PRO A 1 378 ? 13.002 -24.474 -20.330 1.00 85.31 378 PRO A N 1
ATOM 2928 C CA . PRO A 1 378 ? 14.051 -25.470 -20.088 1.00 85.31 378 PRO A CA 1
ATOM 2929 C C . PRO A 1 378 ? 15.012 -25.614 -21.273 1.00 85.31 378 PRO A C 1
ATOM 2931 O O . PRO A 1 378 ? 16.218 -25.744 -21.073 1.00 85.31 378 PRO A O 1
ATOM 2934 N N . ASP A 1 379 ? 14.486 -25.528 -22.495 1.00 86.38 379 ASP A N 1
ATOM 2935 C CA . ASP A 1 379 ? 15.238 -25.695 -23.744 1.00 86.38 379 ASP A CA 1
ATOM 2936 C C . ASP A 1 379 ? 15.844 -24.375 -24.258 1.00 86.38 379 ASP A C 1
ATOM 2938 O O . ASP A 1 379 ? 16.431 -24.320 -25.341 1.00 86.38 379 ASP A O 1
ATOM 2942 N N . ASN A 1 380 ? 15.718 -23.295 -23.476 1.00 79.38 380 ASN A N 1
ATOM 2943 C CA . ASN A 1 380 ? 16.257 -21.966 -23.760 1.00 79.38 380 ASN A CA 1
ATOM 2944 C C . ASN A 1 380 ? 15.745 -21.349 -25.090 1.00 79.38 380 ASN A C 1
ATOM 2946 O O . ASN A 1 380 ? 16.405 -20.480 -25.671 1.00 79.38 380 ASN A O 1
ATOM 2950 N N . VAL A 1 381 ? 14.563 -21.760 -25.567 1.00 83.88 381 VAL A N 1
ATOM 2951 C CA . VAL A 1 381 ? 14.009 -21.410 -26.888 1.00 83.88 381 VAL A CA 1
ATOM 2952 C C . VAL A 1 381 ? 13.456 -19.986 -26.978 1.00 83.88 381 VAL A C 1
ATOM 2954 O O . VAL A 1 381 ? 13.359 -19.443 -28.083 1.00 83.88 381 VAL A O 1
ATOM 2957 N N . VAL A 1 382 ? 13.138 -19.335 -25.853 1.00 75.31 382 VAL A N 1
ATOM 2958 C CA . VAL A 1 382 ? 12.715 -17.927 -25.837 1.00 75.31 382 VAL A CA 1
ATOM 2959 C C . VAL A 1 382 ? 13.908 -17.047 -26.216 1.00 75.31 382 VAL A C 1
ATOM 2961 O O . VAL A 1 382 ? 14.880 -16.924 -25.473 1.00 75.31 382 VAL A O 1
ATOM 2964 N N . ARG A 1 383 ? 13.849 -16.398 -27.382 1.00 67.38 383 ARG A N 1
ATOM 2965 C CA . ARG A 1 383 ? 14.959 -15.598 -27.938 1.00 67.38 383 ARG A CA 1
ATOM 2966 C C . ARG A 1 383 ? 15.014 -14.172 -27.375 1.00 67.38 383 ARG A C 1
ATOM 2968 O O . ARG A 1 383 ? 15.023 -13.204 -28.128 1.00 67.38 383 ARG A O 1
ATOM 2975 N N . ASN A 1 384 ? 15.052 -14.046 -26.051 1.00 63.84 384 ASN A N 1
ATOM 2976 C CA . ASN A 1 384 ? 15.259 -12.778 -25.349 1.00 63.84 384 ASN A CA 1
ATOM 2977 C C . ASN A 1 384 ? 16.491 -12.891 -24.433 1.00 63.84 384 ASN A C 1
ATOM 2979 O O . ASN A 1 384 ? 16.655 -13.895 -23.742 1.00 63.84 384 ASN A O 1
ATOM 2983 N N . GLN A 1 385 ? 17.355 -11.871 -24.440 1.00 57.38 385 GLN A N 1
ATOM 2984 C CA . GLN A 1 385 ? 18.554 -11.807 -23.591 1.00 57.38 385 GLN A CA 1
ATOM 2985 C C . GLN A 1 385 ? 18.219 -11.562 -22.115 1.00 57.38 385 GLN A C 1
ATOM 2987 O O . GLN A 1 385 ? 18.971 -11.982 -21.239 1.00 57.38 385 GLN A O 1
ATOM 2992 N N . ILE A 1 386 ? 17.089 -10.904 -21.843 1.00 54.28 386 ILE A N 1
ATOM 2993 C CA . ILE A 1 386 ? 16.511 -10.775 -20.505 1.00 54.28 386 ILE A CA 1
ATOM 2994 C C . ILE A 1 386 ? 15.202 -11.550 -20.532 1.00 54.28 386 ILE A C 1
ATOM 2996 O O . ILE A 1 386 ? 14.175 -11.048 -20.988 1.00 54.28 386 ILE A O 1
ATOM 3000 N N . LYS A 1 387 ? 15.256 -12.802 -20.095 1.00 58.53 387 LYS A N 1
ATOM 3001 C CA . LYS A 1 387 ? 14.050 -13.570 -19.787 1.00 58.53 387 LYS A CA 1
ATOM 3002 C C . LYS A 1 387 ? 13.529 -13.084 -18.433 1.00 58.53 387 LYS A C 1
ATOM 3004 O O . LYS A 1 387 ? 14.354 -12.668 -17.619 1.00 58.53 387 LYS A O 1
ATOM 3009 N N . TRP A 1 388 ? 12.204 -13.155 -18.250 1.00 63.28 388 TRP A N 1
ATOM 3010 C CA . TRP A 1 388 ? 11.495 -13.013 -16.965 1.00 63.28 388 TRP A CA 1
ATOM 3011 C C . TRP A 1 388 ? 12.065 -11.927 -16.033 1.00 63.28 388 TRP A C 1
ATOM 3013 O O . TRP A 1 388 ? 12.755 -12.269 -15.052 1.00 63.28 388 TRP A O 1
#

Secondary structure (DSSP, 8-state):
-----------------------PPPPP-PPPTT-EEEEEEEEESS--SS-EEEEEETTTTEEEEEE-BTTEEEEEEEPSEEEEEEEEETTEE-PPEEEEE-TT---EEEEEEEEPP--S-EEE--S---TTS--EEE--EE-HHHHS-SSHHHHHIIIIIIHHH-TTTTTTS---HHHHHHHHHHHH-TTTTTS--SSTTS-TTTTTTTTTT--HHHHHHHHHHHHHHSSTTPPP-EE--SS-----HHHHTT-EEEEEPPPPPPTTSGGGSTTTTT--STTTTS--EEEEEE-TTS-EEEEE-SSSPEEEEEETTTTEEEEEE-SSTTSB----EE-TTS-EEEE-B--S-TTSPPEEEEEETTTTEEEEEEESSTT--S--SS--

Sequence (388 aa):
MGKLMASLGAACIFLGLTVLAGARPIPPQSGIAGTASLSGAVDSSTPFKAAQVFIRNTDKRILYMVYTNAGQFRAVTLFPGNYEVKVSTKGQESDVQKLTLKAGDSPKLKLSLHAMAASSQRTVVNALETNTESNSVVNIEQPYDEVYPPGPGRDVAERTCIICHGENFLPGRPGNLATWTARLDRMMGKANWDRPAASYAEGLLNYRASALRFNRQDREDLLAYLVKNFGPDAKPRAVRIDQEMPLDEAKLGKAMYMEYYLPPDPPGQGNHAPEYKDLKAGFVGRRAGQDVRFDHDGNVWLTDRGYPHRLVKLDPRTGVQKDFQLPDPKNGIHEVNIDPTGMIWLPEHSGVQPSSVKRLLAFNPETEKFDQMIPLDPDNVVRNQIKW

Solvent-accessible surface area (backbone atoms only — not comparable to full-atom values): 22621 Å² total; per-residue (Å²): 133,82,89,86,88,86,88,82,90,80,91,80,84,86,79,84,79,85,77,80,77,72,81,73,79,76,72,77,80,75,73,56,86,71,20,17,36,40,35,34,42,51,50,56,95,60,95,80,73,53,35,42,37,38,41,29,33,66,78,71,40,32,40,36,37,27,25,15,39,95,41,32,37,61,52,68,70,36,70,54,41,43,34,44,34,34,43,38,49,95,69,29,30,32,73,76,48,75,52,74,43,47,57,73,38,66,56,75,50,79,46,56,44,43,75,50,84,86,66,78,59,45,76,42,78,57,54,51,83,67,90,81,69,77,72,44,75,37,75,39,71,36,54,57,61,73,64,52,54,90,53,73,20,46,61,40,38,54,72,63,45,29,79,56,34,30,84,40,45,61,42,53,52,46,26,44,66,68,54,48,50,54,54,50,30,50,37,49,18,77,60,46,85,84,42,83,62,91,48,86,79,46,6,72,36,48,89,48,38,84,76,41,88,69,52,74,63,48,52,51,39,26,50,55,40,43,38,72,70,24,16,68,87,38,73,48,31,34,62,45,80,87,70,76,85,85,80,57,31,85,60,41,39,73,45,73,47,77,46,77,58,80,80,80,62,56,91,64,32,61,37,51,17,78,94,51,72,81,60,91,55,80,48,56,70,35,87,41,80,37,46,83,41,70,52,96,88,59,35,35,38,27,25,29,48,8,37,55,20,26,44,34,42,33,37,76,91,78,63,50,71,48,80,42,72,44,97,55,38,58,52,22,59,57,53,60,43,71,50,99,87,57,45,33,40,34,54,40,34,67,33,84,50,67,85,56,89,42,29,41,31,33,34,36,76,88,80,72,38,73,82,42,72,46,59,73,57,81,85,62,74,69,94,52,95,73,53,85

pLDDT: mean 83.88, std 18.83, range [29.61, 98.75]

Radius of gyration: 29.32 Å; Cα contacts (8 Å, |Δi|>4): 733; chains: 1; bounding box: 102×64×64 Å